Protein AF-A0A2K9LEG4-F1 (afdb_monomer)

pLDDT: mean 78.62, std 14.3, range [29.38, 94.88]

Nearest PDB structures (foldseek):
  8sji-assembly1_C  TM=4.349E-01  e=8.909E+00  synthetic construct
  4z36-assembly1_A  TM=3.556E-01  e=6.615E+00  Homo sapiens
  8vpb-assembly1_B  TM=3.995E-01  e=8.067E+00  Acetivibrio thermocellus ATCC 27405

Solvent-accessible surface area (backbone atoms only — not comparable to full-atom values): 28661 Å² total; per-residue (Å²): 133,85,86,66,74,42,78,49,84,78,94,70,84,45,52,76,45,97,54,73,63,54,72,46,68,47,62,52,56,82,36,26,41,31,43,33,49,68,42,98,88,50,76,62,47,40,39,48,65,94,47,73,59,54,49,58,51,50,50,51,52,48,35,58,51,63,65,54,62,27,32,27,42,80,43,77,32,84,79,19,38,32,39,42,36,39,32,74,43,98,86,67,32,26,40,39,36,47,34,34,35,46,70,79,60,94,54,94,82,58,64,76,51,30,40,27,30,61,45,44,58,44,60,50,29,33,54,52,15,51,41,51,39,56,42,69,68,35,68,63,45,61,67,78,41,48,42,66,75,53,67,62,91,46,68,82,51,70,41,56,47,46,40,68,43,46,86,64,54,62,38,94,63,57,66,43,54,52,52,17,51,51,24,43,50,48,26,56,57,42,52,87,79,81,73,95,68,59,58,88,80,29,48,30,60,42,50,24,54,54,37,52,33,40,37,52,16,38,52,24,30,43,50,18,41,50,44,74,36,96,59,84,52,84,72,73,60,51,55,59,55,36,49,53,55,28,55,52,26,71,72,50,61,69,80,64,56,71,69,55,46,53,50,51,52,52,54,46,55,55,47,50,50,52,35,52,50,49,38,48,54,49,48,64,69,45,59,81,72,44,98,76,50,69,71,42,19,32,23,37,76,85,54,53,33,18,16,32,66,46,72,58,90,55,42,32,29,31,37,32,65,86,74,48,70,45,72,45,42,69,60,39,24,80,82,40,70,52,51,66,46,65,22,60,71,49,45,83,87,53,81,88,76,49,51,76,38,49,47,43,28,51,54,40,57,75,66,50,73,18,98,80,49,42,50,30,90,51,75,20,48,57,54,72,71,88,66,96,64,81,52,48,36,80,66,33,55,42,74,34,51,57,56,42,56,33,35,79,73,75,56,45,78,43,53,50,50,99,87,66,49,75,36,81,76,26,52,48,56,23,31,53,29,28,76,74,71,56,27,44,56,62,94,84,64,74,61,51,96,84,42,93,52,59,46,69,56,64,67,30,70,70,52,44,48,46,36,52,52,42,51,52,45,46,56,53,34,72,76,61,75,46,93,91,64,68,74,72,42,49,65,64,55,49,52,51,52,57,57,70,71,46,74,79,71,84,76,80,92,129

Structure (mmCIF, N/CA/C/O backbone):
data_AF-A0A2K9LEG4-F1
#
_entry.id   AF-A0A2K9LEG4-F1
#
loop_
_atom_site.group_PDB
_atom_site.id
_atom_site.type_symbol
_atom_site.label_atom_id
_atom_site.label_alt_id
_atom_site.label_comp_id
_atom_site.label_asym_id
_atom_site.label_entity_id
_atom_site.label_seq_id
_atom_site.pdbx_PDB_ins_code
_atom_site.Cartn_x
_atom_site.Cartn_y
_atom_site.Cartn_z
_atom_site.occupancy
_atom_site.B_iso_or_equiv
_atom_site.auth_seq_id
_atom_site.auth_comp_id
_atom_site.auth_asym_id
_atom_site.auth_atom_id
_atom_site.pdbx_PDB_model_num
ATOM 1 N N . MET A 1 1 ? -5.187 12.508 23.037 1.00 34.97 1 MET A N 1
ATOM 2 C CA . MET A 1 1 ? -5.726 11.158 22.792 1.00 34.97 1 MET A CA 1
ATOM 3 C C . MET A 1 1 ? -4.597 10.312 22.232 1.00 34.97 1 MET A C 1
ATOM 5 O O . MET A 1 1 ? -3.934 10.767 21.304 1.00 34.97 1 MET A O 1
ATOM 9 N N . THR A 1 2 ? -4.323 9.163 22.846 1.00 38.47 2 THR A N 1
ATOM 10 C CA . THR A 1 2 ? -3.330 8.203 22.357 1.00 38.47 2 THR A CA 1
ATOM 11 C C . THR A 1 2 ? -3.979 7.421 21.228 1.00 38.47 2 THR A C 1
ATOM 13 O O . THR A 1 2 ? -4.930 6.679 21.446 1.00 38.47 2 THR A O 1
ATOM 16 N N . PHE A 1 3 ? -3.513 7.646 20.010 1.00 45.22 3 PHE A N 1
ATOM 17 C CA . PHE A 1 3 ? -3.864 6.830 18.861 1.00 45.22 3 PHE A CA 1
ATOM 18 C C . PHE A 1 3 ? -3.174 5.476 19.028 1.00 45.22 3 PHE A C 1
ATOM 20 O O . PHE A 1 3 ? -1.947 5.425 19.103 1.00 45.22 3 PHE A O 1
ATOM 27 N N . GLY A 1 4 ? -3.924 4.384 19.156 1.00 58.62 4 GLY A N 1
ATOM 28 C CA . GLY A 1 4 ? -3.290 3.083 19.333 1.00 58.62 4 GLY A CA 1
ATOM 29 C C . GLY A 1 4 ? -4.271 1.930 19.405 1.00 58.62 4 GLY A C 1
ATOM 30 O O . GLY A 1 4 ? -5.177 1.923 20.234 1.00 58.62 4 GLY A O 1
ATOM 31 N N . LEU A 1 5 ? -4.056 0.936 18.547 1.00 66.25 5 LEU A N 1
ATOM 32 C CA . LEU A 1 5 ? -4.610 -0.395 18.746 1.00 66.25 5 LEU A CA 1
ATOM 33 C C . LEU A 1 5 ? -3.832 -1.081 19.867 1.00 66.25 5 LEU A C 1
ATOM 35 O O . LEU A 1 5 ? -2.599 -1.031 19.894 1.00 66.25 5 LEU A O 1
ATOM 39 N N . CYS A 1 6 ? -4.539 -1.772 20.752 1.00 72.94 6 CYS A N 1
ATOM 40 C CA . CYS A 1 6 ? -3.919 -2.652 21.734 1.00 72.94 6 CYS A CA 1
ATOM 41 C C . CYS A 1 6 ? -3.960 -4.093 21.221 1.00 72.94 6 CYS A C 1
ATOM 43 O O . CYS A 1 6 ? -5.039 -4.641 20.998 1.00 72.94 6 CYS A O 1
ATOM 45 N N . PHE A 1 7 ? -2.793 -4.723 21.068 1.00 61.91 7 PHE A N 1
ATOM 46 C CA . PHE A 1 7 ? -2.675 -6.121 20.639 1.00 61.91 7 PHE A CA 1
ATOM 47 C C . PHE A 1 7 ? -2.672 -7.083 21.834 1.00 61.91 7 PHE A C 1
ATOM 49 O O . PHE A 1 7 ? -1.710 -7.812 22.070 1.00 61.91 7 PHE A O 1
ATOM 56 N N . ALA A 1 8 ? -3.733 -7.031 22.638 1.00 58.97 8 ALA A N 1
ATOM 57 C CA . ALA A 1 8 ? -3.899 -7.855 23.831 1.00 58.97 8 ALA A CA 1
ATOM 58 C C . ALA A 1 8 ? -5.369 -8.283 23.995 1.00 58.97 8 ALA A C 1
ATOM 60 O O . ALA A 1 8 ? -6.269 -7.523 23.618 1.00 58.97 8 ALA A O 1
ATOM 61 N N . PRO A 1 9 ? -5.633 -9.485 24.540 1.00 49.69 9 PRO A N 1
ATOM 62 C CA . PRO A 1 9 ? -6.990 -9.913 24.848 1.00 49.69 9 PRO A CA 1
ATOM 63 C C . PRO A 1 9 ? -7.556 -9.071 25.998 1.00 49.69 9 PRO A C 1
ATOM 65 O O . PRO A 1 9 ? -6.917 -8.913 27.036 1.00 49.69 9 PRO A O 1
ATOM 68 N N . SER A 1 10 ? -8.771 -8.554 25.818 1.00 56.91 10 SER A N 1
ATOM 69 C CA . SER A 1 10 ? -9.536 -7.902 26.884 1.00 56.91 10 SER A CA 1
ATOM 70 C C . SER A 1 10 ? -10.428 -8.938 27.575 1.00 56.91 10 SER A C 1
ATOM 72 O O . SER A 1 10 ? -11.138 -9.700 26.910 1.00 56.91 10 SER A O 1
ATOM 74 N N . ALA A 1 11 ? -10.373 -9.000 28.908 1.00 49.97 11 ALA A N 1
ATOM 75 C CA . ALA A 1 11 ? -11.218 -9.867 29.726 1.00 49.97 11 ALA A CA 1
ATOM 76 C C . ALA A 1 11 ? -12.528 -9.133 30.061 1.00 49.97 11 ALA A C 1
ATOM 78 O O . ALA A 1 11 ? -12.649 -8.491 31.102 1.00 49.97 11 ALA A O 1
ATOM 79 N N . THR A 1 12 ? -13.501 -9.164 29.148 1.00 57.25 12 THR A N 1
ATOM 80 C CA . THR A 1 12 ? -14.753 -8.398 29.292 1.00 57.25 12 THR A CA 1
ATOM 81 C C . THR A 1 12 ? -15.944 -9.296 29.604 1.00 57.25 12 THR A C 1
ATOM 83 O O . THR A 1 12 ? -16.214 -10.257 28.881 1.00 57.25 12 THR A O 1
ATOM 86 N N . ALA A 1 13 ? -16.689 -8.971 30.667 1.00 63.56 13 ALA A N 1
ATOM 87 C CA . ALA A 1 13 ? -18.003 -9.550 30.928 1.00 63.56 13 ALA A CA 1
ATOM 88 C C . ALA A 1 13 ? -18.975 -9.080 29.831 1.00 63.56 13 ALA A C 1
ATOM 90 O O . ALA A 1 13 ? -19.333 -7.907 29.767 1.00 63.56 13 ALA A O 1
ATOM 91 N N . ALA A 1 14 ? -19.348 -9.987 28.930 1.00 75.38 14 ALA A N 1
ATOM 92 C CA . ALA A 1 14 ? -20.227 -9.710 27.800 1.00 75.38 14 ALA A CA 1
ATOM 93 C C . ALA A 1 14 ? -21.212 -10.867 27.594 1.00 75.38 14 ALA A C 1
ATOM 95 O O . ALA A 1 14 ? -20.840 -12.044 27.685 1.00 75.38 14 ALA A O 1
ATOM 96 N N . VAL A 1 15 ? -22.466 -10.530 27.293 1.00 84.88 15 VAL A N 1
ATOM 97 C CA . VAL A 1 15 ? -23.511 -11.494 26.942 1.00 84.88 15 VAL A CA 1
ATOM 98 C C . VAL A 1 15 ? -23.112 -12.185 25.644 1.00 84.88 15 VAL A C 1
ATOM 100 O O . VAL A 1 15 ? -22.754 -11.539 24.660 1.00 84.88 15 VAL A O 1
ATOM 103 N N . THR A 1 16 ? -23.134 -13.516 25.653 1.00 87.44 16 THR A N 1
ATOM 104 C CA . THR A 1 16 ? -22.760 -14.315 24.481 1.00 87.44 16 THR A CA 1
ATOM 105 C C . THR A 1 16 ? -23.983 -14.514 23.606 1.00 87.44 16 THR A C 1
ATOM 107 O O . THR A 1 16 ? -24.971 -15.089 24.057 1.00 87.44 16 THR A O 1
ATOM 110 N N . LEU A 1 17 ? -23.915 -14.046 22.366 1.00 87.94 17 LEU A N 1
ATOM 111 C CA . LEU A 1 17 ? -24.965 -14.243 21.376 1.00 87.94 17 LEU A CA 1
ATOM 112 C C . LEU A 1 17 ? -24.744 -15.573 20.649 1.00 87.94 17 LEU A C 1
ATOM 114 O O . LEU A 1 17 ? -23.609 -15.945 20.350 1.00 87.94 17 LEU A O 1
ATOM 118 N N . SER A 1 18 ? -25.835 -16.277 20.350 1.00 86.19 18 SER A N 1
ATOM 119 C CA . SER A 1 18 ? -25.814 -17.540 19.598 1.00 86.19 18 SER A CA 1
ATOM 120 C C . SER A 1 18 ? -25.625 -17.349 18.091 1.00 86.19 18 SER A C 1
ATOM 122 O O . SER A 1 18 ? -25.286 -18.301 17.394 1.00 86.19 18 SER A O 1
ATOM 124 N N . SER A 1 19 ? -25.839 -16.134 17.585 1.00 86.31 19 SER A N 1
ATOM 125 C CA . SER A 1 19 ? -25.637 -15.763 16.186 1.00 86.31 19 SER A CA 1
ATOM 126 C C . SER A 1 19 ? -25.058 -14.351 16.077 1.00 86.31 19 SER A C 1
ATOM 128 O O . SER A 1 19 ? -25.278 -13.534 16.978 1.00 86.31 19 SER A O 1
ATOM 130 N N . PRO A 1 20 ? -24.371 -14.023 14.969 1.00 88.06 20 PRO A N 1
ATOM 131 C CA . PRO A 1 20 ? -23.911 -12.664 14.718 1.00 88.06 20 PRO A CA 1
ATOM 132 C C . PRO A 1 20 ? -25.081 -11.673 14.738 1.00 88.06 20 PRO A C 1
ATOM 134 O O . PRO A 1 20 ? -26.095 -11.922 14.076 1.00 88.06 20 PRO A O 1
ATOM 137 N N . PRO A 1 21 ? -24.985 -10.562 15.487 1.00 86.88 21 PRO A N 1
ATOM 138 C CA . PRO A 1 21 ? -26.031 -9.556 15.489 1.00 86.88 21 PRO A CA 1
ATOM 139 C C . PRO A 1 21 ? -26.010 -8.774 14.173 1.00 86.88 21 PRO A C 1
ATOM 141 O O . PRO A 1 21 ? -24.956 -8.557 13.572 1.00 86.88 21 PRO A O 1
ATOM 144 N N . ALA A 1 22 ? -27.174 -8.291 13.741 1.00 85.62 22 ALA A N 1
ATOM 145 C CA . ALA A 1 22 ? -27.228 -7.344 12.635 1.00 85.62 22 ALA A CA 1
ATOM 146 C C . ALA A 1 22 ? -26.573 -6.020 13.059 1.00 85.62 22 ALA A C 1
ATOM 148 O O . ALA A 1 22 ? -26.889 -5.484 14.122 1.00 85.62 22 ALA A O 1
ATOM 149 N N . VAL A 1 23 ? -25.666 -5.491 12.237 1.00 84.50 23 VAL A N 1
ATOM 150 C CA . VAL A 1 23 ? -25.082 -4.160 12.436 1.00 84.50 23 VAL A CA 1
ATOM 151 C C . VAL A 1 23 ? -25.773 -3.201 11.479 1.00 84.50 23 VAL A C 1
ATOM 153 O O . VAL A 1 23 ? -25.699 -3.361 10.260 1.00 84.50 23 VAL A O 1
ATOM 156 N N . HIS A 1 24 ? -26.449 -2.206 12.038 1.00 83.81 24 HIS A N 1
ATOM 157 C CA . HIS A 1 24 ? -27.126 -1.159 11.291 1.00 83.81 24 HIS A CA 1
ATOM 158 C C . HIS A 1 24 ? -26.480 0.182 11.614 1.00 83.81 24 HIS A C 1
ATOM 160 O O . HIS A 1 24 ? -26.390 0.577 12.773 1.00 83.81 24 HIS A O 1
ATOM 166 N N . LEU A 1 25 ? -26.048 0.892 10.579 1.00 84.56 25 LEU A N 1
ATOM 167 C CA . LEU A 1 25 ? -25.545 2.252 10.710 1.00 84.56 25 LEU A CA 1
ATOM 168 C C . LEU A 1 25 ? -26.667 3.210 10.312 1.00 84.56 25 LEU A C 1
ATOM 170 O O . LEU A 1 25 ? -27.208 3.108 9.210 1.00 84.56 25 LEU A O 1
ATOM 174 N N . ALA A 1 26 ? -27.037 4.104 11.223 1.00 75.12 26 ALA A N 1
ATOM 175 C CA . ALA A 1 26 ? -27.993 5.173 10.975 1.00 75.12 26 ALA A CA 1
ATOM 176 C C . ALA A 1 26 ? -27.294 6.526 11.091 1.00 75.12 26 ALA A C 1
ATOM 178 O O . ALA A 1 26 ? -26.519 6.765 12.018 1.00 75.12 26 ALA A O 1
ATOM 179 N N . GLY A 1 27 ? -27.583 7.412 10.141 1.00 68.75 27 GLY A N 1
ATOM 180 C CA . GLY A 1 27 ? -26.972 8.731 10.060 1.00 68.75 27 GLY A CA 1
ATOM 181 C C . GLY A 1 27 ? -26.349 9.041 8.690 1.00 68.75 27 GLY A C 1
ATOM 182 O O . GLY A 1 27 ? -26.505 8.248 7.756 1.00 68.75 27 GLY A O 1
ATOM 183 N N . PRO A 1 28 ? -25.671 10.200 8.582 1.00 59.81 28 PRO A N 1
ATOM 184 C CA . PRO A 1 28 ? -25.322 11.071 9.697 1.00 59.81 28 PRO A CA 1
ATOM 185 C C . PRO A 1 28 ? -26.434 12.057 10.059 1.00 59.81 28 PRO A C 1
ATOM 187 O O . PRO A 1 28 ? -26.989 12.743 9.207 1.00 59.81 28 PRO A O 1
ATOM 190 N N . ALA A 1 29 ? -26.736 12.152 11.352 1.00 60.19 29 ALA A N 1
ATOM 191 C CA . ALA A 1 29 ? -27.516 13.253 11.907 1.00 60.19 29 ALA A CA 1
ATOM 192 C C . ALA A 1 29 ? -26.531 14.228 12.562 1.00 60.19 29 ALA A C 1
ATOM 194 O O . ALA A 1 29 ? -25.756 13.814 13.422 1.00 60.19 29 ALA A O 1
ATOM 195 N N . THR A 1 30 ? -26.512 15.490 12.125 1.00 64.75 30 THR A N 1
ATOM 196 C CA . THR A 1 30 ? -25.745 16.600 12.735 1.00 64.75 30 THR A CA 1
ATOM 197 C C . THR A 1 30 ? -24.334 16.219 13.225 1.00 64.75 30 THR A C 1
ATOM 199 O O . THR A 1 30 ? -24.009 16.426 14.387 1.00 64.75 30 THR A O 1
ATOM 202 N N . GLY A 1 31 ? -23.484 15.628 12.377 1.00 64.31 31 GLY A N 1
ATOM 203 C CA . GLY A 1 31 ? -22.103 15.312 12.791 1.00 64.31 31 GLY A CA 1
ATOM 204 C C . GLY A 1 31 ? -21.927 14.001 13.574 1.00 64.31 31 GLY A C 1
ATOM 205 O O . GLY A 1 31 ? -20.877 13.780 14.166 1.00 64.31 31 GLY A O 1
ATOM 206 N N . SER A 1 32 ? -22.924 13.110 13.592 1.00 71.06 32 SER A N 1
ATOM 207 C CA . SER A 1 32 ? -22.854 11.834 14.321 1.00 71.06 32 SER A CA 1
ATOM 208 C C . SER A 1 32 ? -23.244 10.629 13.467 1.00 71.06 32 SER A C 1
ATOM 210 O O . SER A 1 32 ? -24.049 10.756 12.545 1.00 71.06 32 SER A O 1
ATOM 212 N N . ILE A 1 33 ? -22.690 9.457 13.784 1.00 76.44 33 ILE A N 1
ATOM 213 C CA . ILE A 1 33 ? -23.072 8.158 13.211 1.00 76.44 33 ILE A CA 1
ATOM 214 C C . ILE A 1 33 ? -23.525 7.253 14.355 1.00 76.44 33 ILE A C 1
ATOM 216 O O . ILE A 1 33 ? -22.765 6.994 15.289 1.00 76.44 33 ILE A O 1
ATOM 220 N N . ALA A 1 34 ? -24.754 6.748 14.276 1.00 82.00 34 ALA A N 1
ATOM 221 C CA . ALA A 1 34 ? -25.279 5.780 15.226 1.00 82.00 34 ALA A CA 1
ATOM 222 C C . ALA A 1 34 ? -25.029 4.356 14.714 1.00 82.00 34 ALA A C 1
ATOM 224 O O . ALA A 1 34 ? -25.603 3.926 13.713 1.00 82.00 34 ALA A O 1
ATOM 225 N N . MET A 1 35 ? -24.190 3.607 15.423 1.00 83.88 35 MET A N 1
ATOM 226 C CA . MET A 1 35 ? -23.999 2.176 15.233 1.00 83.88 35 MET A CA 1
ATOM 227 C C . MET A 1 35 ? -24.971 1.411 16.133 1.00 83.88 35 MET A C 1
ATOM 229 O O . MET A 1 35 ? -24.778 1.290 17.343 1.00 83.88 35 MET A O 1
ATOM 233 N N . MET A 1 36 ? -26.032 0.886 15.530 1.00 82.94 36 MET A N 1
ATOM 234 C CA . MET A 1 36 ? -27.018 0.036 16.185 1.00 82.94 36 MET A CA 1
ATOM 235 C C . MET A 1 36 ? -26.621 -1.423 15.995 1.00 82.94 36 MET A C 1
ATOM 237 O O . MET A 1 36 ? -26.448 -1.891 14.868 1.00 82.94 36 MET A O 1
ATOM 241 N N . ILE A 1 37 ? -26.501 -2.154 17.097 1.00 78.62 37 ILE A N 1
ATOM 242 C CA . ILE A 1 37 ? -26.285 -3.597 17.067 1.00 78.62 37 ILE A CA 1
ATOM 243 C C . ILE A 1 37 ? -27.613 -4.242 17.443 1.00 78.62 37 ILE A C 1
ATOM 245 O O . ILE A 1 37 ? -28.193 -3.858 18.450 1.00 78.62 37 ILE A O 1
ATOM 249 N N . GLY A 1 38 ? -28.122 -5.152 16.606 1.00 69.31 38 GLY A N 1
ATOM 250 C CA . GLY A 1 38 ? -29.462 -5.746 16.674 1.00 69.31 38 GLY A CA 1
ATOM 251 C C . GLY A 1 38 ? -29.702 -6.607 17.916 1.00 69.31 38 GLY A C 1
ATOM 252 O O . GLY A 1 38 ? -29.852 -7.822 17.814 1.00 69.31 38 GLY A O 1
ATOM 253 N N . GLN A 1 39 ? -29.709 -5.968 19.080 1.00 72.75 39 GLN A N 1
ATOM 254 C CA . GLN A 1 39 ? -29.959 -6.496 20.411 1.00 72.75 39 GLN A CA 1
ATOM 255 C C . GLN A 1 39 ? -30.764 -5.427 21.165 1.00 72.75 39 GLN A C 1
ATOM 257 O O . GLN A 1 39 ? -30.220 -4.357 21.428 1.00 72.75 39 GLN A O 1
ATOM 262 N N . PRO A 1 40 ? -32.045 -5.673 21.499 1.00 61.16 40 PRO A N 1
ATOM 263 C CA . PRO A 1 40 ? -32.927 -4.657 22.085 1.00 61.16 40 PRO A CA 1
ATOM 264 C C . PRO A 1 40 ? -32.390 -4.018 23.373 1.00 61.16 40 PRO A C 1
ATOM 266 O O . PRO A 1 40 ? -32.698 -2.869 23.667 1.00 61.16 40 PRO A O 1
ATOM 269 N N . GLU A 1 41 ? -31.587 -4.764 24.132 1.00 68.44 41 GLU A N 1
ATOM 270 C CA . GLU A 1 41 ? -30.998 -4.324 25.401 1.00 68.44 41 GLU A CA 1
ATOM 271 C C . GLU A 1 41 ? -29.648 -3.605 25.230 1.00 68.44 41 GLU A C 1
ATOM 273 O O . GLU A 1 41 ? -29.139 -3.021 26.186 1.00 68.44 41 GLU A O 1
ATOM 278 N N . PHE A 1 42 ? -29.066 -3.623 24.023 1.00 73.62 42 PHE A N 1
ATOM 279 C CA . PHE A 1 42 ? -27.820 -2.929 23.713 1.00 73.62 42 PHE A CA 1
ATOM 280 C C . PHE A 1 42 ? -28.127 -1.591 23.038 1.00 73.62 42 PHE A C 1
ATOM 282 O O . PHE A 1 42 ? -28.525 -1.535 21.873 1.00 73.62 42 PHE A O 1
ATOM 289 N N . ALA A 1 43 ? -27.949 -0.498 23.779 1.00 73.81 43 ALA A N 1
ATOM 290 C CA . ALA A 1 43 ? -28.227 0.837 23.266 1.00 73.81 43 ALA A CA 1
ATOM 291 C C . ALA A 1 43 ? -27.332 1.184 22.051 1.00 73.81 43 ALA A C 1
ATOM 293 O O . ALA A 1 43 ? -26.172 0.755 21.994 1.00 73.81 43 ALA A O 1
ATOM 294 N N . PRO A 1 44 ? -27.824 1.989 21.086 1.00 78.88 44 PRO A N 1
ATOM 295 C CA . PRO A 1 44 ? -27.025 2.445 19.950 1.00 78.88 44 PRO A CA 1
ATOM 296 C C . PRO A 1 44 ? -25.727 3.122 20.397 1.00 78.88 44 PRO A C 1
ATOM 298 O O . PRO A 1 44 ? -25.725 3.927 21.326 1.00 78.88 44 PRO A O 1
ATOM 301 N N . VAL A 1 45 ? -24.613 2.809 19.739 1.00 77.19 45 VAL A N 1
ATOM 302 C CA . VAL A 1 45 ? -23.330 3.491 19.945 1.00 77.19 45 VAL A CA 1
ATOM 303 C C . VAL A 1 45 ? -23.293 4.722 19.050 1.00 77.19 45 VAL A C 1
ATOM 305 O O . VAL A 1 45 ? -23.231 4.590 17.831 1.00 77.19 45 VAL A O 1
ATOM 308 N N . VAL A 1 46 ? -23.332 5.913 19.645 1.00 77.94 46 VAL A N 1
ATOM 309 C CA . VAL A 1 46 ? -23.299 7.177 18.898 1.00 77.94 46 VAL A CA 1
ATOM 310 C C . VAL A 1 46 ? -21.875 7.724 18.856 1.00 77.94 46 VAL A C 1
ATOM 312 O O . VAL A 1 46 ? -21.320 8.134 19.876 1.00 77.94 46 VAL A O 1
ATOM 315 N N . LEU A 1 47 ? -21.290 7.713 17.661 1.00 74.56 47 LEU A N 1
ATOM 316 C CA . LEU A 1 47 ? -19.964 8.248 17.364 1.00 74.56 47 LEU A CA 1
ATOM 317 C C . LEU A 1 47 ? -20.120 9.712 16.917 1.00 74.56 47 LEU A C 1
ATOM 319 O O . LEU A 1 47 ? -20.775 9.958 15.904 1.00 74.56 47 LEU A O 1
ATOM 323 N N . ARG A 1 48 ? -19.557 10.675 17.661 1.00 66.44 48 ARG A N 1
ATOM 324 C CA . ARG A 1 48 ? -19.572 12.120 17.327 1.00 66.44 48 ARG A CA 1
ATOM 325 C C . ARG A 1 48 ? -18.306 12.575 16.598 1.00 66.44 48 ARG A C 1
ATOM 327 O O . ARG A 1 48 ? -17.259 11.960 16.763 1.00 66.44 48 ARG A O 1
ATOM 334 N N . ASP A 1 49 ? -18.408 13.697 15.879 1.00 57.28 49 ASP A N 1
ATOM 335 C CA . ASP A 1 49 ? -17.310 14.370 15.158 1.00 57.28 49 ASP A CA 1
ATOM 336 C C . ASP A 1 49 ? -16.135 14.837 16.032 1.00 57.28 49 ASP A C 1
ATOM 338 O O . ASP A 1 49 ? -15.026 14.990 15.527 1.00 57.28 49 ASP A O 1
ATOM 342 N N . ALA A 1 50 ? -16.347 15.024 17.341 1.00 48.44 50 ALA A N 1
ATOM 343 C CA . ALA A 1 50 ? -15.365 15.644 18.230 1.00 48.44 50 ALA A CA 1
ATOM 344 C C . ALA A 1 50 ? -14.028 14.876 18.295 1.00 48.44 50 ALA A C 1
ATOM 346 O O . ALA A 1 50 ? -13.014 15.406 18.760 1.00 48.44 50 ALA A O 1
ATOM 347 N N . HIS A 1 51 ? -14.012 13.630 17.820 1.00 54.12 51 HIS A N 1
ATOM 348 C CA . HIS A 1 51 ? -12.848 12.762 17.715 1.00 54.12 51 HIS A CA 1
ATOM 349 C C . HIS A 1 51 ? -12.920 12.024 16.386 1.00 54.12 51 HIS A C 1
ATOM 351 O O . HIS A 1 51 ? -13.975 11.476 16.129 1.00 54.12 51 HIS A O 1
ATOM 357 N N . ALA A 1 52 ? -11.838 11.959 15.596 1.00 57.88 52 ALA A N 1
ATOM 358 C CA . ALA A 1 52 ? -11.775 11.250 14.306 1.00 57.88 52 ALA A CA 1
ATOM 359 C C . ALA A 1 52 ? -12.130 9.751 14.463 1.00 57.88 52 ALA A C 1
ATOM 361 O O . ALA A 1 52 ? -11.240 8.927 14.717 1.00 57.88 52 ALA A O 1
ATOM 362 N N . PRO A 1 53 ? -13.417 9.357 14.387 1.00 65.31 53 PRO A N 1
ATOM 363 C CA . PRO A 1 53 ? -13.843 8.049 14.857 1.00 65.31 53 PRO A CA 1
ATOM 364 C C . PRO A 1 53 ? -13.629 7.009 13.758 1.00 65.31 53 PRO A C 1
ATOM 366 O O . PRO A 1 53 ? -13.358 5.842 14.048 1.00 65.31 53 PRO A O 1
ATOM 369 N N . LEU A 1 54 ? -13.694 7.437 12.492 1.00 77.19 54 LEU A N 1
ATOM 370 C CA . LEU A 1 54 ? -13.528 6.583 11.326 1.00 77.19 54 LEU A CA 1
ATOM 371 C C . LEU A 1 54 ? -12.067 6.193 11.155 1.00 77.19 54 LEU A C 1
ATOM 373 O O . LEU A 1 54 ? -11.805 5.057 10.783 1.00 77.19 54 LEU A O 1
ATOM 377 N N . ALA A 1 55 ? -11.122 7.063 11.509 1.00 76.62 55 ALA A N 1
ATOM 378 C CA . ALA A 1 55 ? -9.704 6.740 11.527 1.00 76.62 55 ALA A CA 1
ATOM 379 C C . ALA A 1 55 ? -9.381 5.529 12.411 1.00 76.62 55 ALA A C 1
ATOM 381 O O . ALA A 1 55 ? -8.830 4.537 11.930 1.00 76.62 55 ALA A O 1
ATOM 382 N N . GLY A 1 56 ? -9.756 5.582 13.692 1.00 80.12 56 GLY A N 1
ATOM 383 C CA . GLY A 1 56 ? -9.532 4.475 14.626 1.00 80.12 56 GLY A CA 1
ATOM 384 C C . GLY A 1 56 ? -10.252 3.199 14.185 1.00 80.12 56 GLY A C 1
ATOM 385 O O . GLY A 1 56 ? -9.654 2.121 14.155 1.00 80.12 56 GLY A O 1
ATOM 386 N N . LEU A 1 57 ? -11.519 3.331 13.781 1.00 84.75 57 LEU A N 1
ATOM 387 C CA . LEU A 1 57 ? -12.343 2.220 13.302 1.00 84.75 57 LEU A CA 1
ATOM 388 C C . LEU A 1 57 ? -11.777 1.551 12.053 1.00 84.75 57 LEU A C 1
ATOM 390 O O . LEU A 1 57 ? -11.744 0.322 11.974 1.00 84.75 57 LEU A O 1
ATOM 394 N N . TRP A 1 58 ? -11.329 2.341 11.083 1.00 83.94 58 TRP A N 1
ATOM 395 C CA . TRP A 1 58 ? -10.723 1.850 9.855 1.00 83.94 58 TRP A CA 1
ATOM 396 C C . TRP A 1 58 ? -9.457 1.058 10.154 1.00 83.94 58 TRP A C 1
ATOM 398 O O . TRP A 1 58 ? -9.301 -0.060 9.671 1.00 83.94 58 TRP A O 1
ATOM 408 N N . LEU A 1 59 ? -8.583 1.589 11.013 1.00 84.69 59 LEU A N 1
ATOM 409 C CA . LEU A 1 59 ? -7.343 0.918 11.402 1.00 84.69 59 LEU A CA 1
ATOM 410 C C . LEU A 1 59 ? -7.610 -0.399 12.112 1.00 84.69 59 LEU A C 1
ATOM 412 O O . LEU A 1 59 ? -6.987 -1.405 11.783 1.00 84.69 59 LEU A O 1
ATOM 416 N N . TRP A 1 60 ? -8.553 -0.414 13.051 1.00 88.69 60 TRP A N 1
ATOM 417 C CA . TRP A 1 60 ? -8.959 -1.646 13.718 1.00 88.69 60 TRP A CA 1
ATOM 418 C C . TRP A 1 60 ? -9.517 -2.659 12.715 1.00 88.69 60 TRP A C 1
ATOM 420 O O . TRP A 1 60 ? -9.105 -3.817 12.716 1.00 88.69 60 TRP A O 1
ATOM 430 N N . SER A 1 61 ? -10.367 -2.211 11.788 1.00 89.00 61 SER A N 1
ATOM 431 C CA . SER A 1 61 ? -10.935 -3.061 10.734 1.00 89.00 61 SER A CA 1
ATOM 432 C C . SER A 1 61 ? -9.844 -3.649 9.833 1.00 89.00 61 SER A C 1
ATOM 434 O O . SER A 1 61 ? -9.859 -4.843 9.536 1.00 89.00 61 SER A O 1
ATOM 436 N N . MET A 1 62 ? -8.854 -2.838 9.451 1.00 87.00 62 MET A N 1
ATOM 437 C CA . MET A 1 62 ? -7.698 -3.270 8.668 1.00 87.00 62 MET A CA 1
ATOM 438 C C . MET A 1 62 ? -6.798 -4.233 9.450 1.00 87.00 62 MET A C 1
ATOM 440 O O . MET A 1 62 ? -6.312 -5.201 8.872 1.00 87.00 62 MET A O 1
ATOM 444 N N . ALA A 1 63 ? -6.600 -4.027 10.754 1.00 89.69 63 ALA A N 1
ATOM 445 C CA . ALA A 1 63 ? -5.832 -4.940 11.601 1.00 89.69 63 ALA A CA 1
ATOM 446 C C . ALA A 1 63 ? -6.513 -6.313 11.719 1.00 89.69 63 ALA A C 1
ATOM 448 O O . ALA A 1 63 ? -5.842 -7.341 11.604 1.00 89.69 63 ALA A O 1
ATOM 449 N N . VAL A 1 64 ? -7.846 -6.339 11.855 1.00 89.69 64 VAL A N 1
ATOM 450 C CA . VAL A 1 64 ? -8.635 -7.578 11.780 1.00 89.69 64 VAL A CA 1
ATOM 451 C C . VAL A 1 64 ? -8.489 -8.220 10.402 1.00 89.69 64 VAL A C 1
ATOM 453 O O . VAL A 1 64 ? -8.206 -9.413 10.317 1.00 89.69 64 VAL A O 1
ATOM 456 N N . ALA A 1 65 ? -8.607 -7.443 9.321 1.00 86.81 65 ALA A N 1
ATOM 457 C CA . ALA A 1 65 ? -8.414 -7.940 7.959 1.00 86.81 65 ALA A CA 1
ATOM 458 C C . ALA A 1 65 ? -7.029 -8.560 7.754 1.00 86.81 65 ALA A C 1
ATOM 460 O O . ALA A 1 65 ? -6.915 -9.586 7.081 1.00 86.81 65 ALA A O 1
ATOM 461 N N . TRP A 1 66 ? -6.001 -7.978 8.373 1.00 85.06 66 TRP A N 1
ATOM 462 C CA . TRP A 1 66 ? -4.604 -8.399 8.287 1.00 85.06 66 TRP A CA 1
ATOM 463 C C . TRP A 1 66 ? -4.226 -9.546 9.221 1.00 85.06 66 TRP A C 1
ATOM 465 O O . TRP A 1 66 ? -3.082 -9.997 9.182 1.00 85.06 66 TRP A O 1
ATOM 475 N N . ASP A 1 67 ? -5.189 -10.066 9.983 1.00 86.31 67 ASP A N 1
ATOM 476 C CA . ASP A 1 67 ? -4.985 -11.140 10.954 1.00 86.31 67 ASP A CA 1
ATOM 477 C C . ASP A 1 67 ? -4.008 -10.774 12.081 1.00 86.31 67 ASP A C 1
ATOM 479 O O . ASP A 1 67 ? -3.220 -11.594 12.559 1.00 86.31 67 ASP A O 1
ATOM 483 N N . LEU A 1 68 ? -4.035 -9.511 12.507 1.00 89.62 68 LEU A N 1
ATOM 484 C CA . LEU A 1 68 ? -3.233 -9.008 13.621 1.00 89.62 68 LEU A CA 1
ATOM 485 C C . LEU A 1 68 ? -4.009 -9.161 14.930 1.00 89.62 68 LEU A C 1
ATOM 487 O O . LEU A 1 68 ? -4.286 -8.186 15.619 1.00 89.62 68 LEU A O 1
ATOM 491 N N . LEU A 1 69 ? -4.427 -10.390 15.229 1.00 88.94 69 LEU A N 1
ATOM 492 C CA . LEU A 1 69 ? -5.275 -10.710 16.375 1.00 88.94 69 LEU A CA 1
ATOM 493 C C . LEU A 1 69 ? -4.437 -11.226 17.566 1.00 88.94 69 LEU A C 1
ATOM 495 O O . LEU A 1 69 ? -3.444 -11.924 17.344 1.00 88.94 69 LEU A O 1
ATOM 499 N N . PRO A 1 70 ? -4.841 -10.963 18.826 1.00 90.25 70 PRO A N 1
ATOM 500 C CA . PRO A 1 70 ? -5.995 -10.160 19.238 1.00 90.25 70 PRO A CA 1
ATOM 501 C C . PRO A 1 70 ? -5.762 -8.660 19.026 1.00 90.25 70 PRO A C 1
ATOM 503 O O . PRO A 1 70 ? -4.632 -8.192 19.124 1.00 90.25 70 PRO A O 1
ATOM 506 N N . VAL A 1 71 ? -6.835 -7.907 18.774 1.00 90.19 71 VAL A N 1
ATOM 507 C CA . VAL A 1 71 ? -6.777 -6.450 18.589 1.00 90.19 71 VAL A CA 1
ATOM 508 C C . VAL A 1 71 ? -7.967 -5.755 19.234 1.00 90.19 71 VAL A C 1
ATOM 510 O O . VAL A 1 71 ? -9.113 -6.176 19.070 1.00 90.19 71 VAL A O 1
ATOM 513 N N . THR A 1 72 ? -7.686 -4.663 19.938 1.00 89.00 72 THR A N 1
ATOM 514 C CA . THR A 1 72 ? -8.673 -3.857 20.657 1.00 89.00 72 THR A CA 1
ATOM 515 C C . THR A 1 72 ? -8.547 -2.385 20.273 1.00 89.00 72 THR A C 1
ATOM 517 O O . THR A 1 72 ? -7.441 -1.864 20.124 1.00 89.00 72 THR A O 1
ATOM 520 N N . LEU A 1 73 ? -9.691 -1.723 20.124 1.00 87.12 73 LEU A N 1
ATOM 521 C CA . LEU A 1 73 ? -9.842 -0.292 19.904 1.00 87.12 73 LEU A CA 1
ATOM 522 C C . LEU A 1 73 ? -10.797 0.272 20.956 1.00 87.12 73 LEU A C 1
ATOM 524 O O . LEU A 1 73 ? -11.888 -0.260 21.154 1.00 87.12 73 LEU A O 1
ATOM 528 N N . ARG A 1 74 ? -10.409 1.382 21.583 1.00 84.00 74 ARG A N 1
ATOM 529 C CA . ARG A 1 74 ? -11.288 2.183 22.435 1.00 84.00 74 ARG A CA 1
ATOM 530 C C . ARG A 1 74 ? -11.733 3.423 21.669 1.00 84.00 74 ARG A C 1
ATOM 532 O O . ARG A 1 74 ? -10.902 4.170 21.160 1.00 84.00 74 ARG A O 1
ATOM 539 N N . LEU A 1 75 ? -13.039 3.619 21.594 1.00 78.81 75 LEU A N 1
ATOM 540 C CA . LEU A 1 75 ? -13.698 4.770 20.997 1.00 78.81 75 LEU A CA 1
ATOM 541 C C . LEU A 1 75 ? -14.352 5.593 22.095 1.00 78.81 75 LEU A C 1
ATOM 543 O O . LEU A 1 75 ? -14.961 5.042 23.008 1.00 78.81 75 LEU A O 1
ATOM 547 N N . GLU A 1 76 ? -14.277 6.908 21.979 1.00 75.75 76 GLU A N 1
ATOM 548 C CA . GLU A 1 76 ? -15.090 7.801 22.798 1.00 75.75 76 GLU A CA 1
ATOM 549 C C . GLU A 1 76 ? -16.459 7.975 22.117 1.00 75.75 76 GLU A C 1
ATOM 551 O O . GLU A 1 76 ? -16.528 8.299 20.930 1.00 75.75 76 GLU A O 1
ATOM 556 N N . ALA A 1 77 ? -17.546 7.723 22.848 1.00 73.81 77 ALA A N 1
ATOM 557 C CA . ALA A 1 77 ? -18.926 7.860 22.371 1.00 73.81 77 ALA A CA 1
ATOM 558 C C . ALA A 1 77 ? -19.757 8.697 23.361 1.00 73.81 77 ALA A C 1
ATOM 560 O O . ALA A 1 77 ? -19.374 8.847 24.521 1.00 73.81 77 ALA A O 1
ATOM 561 N N . GLU A 1 78 ? -20.899 9.243 22.918 1.00 72.00 78 GLU A N 1
ATOM 562 C CA . GLU A 1 78 ? -21.706 10.194 23.719 1.00 72.00 78 GLU A CA 1
ATOM 563 C C . GLU A 1 78 ? -22.082 9.674 25.115 1.00 72.00 78 GLU A C 1
ATOM 565 O O . GLU A 1 78 ? -22.114 10.432 26.083 1.00 72.00 78 GLU A O 1
ATOM 570 N N . GLU A 1 79 ? -22.359 8.375 25.219 1.00 71.19 79 GLU A N 1
ATOM 571 C CA . GLU A 1 79 ? -22.860 7.728 26.437 1.00 71.19 79 GLU A CA 1
ATOM 572 C C . GLU A 1 79 ? -21.755 7.008 27.232 1.00 71.19 79 GLU A C 1
ATOM 574 O O . GLU A 1 79 ? -22.040 6.288 28.191 1.00 71.19 79 GLU A O 1
ATOM 579 N N . GLY A 1 80 ? -20.490 7.206 26.849 1.00 73.88 80 GLY A N 1
ATOM 580 C CA . GLY A 1 80 ? -19.315 6.604 27.476 1.00 73.88 80 GLY A CA 1
ATOM 581 C C . GLY A 1 80 ? -18.407 5.876 26.481 1.00 73.88 80 GLY A C 1
ATOM 582 O O . GLY A 1 80 ? -18.777 5.676 25.323 1.00 73.88 80 GLY A O 1
ATOM 583 N N . PRO A 1 81 ? -17.205 5.468 26.915 1.00 78.25 81 PRO A N 1
ATOM 584 C CA . PRO A 1 81 ? -16.241 4.808 26.048 1.00 78.25 81 PRO A CA 1
ATOM 585 C C . PRO A 1 81 ? -16.763 3.447 25.577 1.00 78.25 81 PRO A C 1
ATOM 587 O O . PRO A 1 81 ? -17.341 2.677 26.350 1.00 78.25 81 PRO A O 1
ATOM 590 N N . VAL A 1 82 ? -16.522 3.134 24.309 1.00 81.62 82 VAL A N 1
ATOM 591 C CA . VAL A 1 82 ? -16.846 1.851 23.688 1.00 81.62 82 VAL A CA 1
ATOM 592 C C . VAL A 1 82 ? -15.562 1.128 23.330 1.00 81.62 82 VAL A C 1
ATOM 594 O O . VAL A 1 82 ? -14.683 1.667 22.669 1.00 81.62 82 VAL A O 1
ATOM 597 N N . GLU A 1 83 ? -15.465 -0.118 23.758 1.00 86.00 83 GLU A N 1
ATOM 598 C CA . GLU A 1 83 ? -14.384 -1.023 23.424 1.00 86.00 83 GLU A CA 1
ATOM 599 C C . GLU A 1 83 ? -14.853 -1.987 22.333 1.00 86.00 83 GLU A C 1
ATOM 601 O O . GLU A 1 83 ? -15.851 -2.695 22.486 1.00 86.00 83 GLU A O 1
ATOM 606 N N . LEU A 1 84 ? -14.112 -2.013 21.232 1.00 88.38 84 LEU A N 1
ATOM 607 C CA . LEU A 1 84 ? -14.234 -2.989 20.161 1.00 88.38 84 LEU A CA 1
ATOM 608 C C . LEU A 1 84 ? -13.028 -3.913 20.239 1.00 88.38 84 LEU A C 1
ATOM 610 O O . LEU A 1 84 ? -11.895 -3.445 20.149 1.00 88.38 84 LEU A O 1
ATOM 614 N N . SER A 1 85 ? -13.242 -5.218 20.378 1.00 90.25 85 SER A N 1
ATOM 615 C CA . SER A 1 85 ? -12.146 -6.183 20.304 1.00 90.25 85 SER A CA 1
ATOM 616 C C . SER A 1 85 ? -12.467 -7.359 19.396 1.00 90.25 85 SER A C 1
ATOM 618 O O . SER A 1 85 ? -13.619 -7.764 19.242 1.00 90.25 85 SER A O 1
ATOM 620 N N . ALA A 1 86 ? -11.421 -7.893 18.776 1.00 92.38 86 ALA A N 1
ATOM 621 C CA . ALA A 1 86 ? -11.457 -9.119 18.001 1.00 92.38 86 ALA A CA 1
ATOM 622 C C . ALA A 1 86 ? -10.345 -10.041 18.500 1.00 92.38 86 ALA A C 1
ATOM 624 O O . ALA A 1 86 ? -9.187 -9.632 18.616 1.00 92.38 86 ALA A O 1
ATOM 625 N N . GLN A 1 87 ? -10.696 -11.286 18.805 1.00 92.19 87 GLN A N 1
ATOM 626 C CA . GLN A 1 87 ? -9.772 -12.291 19.327 1.00 92.19 87 GLN A CA 1
ATOM 627 C C . GLN A 1 87 ? -9.832 -13.546 18.454 1.00 92.19 87 GLN A C 1
ATOM 629 O O . GLN A 1 87 ? -10.925 -13.932 18.034 1.00 92.19 87 GLN A O 1
ATOM 634 N N . PRO A 1 88 ? -8.694 -14.205 18.178 1.00 90.69 88 PRO A N 1
ATOM 635 C CA . PRO A 1 88 ? -8.711 -15.449 17.422 1.00 90.69 88 PRO A CA 1
ATOM 636 C C . PRO A 1 88 ? -9.297 -16.572 18.293 1.00 90.69 88 PRO A C 1
ATOM 638 O O . PRO A 1 88 ? -9.129 -16.568 19.515 1.00 90.69 88 PRO A O 1
ATOM 641 N N . GLN A 1 89 ? -9.999 -17.526 17.686 1.00 90.00 89 GLN A N 1
ATOM 642 C CA . GLN A 1 89 ? -10.468 -18.758 18.330 1.00 90.00 89 GLN A CA 1
ATOM 643 C C . GLN A 1 89 ? -9.794 -19.983 17.694 1.00 90.00 89 GLN A C 1
ATOM 645 O O . GLN A 1 89 ? -9.247 -19.911 16.593 1.00 90.00 89 GLN A O 1
ATOM 650 N N . ALA A 1 90 ? -9.793 -21.114 18.406 1.00 80.94 90 ALA A N 1
ATOM 651 C CA . ALA A 1 90 ? -9.056 -22.319 18.006 1.00 80.94 90 ALA A CA 1
ATOM 652 C C . ALA A 1 90 ? -9.600 -23.002 16.734 1.00 80.94 90 ALA A C 1
ATOM 654 O O . ALA A 1 90 ? -8.885 -23.755 16.083 1.00 80.94 90 ALA A O 1
ATOM 655 N N . ASP A 1 91 ? -10.852 -22.737 16.379 1.00 82.88 91 ASP A N 1
ATOM 656 C CA . ASP A 1 91 ? -11.582 -23.287 15.233 1.00 82.88 91 ASP A CA 1
ATOM 657 C C . ASP A 1 91 ? -11.512 -22.391 13.979 1.00 82.88 91 ASP A C 1
ATOM 659 O O . ASP A 1 91 ? -12.261 -22.586 13.022 1.00 82.88 91 ASP A O 1
ATOM 663 N N . GLY A 1 92 ? -10.629 -21.386 13.980 1.00 78.88 92 GLY A N 1
ATOM 664 C CA . GLY A 1 92 ? -10.503 -20.416 12.889 1.00 78.88 92 GLY A CA 1
ATOM 665 C C . GLY A 1 92 ? -11.597 -19.341 12.879 1.00 78.88 92 GLY A C 1
ATOM 666 O O . GLY A 1 92 ? -11.616 -18.496 11.980 1.00 78.88 92 GLY A O 1
ATOM 667 N N . GLN A 1 93 ? -12.495 -19.336 13.869 1.00 90.31 93 GLN A N 1
ATOM 668 C CA . GLN A 1 93 ? -13.425 -18.233 14.093 1.00 90.31 93 GLN A CA 1
ATOM 669 C C . GLN A 1 93 ? -12.706 -17.051 14.752 1.00 90.31 93 GLN A C 1
ATOM 671 O O . GLN A 1 93 ? -11.611 -17.168 15.313 1.00 90.31 93 GLN A O 1
ATOM 676 N N . ILE A 1 94 ? -13.362 -15.896 14.725 1.00 92.00 94 ILE A N 1
ATOM 677 C CA . ILE A 1 94 ? -13.012 -14.766 15.576 1.00 92.00 94 ILE A CA 1
ATOM 678 C C . ILE A 1 94 ? -14.124 -14.537 16.594 1.00 92.00 94 ILE A C 1
ATOM 680 O O . ILE A 1 94 ? -15.310 -14.603 16.272 1.00 92.00 94 ILE A O 1
ATOM 684 N N . LEU A 1 95 ? -13.732 -14.253 17.831 1.00 92.44 95 LEU A N 1
ATOM 685 C CA . LEU A 1 95 ? -14.619 -13.728 18.855 1.00 92.44 95 LEU A CA 1
ATOM 686 C C . LEU A 1 95 ? -14.601 -12.205 18.741 1.00 92.44 95 LEU A C 1
ATOM 688 O O . LEU A 1 95 ? -13.568 -11.582 18.990 1.00 92.44 95 LEU A O 1
ATOM 692 N N . VAL A 1 96 ? -15.734 -11.618 18.369 1.00 92.19 96 VAL A N 1
ATOM 693 C CA . VAL A 1 96 ? -15.912 -10.165 18.348 1.00 92.19 96 VAL A CA 1
ATOM 694 C C . VAL A 1 96 ? -16.625 -9.751 19.626 1.00 92.19 96 VAL A C 1
ATOM 696 O O . VAL A 1 96 ? -17.619 -10.368 20.012 1.00 92.19 96 VAL A O 1
ATOM 699 N N . VAL A 1 97 ? -16.112 -8.716 20.284 1.00 89.44 97 VAL A N 1
ATOM 700 C CA . VAL A 1 97 ? -16.694 -8.137 21.496 1.00 89.44 97 VAL A CA 1
ATOM 701 C C . VAL A 1 97 ? -16.929 -6.655 21.265 1.00 89.44 97 VAL A C 1
ATOM 703 O O . VAL A 1 97 ? -16.027 -5.937 20.830 1.00 89.44 97 VAL A O 1
ATOM 706 N N . VAL A 1 98 ? -18.128 -6.202 21.612 1.00 87.75 98 VAL A N 1
ATOM 707 C CA . VAL A 1 98 ? -18.455 -4.783 21.737 1.00 87.75 98 VAL A CA 1
ATOM 708 C C . VAL A 1 98 ? -18.896 -4.546 23.170 1.00 87.75 98 VAL A C 1
ATOM 710 O O . VAL A 1 98 ? -19.875 -5.138 23.626 1.00 87.75 98 VAL A O 1
ATOM 713 N N . ALA A 1 99 ? -18.168 -3.702 23.890 1.00 84.31 99 ALA A N 1
ATOM 714 C CA . ALA A 1 99 ? -18.445 -3.384 25.283 1.00 84.31 99 ALA A CA 1
ATOM 715 C C . ALA A 1 99 ? -18.510 -1.875 25.496 1.00 84.31 99 ALA A C 1
ATOM 717 O O . ALA A 1 99 ? -17.814 -1.115 24.832 1.00 84.31 99 ALA A O 1
ATOM 718 N N . ARG A 1 100 ? -19.343 -1.437 26.435 1.00 78.94 100 ARG A N 1
ATOM 719 C CA . ARG A 1 100 ? -19.492 -0.037 26.822 1.00 78.94 100 ARG A CA 1
ATOM 720 C C . ARG A 1 100 ? -19.107 0.145 28.287 1.00 78.94 100 ARG A C 1
ATOM 722 O O . ARG A 1 100 ? -19.625 -0.549 29.168 1.00 78.94 100 ARG A O 1
ATOM 729 N N . GLY A 1 101 ? -18.204 1.085 28.540 1.00 70.38 101 GLY A N 1
ATOM 730 C CA . GLY A 1 101 ? -17.816 1.518 29.880 1.00 70.38 101 GLY A CA 1
ATOM 731 C C . GLY A 1 101 ? -18.722 2.624 30.423 1.00 70.38 101 GLY A C 1
ATOM 732 O O . GLY A 1 101 ? -19.443 3.281 29.673 1.00 70.38 101 GLY A O 1
ATOM 733 N N . HIS A 1 102 ? -18.682 2.855 31.736 1.00 62.16 102 HIS A N 1
ATOM 734 C CA . HIS A 1 102 ? -19.358 4.004 32.339 1.00 62.16 102 HIS A CA 1
ATOM 735 C C . HIS A 1 102 ? -18.739 5.330 31.868 1.00 62.16 102 HIS A C 1
ATOM 737 O O . HIS A 1 102 ? -17.522 5.498 31.888 1.00 62.16 102 HIS A O 1
ATOM 743 N N . ALA A 1 103 ? -19.580 6.328 31.573 1.00 54.09 103 ALA A N 1
ATOM 744 C CA . ALA A 1 103 ? -19.174 7.676 31.149 1.00 54.09 103 ALA A CA 1
ATOM 745 C C . ALA A 1 103 ? -18.294 8.466 32.154 1.00 54.09 103 ALA A C 1
ATOM 747 O O . ALA A 1 103 ? -17.878 9.581 31.852 1.00 54.09 103 ALA A O 1
ATOM 748 N N . LYS A 1 104 ? -18.034 7.937 33.362 1.00 50.19 104 LYS A N 1
ATOM 749 C CA . LYS A 1 104 ? -17.299 8.617 34.451 1.00 50.19 104 LYS A CA 1
ATOM 750 C C . LYS A 1 104 ? -16.254 7.757 35.178 1.00 50.19 104 LYS A C 1
ATOM 752 O O . LYS A 1 104 ? -15.676 8.233 36.153 1.00 50.19 104 LYS A O 1
ATOM 757 N N . ALA A 1 105 ? -16.013 6.513 34.764 1.00 47.84 105 ALA A N 1
ATOM 758 C CA . ALA A 1 105 ? -15.053 5.658 35.463 1.00 47.84 105 ALA A CA 1
ATOM 759 C C . ALA A 1 105 ? -13.614 5.986 35.026 1.00 47.84 105 ALA A C 1
ATOM 761 O O . ALA A 1 105 ? -13.291 5.955 33.841 1.00 47.84 105 ALA A O 1
ATOM 762 N N . ALA A 1 106 ? -12.749 6.296 35.996 1.00 43.44 106 ALA A N 1
ATOM 763 C CA . ALA A 1 106 ? -11.320 6.540 35.779 1.00 43.44 106 ALA A CA 1
ATOM 764 C C . ALA A 1 106 ? -10.514 5.244 35.533 1.00 43.44 106 ALA A C 1
ATOM 766 O O . ALA A 1 106 ? -9.335 5.317 35.193 1.00 43.44 106 ALA A O 1
ATOM 767 N N . CYS A 1 107 ? -11.145 4.076 35.701 1.00 41.25 107 CYS A N 1
ATOM 768 C CA . CYS A 1 107 ? -10.523 2.754 35.660 1.00 41.25 107 CYS A CA 1
ATOM 769 C C . CYS A 1 107 ? -11.403 1.761 34.875 1.00 41.25 107 CYS A C 1
ATOM 771 O O . CYS A 1 107 ? -12.627 1.888 34.871 1.00 41.25 107 CYS A O 1
ATOM 773 N N . ASP A 1 108 ? -10.777 0.756 34.256 1.00 45.00 108 ASP A N 1
ATOM 774 C CA . ASP A 1 108 ? -11.380 -0.225 33.331 1.00 45.00 108 ASP A CA 1
ATOM 775 C C . ASP A 1 108 ? -12.410 -1.201 33.946 1.00 45.00 108 ASP A C 1
ATOM 777 O O . ASP A 1 108 ? -12.988 -2.013 33.218 1.00 45.00 108 ASP A O 1
ATOM 781 N N . GLU A 1 109 ? -12.662 -1.143 35.257 1.00 43.75 109 GLU A N 1
ATOM 782 C CA . GLU A 1 109 ? -13.380 -2.204 35.983 1.00 43.75 109 GLU A CA 1
ATOM 783 C C . GLU A 1 109 ? -14.903 -2.011 36.106 1.00 43.75 109 GLU A C 1
ATOM 785 O O . GLU A 1 109 ? -15.609 -2.990 36.336 1.00 43.75 109 GLU A O 1
ATOM 790 N N . ASP A 1 110 ? -15.448 -0.823 35.825 1.00 46.78 110 ASP A N 1
ATOM 791 C CA . ASP A 1 110 ? -16.899 -0.580 35.899 1.00 46.78 110 ASP A CA 1
ATOM 792 C C . ASP A 1 110 ? -17.525 -0.520 34.490 1.00 46.78 110 ASP A C 1
ATOM 794 O O . ASP A 1 110 ? -17.759 0.543 33.898 1.00 46.78 110 ASP A O 1
ATOM 798 N N . ARG A 1 111 ? -17.759 -1.706 33.913 1.00 56.81 111 ARG A N 1
ATOM 799 C CA . ARG A 1 111 ? -18.341 -1.913 32.572 1.00 56.81 111 ARG A CA 1
ATOM 800 C C . ARG A 1 111 ? -19.854 -2.162 32.668 1.00 56.81 111 ARG A C 1
ATOM 802 O O . ARG A 1 111 ? -20.294 -2.965 33.483 1.00 56.81 111 ARG A O 1
ATOM 809 N N . VAL A 1 112 ? -20.647 -1.488 31.826 1.00 60.41 112 VAL A N 1
ATOM 810 C CA . VAL A 1 112 ? -22.122 -1.398 31.968 1.00 60.41 112 VAL A CA 1
ATOM 811 C C . VAL A 1 112 ? -22.851 -2.448 31.138 1.00 60.41 112 VAL A C 1
ATOM 813 O O . VAL A 1 112 ? -23.821 -3.046 31.593 1.00 60.41 112 VAL A O 1
ATOM 816 N N . GLN A 1 113 ? -22.404 -2.649 29.898 1.00 75.75 113 GLN A N 1
ATOM 817 C CA . GLN A 1 113 ? -23.047 -3.519 28.914 1.00 75.75 113 GLN A CA 1
ATOM 818 C C . GLN A 1 113 ? -21.992 -4.060 27.954 1.00 75.75 113 GLN A C 1
ATOM 820 O O . GLN A 1 113 ? -21.089 -3.336 27.536 1.00 75.75 113 GLN A O 1
ATOM 825 N N . GLY A 1 114 ? -22.118 -5.320 27.559 1.00 81.31 114 GLY A N 1
ATOM 826 C CA . GLY A 1 114 ? -21.239 -5.912 26.564 1.00 81.31 114 GLY A CA 1
ATOM 827 C C . GLY A 1 114 ? -21.910 -7.076 25.870 1.00 81.31 114 GLY A C 1
ATOM 828 O O . GLY A 1 114 ? -22.628 -7.851 26.500 1.00 81.31 114 GLY A O 1
ATOM 829 N N . ILE A 1 115 ? -21.652 -7.204 24.578 1.00 86.88 115 ILE A N 1
ATOM 830 C CA . ILE A 1 115 ? -22.082 -8.334 23.763 1.00 86.88 115 ILE A CA 1
ATOM 831 C C . ILE A 1 115 ? -20.874 -8.941 23.070 1.00 86.88 115 ILE A C 1
ATOM 833 O O . ILE A 1 115 ? -19.924 -8.246 22.702 1.00 86.88 115 ILE A O 1
ATOM 837 N N . ARG A 1 116 ? -20.911 -10.256 22.896 1.00 90.81 116 ARG A N 1
ATOM 838 C CA . ARG A 1 116 ? -19.891 -10.989 22.159 1.00 90.81 116 ARG A CA 1
ATOM 839 C C . ARG A 1 116 ? -20.511 -12.087 21.321 1.00 90.81 116 ARG A C 1
ATOM 841 O O . ARG A 1 116 ? -21.496 -12.699 21.728 1.00 90.81 116 ARG A O 1
ATOM 848 N N . TRP A 1 117 ? -19.920 -12.354 20.170 1.00 92.19 117 TRP A N 1
ATOM 849 C CA . TRP A 1 117 ? -20.357 -13.419 19.275 1.00 92.19 117 TRP A CA 1
ATOM 850 C C . TRP A 1 117 ? -19.166 -13.986 18.512 1.00 92.19 117 TRP A C 1
ATOM 852 O O . TRP A 1 117 ? -18.125 -13.338 18.383 1.00 92.19 117 TRP A O 1
ATOM 862 N N . GLN A 1 118 ? -19.327 -15.208 18.016 1.00 93.06 118 GLN A N 1
ATOM 863 C CA . GLN A 1 118 ? -18.345 -15.869 17.166 1.00 93.06 118 GLN A CA 1
ATOM 864 C C . GLN A 1 118 ? -18.845 -15.901 15.724 1.00 93.06 118 GLN A C 1
ATOM 866 O O . GLN A 1 118 ? -20.041 -16.063 15.479 1.00 93.06 118 GLN A O 1
ATOM 871 N N . GLN A 1 119 ? -17.929 -15.701 14.782 1.00 92.62 119 GLN A N 1
ATOM 872 C CA . GLN A 1 119 ? -18.156 -15.865 13.345 1.00 92.62 119 GLN A CA 1
ATOM 873 C C . GLN A 1 119 ? -16.824 -15.968 12.607 1.00 92.62 119 GLN A C 1
ATOM 875 O O . GLN A 1 119 ? -15.766 -15.662 13.170 1.00 92.62 119 GLN A O 1
ATOM 880 N N . THR A 1 120 ? -16.856 -16.345 11.328 1.00 90.56 120 THR A N 1
ATOM 881 C CA . THR A 1 120 ? -15.630 -16.362 10.533 1.00 90.56 120 THR A CA 1
ATOM 882 C C . THR A 1 120 ? -15.136 -14.931 10.314 1.00 90.56 120 THR A C 1
ATOM 884 O O . THR A 1 120 ? -15.919 -13.991 10.131 1.00 90.56 120 THR A O 1
ATOM 887 N N . ARG A 1 121 ? -13.811 -14.753 10.267 1.00 89.00 121 ARG A N 1
ATOM 888 C CA . ARG A 1 121 ? -13.190 -13.459 9.933 1.00 89.00 121 ARG A CA 1
ATOM 889 C C . ARG A 1 121 ? -13.706 -12.910 8.598 1.00 89.00 121 ARG A C 1
ATOM 891 O O . ARG A 1 121 ? -13.933 -11.710 8.465 1.00 89.00 121 ARG A O 1
ATOM 898 N N . ALA A 1 122 ? -13.913 -13.793 7.622 1.00 86.00 122 ALA A N 1
ATOM 899 C CA . ALA A 1 122 ? -14.377 -13.431 6.290 1.00 86.00 122 ALA A CA 1
ATOM 900 C C . ALA A 1 122 ? -15.815 -12.915 6.266 1.00 86.00 122 ALA A C 1
ATOM 902 O O . ALA A 1 122 ? -16.090 -11.900 5.629 1.00 86.00 122 ALA A O 1
ATOM 903 N N . GLU A 1 123 ? -16.735 -13.594 6.948 1.00 88.50 123 GLU A N 1
ATOM 904 C CA . GLU A 1 123 ? -18.122 -13.134 7.056 1.00 88.50 123 GLU A CA 1
ATOM 905 C C . GLU A 1 123 ? -18.201 -11.819 7.819 1.00 88.50 123 GLU A C 1
ATOM 907 O O . GLU A 1 123 ? -18.886 -10.902 7.367 1.00 88.50 123 GLU A O 1
ATOM 912 N N . PHE A 1 124 ? -17.444 -11.688 8.917 1.00 90.62 124 PHE A N 1
ATOM 913 C CA . PHE A 1 124 ? -17.374 -10.438 9.665 1.00 90.62 124 PHE A CA 1
ATOM 914 C C . PHE A 1 124 ? -16.995 -9.264 8.766 1.00 90.62 124 PHE A C 1
ATOM 916 O O . PHE A 1 124 ? -17.738 -8.290 8.697 1.00 90.62 124 PHE A O 1
ATOM 923 N N . LEU A 1 125 ? -15.867 -9.362 8.057 1.00 89.31 125 LEU A N 1
ATOM 924 C CA . LEU A 1 125 ? -15.344 -8.264 7.244 1.00 89.31 125 LEU A CA 1
ATOM 925 C C . LEU A 1 125 ? -16.252 -7.929 6.058 1.00 89.31 125 LEU A C 1
ATOM 927 O O . LEU A 1 125 ? -16.399 -6.754 5.730 1.00 89.31 125 LEU A O 1
ATOM 931 N N . ARG A 1 126 ? -16.917 -8.926 5.456 1.00 86.81 126 ARG A N 1
ATOM 932 C CA . ARG A 1 126 ? -17.925 -8.697 4.407 1.00 86.81 126 ARG A CA 1
ATOM 933 C C . ARG A 1 126 ? -19.132 -7.927 4.937 1.00 86.81 126 ARG A C 1
ATOM 935 O O . ARG A 1 126 ? -19.529 -6.929 4.336 1.00 86.81 126 ARG A O 1
ATOM 942 N N . HIS A 1 127 ? -19.704 -8.357 6.062 1.00 87.44 127 HIS A N 1
ATOM 943 C CA . HIS A 1 127 ? -20.849 -7.675 6.673 1.00 87.44 127 HIS A CA 1
ATOM 944 C C . HIS A 1 127 ? -20.474 -6.268 7.154 1.00 87.44 127 HIS A C 1
ATOM 946 O O . HIS A 1 127 ? -21.182 -5.304 6.865 1.00 87.44 127 HIS A O 1
ATOM 952 N N . TRP A 1 128 ? -19.335 -6.151 7.835 1.00 89.62 128 TRP A N 1
ATOM 953 C CA . TRP A 1 128 ? -18.818 -4.906 8.388 1.00 89.62 128 TRP A CA 1
ATOM 954 C C . TRP A 1 128 ? -18.471 -3.890 7.296 1.00 89.62 128 TRP A C 1
ATOM 956 O O . TRP A 1 128 ? -18.982 -2.771 7.316 1.00 89.62 128 TRP A O 1
ATOM 966 N N . GLY A 1 129 ? -17.678 -4.294 6.298 1.00 87.94 129 GLY A N 1
ATOM 967 C CA . GLY A 1 129 ? -17.329 -3.457 5.151 1.00 87.94 129 GLY A CA 1
ATOM 968 C C . GLY A 1 129 ? -18.569 -3.006 4.381 1.00 87.94 129 GLY A C 1
ATOM 969 O O . GLY A 1 129 ? -18.732 -1.815 4.132 1.00 87.94 129 GLY A O 1
ATOM 970 N N . SER A 1 130 ? -19.513 -3.917 4.101 1.00 86.62 130 SER A N 1
ATOM 971 C CA . SER A 1 130 ? -20.760 -3.555 3.415 1.00 86.62 130 SER A CA 1
ATOM 972 C C . SER A 1 130 ? -21.600 -2.538 4.191 1.00 86.62 130 SER A C 1
ATOM 974 O O . SER A 1 130 ? -22.224 -1.688 3.552 1.00 86.62 130 SER A O 1
ATOM 976 N N . ALA A 1 131 ? -21.661 -2.628 5.523 1.00 87.06 131 ALA A N 1
ATOM 977 C CA . ALA A 1 131 ? -22.417 -1.682 6.341 1.00 87.06 131 ALA A CA 1
ATOM 978 C C . ALA A 1 131 ? -21.829 -0.268 6.224 1.00 87.06 131 ALA A C 1
ATOM 980 O O . ALA A 1 131 ? -22.561 0.678 5.925 1.00 87.06 131 ALA A O 1
ATOM 981 N N . TRP A 1 132 ? -20.507 -0.142 6.371 1.00 86.56 132 TRP A N 1
ATOM 982 C CA . TRP A 1 132 ? -19.800 1.133 6.252 1.00 86.56 132 TRP A CA 1
ATOM 983 C C . TRP A 1 132 ? -19.860 1.712 4.840 1.00 86.56 132 TRP A C 1
ATOM 985 O O . TRP A 1 132 ? -20.229 2.872 4.688 1.00 86.56 132 TRP A O 1
ATOM 995 N N . THR A 1 133 ? -19.613 0.911 3.799 1.00 84.19 133 THR A N 1
ATOM 996 C CA . THR A 1 133 ? -19.721 1.373 2.405 1.00 84.19 133 THR A CA 1
ATOM 997 C C . THR A 1 133 ? -21.105 1.940 2.102 1.00 84.19 133 THR A C 1
ATOM 999 O O . THR A 1 133 ? -21.208 3.016 1.523 1.00 84.19 133 THR A O 1
ATOM 1002 N N . LYS A 1 134 ? -22.182 1.259 2.520 1.00 84.75 134 LYS A N 1
ATOM 1003 C CA . LYS A 1 134 ? -23.556 1.744 2.303 1.00 84.75 134 LYS A CA 1
ATOM 1004 C C . LYS A 1 134 ? -23.848 3.030 3.076 1.00 84.75 134 LYS A C 1
ATOM 1006 O O . LYS A 1 134 ? -24.523 3.905 2.546 1.00 84.75 134 LYS A O 1
ATOM 1011 N N . CYS A 1 135 ? -23.361 3.136 4.313 1.00 82.81 135 CYS A N 1
ATOM 1012 C CA . CYS A 1 135 ? -23.553 4.321 5.146 1.00 82.81 135 CYS A CA 1
ATOM 1013 C C . CYS A 1 135 ? -22.839 5.547 4.563 1.00 82.81 135 CYS A C 1
ATOM 1015 O O . CYS A 1 135 ? -23.452 6.603 4.438 1.00 82.81 135 CYS A O 1
ATOM 1017 N N . LEU A 1 136 ? -21.578 5.389 4.155 1.00 78.94 136 LEU A N 1
ATOM 1018 C CA . LEU A 1 136 ? -20.746 6.480 3.641 1.00 78.94 136 LEU A CA 1
ATOM 1019 C C . LEU A 1 136 ? -21.107 6.887 2.205 1.00 78.94 136 LEU A C 1
ATOM 1021 O O . LEU A 1 136 ? -20.932 8.042 1.843 1.00 78.94 136 LEU A O 1
ATOM 1025 N N . ALA A 1 137 ? -21.652 5.971 1.398 1.00 77.31 137 ALA A N 1
ATOM 1026 C CA . ALA A 1 137 ? -22.153 6.283 0.057 1.00 77.31 137 ALA A CA 1
ATOM 1027 C C . ALA A 1 137 ? -23.515 7.004 0.059 1.00 77.31 137 ALA A C 1
ATOM 1029 O O . ALA A 1 137 ? -24.007 7.386 -1.002 1.00 77.31 137 ALA A O 1
ATOM 1030 N N . ASN A 1 138 ? -24.164 7.157 1.219 1.00 75.75 138 ASN A N 1
ATOM 1031 C CA . ASN A 1 138 ? -25.452 7.833 1.312 1.00 75.75 138 ASN A CA 1
ATOM 1032 C C . ASN A 1 138 ? -25.278 9.335 1.010 1.00 75.75 138 ASN A C 1
ATOM 1034 O O . ASN A 1 138 ? -24.560 10.002 1.748 1.00 75.75 138 ASN A O 1
ATOM 1038 N N . PRO A 1 139 ? -25.972 9.916 0.013 1.00 68.81 139 PRO A N 1
ATOM 1039 C CA . PRO A 1 139 ? -25.878 11.348 -0.288 1.00 68.81 139 PRO A CA 1
ATOM 1040 C C . PRO A 1 139 ? -26.256 12.256 0.890 1.00 68.81 139 PRO A C 1
ATOM 1042 O O . PRO A 1 139 ? -25.761 13.374 0.994 1.00 68.81 139 PRO A O 1
ATOM 1045 N N . ALA A 1 140 ? -27.097 11.770 1.813 1.00 66.25 140 ALA A N 1
ATOM 1046 C CA . ALA A 1 140 ? -27.418 12.475 3.053 1.00 66.25 140 ALA A CA 1
ATOM 1047 C C . ALA A 1 140 ? -26.198 12.658 3.973 1.00 66.25 140 ALA A C 1
ATOM 1049 O O . ALA A 1 140 ? -26.249 13.491 4.876 1.00 66.25 140 ALA A O 1
ATOM 1050 N N . PHE A 1 141 ? -25.108 11.917 3.733 1.00 65.94 141 PHE A N 1
ATOM 1051 C CA . PHE A 1 141 ? -23.854 12.068 4.457 1.00 65.94 141 PHE A CA 1
ATOM 1052 C C . PHE A 1 141 ? -23.251 13.463 4.297 1.00 65.94 141 PHE A C 1
ATOM 1054 O O . PHE A 1 141 ? -22.802 14.063 5.274 1.00 65.94 141 PHE A O 1
ATOM 1061 N N . ASP A 1 142 ? -23.366 14.009 3.087 1.00 56.94 142 ASP A N 1
ATOM 1062 C CA . ASP A 1 142 ? -22.805 15.302 2.704 1.00 56.94 142 ASP A CA 1
ATOM 1063 C C . ASP A 1 142 ? -23.851 16.432 2.674 1.00 56.94 142 ASP A C 1
ATOM 1065 O O . ASP A 1 142 ? -23.502 17.605 2.547 1.00 56.94 142 ASP A O 1
ATOM 1069 N N . ALA A 1 143 ? -25.143 16.112 2.801 1.00 50.50 143 ALA A N 1
ATOM 1070 C CA . ALA A 1 143 ? -26.223 17.014 2.396 1.00 50.50 143 ALA A CA 1
ATOM 1071 C C . ALA A 1 143 ? -26.618 18.127 3.390 1.00 50.50 143 ALA A C 1
ATOM 1073 O O . ALA A 1 143 ? -27.474 18.938 3.039 1.00 50.50 143 ALA A O 1
ATOM 1074 N N . GLY A 1 144 ? -26.063 18.226 4.608 1.00 49.78 144 GLY A N 1
ATOM 1075 C CA . GLY A 1 144 ? -26.534 19.305 5.497 1.00 49.78 144 GLY A CA 1
ATOM 1076 C C . GLY A 1 144 ? -25.999 19.421 6.922 1.00 49.78 144 GLY A C 1
ATOM 1077 O O . GLY A 1 144 ? -26.753 19.857 7.788 1.00 49.78 144 GLY A O 1
ATOM 1078 N N . GLY A 1 145 ? -24.745 19.059 7.213 1.00 59.25 145 GLY A N 1
ATOM 1079 C CA . GLY A 1 145 ? -24.235 19.138 8.591 1.00 59.25 145 GLY A CA 1
ATOM 1080 C C . GLY A 1 145 ? -22.735 19.397 8.743 1.00 59.25 145 GLY A C 1
ATOM 1081 O O . GLY A 1 145 ? -22.052 19.768 7.792 1.00 59.25 145 GLY A O 1
ATOM 1082 N N . HIS A 1 146 ? -22.238 19.158 9.965 1.00 55.88 146 HIS A N 1
ATOM 1083 C CA . HIS A 1 146 ? -20.837 19.317 10.373 1.00 55.88 146 HIS A CA 1
ATOM 1084 C C . HIS A 1 146 ? -19.841 18.570 9.476 1.00 55.88 146 HIS A C 1
ATOM 1086 O O . HIS A 1 146 ? -18.797 19.130 9.206 1.00 55.88 146 HIS A O 1
ATOM 1092 N N . TRP A 1 147 ? -20.153 17.395 8.916 1.00 56.53 147 TRP A N 1
ATOM 1093 C CA . TRP A 1 147 ? -19.212 16.643 8.059 1.00 56.53 147 TRP A CA 1
ATOM 1094 C C . TRP A 1 147 ? -18.917 17.303 6.702 1.00 56.53 147 TRP A C 1
ATOM 1096 O O . TRP A 1 147 ? -17.819 17.161 6.167 1.00 56.53 147 TRP A O 1
ATOM 1106 N N . ALA A 1 148 ? -19.851 18.098 6.171 1.00 56.94 148 ALA A N 1
ATOM 1107 C CA . ALA A 1 148 ? -19.575 18.968 5.026 1.00 56.94 148 ALA A CA 1
ATOM 1108 C C . ALA A 1 148 ? -18.647 20.140 5.417 1.00 56.94 148 ALA A C 1
ATOM 1110 O O . ALA A 1 148 ? -17.951 20.703 4.567 1.00 56.94 148 ALA A O 1
ATOM 1111 N N . ILE A 1 149 ? -18.602 20.488 6.712 1.00 54.81 149 ILE A N 1
ATOM 1112 C CA . ILE A 1 149 ? -17.828 21.584 7.326 1.00 54.81 149 ILE A CA 1
ATOM 1113 C C . ILE A 1 149 ? -16.558 21.090 8.064 1.00 54.81 149 ILE A C 1
ATOM 1115 O O . ILE A 1 149 ? -15.664 21.884 8.314 1.00 54.81 149 ILE A O 1
ATOM 1119 N N . ASP A 1 150 ? -16.383 19.788 8.285 1.00 56.09 150 ASP A N 1
ATOM 1120 C CA . ASP A 1 150 ? -15.168 19.149 8.800 1.00 56.09 150 ASP A CA 1
ATOM 1121 C C . ASP A 1 150 ? -15.133 17.680 8.322 1.00 56.09 150 ASP A C 1
ATOM 1123 O O . ASP A 1 150 ? -15.805 16.827 8.905 1.00 56.09 150 ASP A O 1
ATOM 1127 N N . PRO A 1 151 ? -14.473 17.361 7.189 1.00 58.28 151 PRO A N 1
ATOM 1128 C CA . PRO A 1 151 ? -14.565 16.039 6.594 1.00 58.28 151 PRO A CA 1
ATOM 1129 C C . PRO A 1 151 ? -13.581 15.100 7.294 1.00 58.28 151 PRO A C 1
ATOM 1131 O O . PRO A 1 151 ? -12.377 15.364 7.328 1.00 58.28 151 PRO A O 1
ATOM 1134 N N . GLU A 1 152 ? -14.074 13.968 7.795 1.00 63.56 152 GLU A N 1
ATOM 1135 C CA . GLU A 1 152 ? -13.218 12.954 8.410 1.00 63.56 152 GLU A CA 1
ATOM 1136 C C . GLU A 1 152 ? -12.177 12.449 7.390 1.00 63.56 152 GLU A C 1
ATOM 1138 O O . GLU A 1 152 ? -12.561 12.004 6.301 1.00 63.56 152 GLU A O 1
ATOM 1143 N N . PRO A 1 153 ? -10.868 12.492 7.698 1.00 60.44 153 PRO A N 1
ATOM 1144 C CA . PRO A 1 153 ? -9.833 12.179 6.715 1.00 60.44 153 PRO A CA 1
ATOM 1145 C C . PRO A 1 153 ? -9.861 10.756 6.126 1.00 60.44 153 PRO A C 1
ATOM 1147 O O . PRO A 1 153 ? -9.283 10.505 5.070 1.00 60.44 153 PRO A O 1
ATOM 1150 N N . VAL A 1 154 ? -10.513 9.824 6.812 1.00 67.94 154 VAL A N 1
ATOM 1151 C CA . VAL A 1 154 ? -10.616 8.388 6.528 1.00 67.94 154 VAL A CA 1
ATOM 1152 C C . VAL A 1 154 ? -12.010 8.019 5.989 1.00 67.94 154 VAL A C 1
ATOM 1154 O O . VAL A 1 154 ? -12.252 6.867 5.623 1.00 67.94 154 VAL A O 1
ATOM 1157 N N . ARG A 1 155 ? -12.913 9.001 5.827 1.00 67.19 155 ARG A N 1
ATOM 1158 C CA . ARG A 1 155 ? -14.214 8.829 5.153 1.00 67.19 155 ARG A CA 1
ATOM 1159 C C . ARG A 1 155 ? -14.065 8.205 3.764 1.00 67.19 155 ARG A C 1
ATOM 1161 O O . ARG A 1 155 ? -14.782 7.268 3.433 1.00 67.19 155 ARG A O 1
ATOM 1168 N N . ASP A 1 156 ? -13.115 8.703 2.975 1.00 64.25 156 ASP A N 1
ATOM 1169 C CA . ASP A 1 156 ? -12.939 8.312 1.570 1.00 64.25 156 ASP A CA 1
ATOM 1170 C C . ASP A 1 156 ? -12.079 7.046 1.394 1.00 64.25 156 ASP A C 1
ATOM 1172 O O . ASP A 1 156 ? -11.703 6.692 0.274 1.00 64.25 156 ASP A O 1
ATOM 1176 N N . MET A 1 157 ? -11.711 6.363 2.486 1.00 72.19 157 MET A N 1
ATOM 1177 C CA . MET A 1 157 ? -11.011 5.086 2.363 1.00 72.19 157 MET A CA 1
ATOM 1178 C C . MET A 1 157 ? -11.938 4.029 1.751 1.00 72.19 157 MET A C 1
ATOM 1180 O O . MET A 1 157 ? -13.151 4.066 1.956 1.00 72.19 157 MET A O 1
ATOM 1184 N N . PRO A 1 158 ? -11.403 3.074 0.975 1.00 70.12 158 PRO A N 1
ATOM 1185 C CA . PRO A 1 158 ? -12.226 2.132 0.230 1.00 70.12 158 PRO A CA 1
ATOM 1186 C C . PRO A 1 158 ? -12.780 1.039 1.158 1.00 70.12 158 PRO A C 1
ATOM 1188 O O . PRO A 1 158 ? -12.319 -0.094 1.140 1.00 70.12 158 PRO A O 1
ATOM 1191 N N . TRP A 1 159 ? -13.805 1.344 1.962 1.00 76.62 159 TRP A N 1
ATOM 1192 C CA . TRP A 1 159 ? -14.380 0.408 2.943 1.00 76.62 159 TRP A CA 1
ATOM 1193 C C . TRP A 1 159 ? -14.849 -0.928 2.358 1.00 76.62 159 TRP A C 1
ATOM 1195 O O . TRP A 1 159 ? -14.859 -1.948 3.050 1.00 76.62 159 TRP A O 1
ATOM 1205 N N . VAL A 1 160 ? -15.171 -0.930 1.064 1.00 71.12 160 VAL A N 1
ATOM 1206 C CA . VAL A 1 160 ? -15.558 -2.122 0.307 1.00 71.12 160 VAL A CA 1
ATOM 1207 C C . VAL A 1 160 ? -14.439 -3.167 0.253 1.00 71.12 160 VAL A C 1
ATOM 1209 O O . VAL A 1 160 ? -14.721 -4.362 0.341 1.00 71.12 160 VAL A O 1
ATOM 1212 N N . THR A 1 161 ? -13.170 -2.743 0.226 1.00 68.44 161 THR A N 1
ATOM 1213 C CA . THR A 1 161 ? -12.027 -3.657 0.084 1.00 68.44 161 THR A CA 1
ATOM 1214 C C . THR A 1 161 ? -11.823 -4.522 1.328 1.00 68.44 161 THR A C 1
ATOM 1216 O O . THR A 1 161 ? -11.201 -5.581 1.241 1.00 68.44 161 THR A O 1
ATOM 1219 N N . LEU A 1 162 ? -12.392 -4.150 2.488 1.00 74.62 162 LEU A N 1
ATOM 1220 C CA . LEU A 1 162 ? -12.373 -4.995 3.690 1.00 74.62 162 LEU A CA 1
ATOM 1221 C C . LEU A 1 162 ? -13.005 -6.367 3.420 1.00 74.62 162 LEU A C 1
ATOM 1223 O O . LEU A 1 162 ? -12.476 -7.387 3.864 1.00 74.62 162 LEU A O 1
ATOM 1227 N N . GLY A 1 163 ? -14.111 -6.393 2.668 1.00 63.88 163 GLY A N 1
ATOM 1228 C CA . GLY A 1 163 ? -14.836 -7.616 2.319 1.00 63.88 163 GLY A CA 1
ATOM 1229 C C . GLY A 1 163 ? -14.133 -8.483 1.270 1.00 63.88 163 GLY A C 1
ATOM 1230 O O . GLY A 1 163 ? -14.420 -9.675 1.193 1.00 63.88 163 GLY A O 1
ATOM 1231 N N . GLU A 1 164 ? -13.201 -7.905 0.511 1.00 64.12 164 GLU A N 1
ATOM 1232 C CA . GLU A 1 164 ? -12.431 -8.556 -0.564 1.00 64.12 164 GLU A CA 1
ATOM 1233 C C . GLU A 1 164 ? -11.100 -9.150 -0.059 1.00 64.12 164 GLU A C 1
ATOM 1235 O O . GLU A 1 164 ? -10.503 -10.013 -0.693 1.00 64.12 164 GLU A O 1
ATOM 1240 N N . THR A 1 165 ? -10.653 -8.738 1.132 1.00 62.56 165 THR A N 1
ATOM 1241 C CA . THR A 1 165 ? -9.356 -9.101 1.735 1.00 62.56 165 THR A CA 1
ATOM 1242 C C . THR A 1 165 ? -9.282 -10.422 2.555 1.00 62.56 165 THR A C 1
ATOM 1244 O O . THR A 1 165 ? -8.166 -10.844 2.887 1.00 62.56 165 THR A O 1
ATOM 1247 N N . PRO A 1 166 ? -10.369 -11.112 2.969 1.00 56.75 166 PRO A N 1
ATOM 1248 C CA . PRO A 1 166 ? -10.286 -12.031 4.109 1.00 56.75 166 PRO A CA 1
ATOM 1249 C C . PRO A 1 166 ? -9.632 -13.400 3.861 1.00 56.75 166 PRO A C 1
ATOM 1251 O O . PRO A 1 166 ? -9.337 -14.088 4.841 1.00 56.75 166 PRO A O 1
ATOM 1254 N N . GLU A 1 167 ? -9.378 -13.799 2.616 1.00 65.50 167 GLU A N 1
ATOM 1255 C CA . GLU A 1 167 ? -8.891 -15.150 2.265 1.00 65.50 167 GLU A CA 1
ATOM 1256 C C . GLU A 1 167 ? -7.364 -15.318 2.347 1.00 65.50 167 GLU A C 1
ATOM 1258 O O . GLU A 1 167 ? -6.814 -16.360 1.994 1.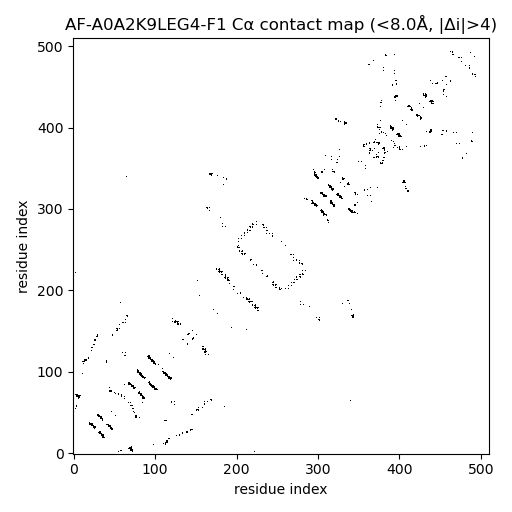00 65.50 167 GLU A O 1
ATOM 1263 N N . LEU A 1 168 ? -6.646 -14.286 2.793 1.00 77.31 168 LEU A N 1
ATOM 1264 C CA . LEU A 1 168 ? -5.189 -14.306 2.840 1.00 77.31 168 LEU A CA 1
ATOM 1265 C C . LEU A 1 168 ? -4.687 -14.810 4.197 1.00 77.31 168 LEU A C 1
ATOM 1267 O O . LEU A 1 168 ? -4.954 -14.214 5.246 1.00 77.31 168 LEU A O 1
ATOM 1271 N N . GLU A 1 169 ? -3.937 -15.907 4.166 1.00 83.19 169 GLU A N 1
ATOM 1272 C CA . GLU A 1 169 ? -3.245 -16.444 5.336 1.00 83.19 169 GLU A CA 1
ATOM 1273 C C . GLU A 1 169 ? -2.055 -15.563 5.730 1.00 83.19 169 GLU A C 1
ATOM 1275 O O . GLU A 1 169 ? -1.302 -15.078 4.877 1.00 83.19 169 GLU A O 1
ATOM 1280 N N . ALA A 1 170 ? -1.882 -15.357 7.036 1.00 84.62 170 ALA A N 1
ATOM 1281 C CA . ALA A 1 170 ? -0.792 -14.557 7.575 1.00 84.62 170 ALA A CA 1
ATOM 1282 C C . ALA A 1 170 ? 0.568 -15.253 7.379 1.00 84.62 170 ALA A C 1
ATOM 1284 O O . ALA A 1 170 ? 0.658 -16.473 7.492 1.00 84.62 170 ALA A O 1
ATOM 1285 N N . PRO A 1 171 ? 1.650 -14.497 7.135 1.00 90.44 171 PRO A N 1
ATOM 1286 C CA . PRO A 1 171 ? 2.978 -15.065 6.958 1.00 90.44 171 PRO A CA 1
ATOM 1287 C C . PRO A 1 171 ? 3.502 -15.626 8.287 1.00 90.44 171 PRO A C 1
ATOM 1289 O O . PRO A 1 171 ? 3.082 -15.202 9.366 1.00 90.44 171 PRO A O 1
ATOM 1292 N N . SER A 1 172 ? 4.531 -16.471 8.225 1.00 90.06 172 SER A N 1
ATOM 1293 C CA . SER A 1 172 ? 5.263 -16.983 9.399 1.00 90.06 172 SER A CA 1
ATOM 1294 C C . SER A 1 172 ? 6.092 -15.921 10.146 1.00 90.06 172 SER A C 1
ATOM 1296 O O . SER A 1 172 ? 6.919 -16.246 10.998 1.00 90.06 172 SER A O 1
ATOM 1298 N N . TRP A 1 173 ? 5.897 -14.639 9.837 1.00 92.62 173 TRP A N 1
ATOM 1299 C CA . TRP A 1 173 ? 6.608 -13.539 10.472 1.00 92.62 173 TRP A CA 1
ATOM 1300 C C . TRP A 1 173 ? 6.237 -13.427 11.958 1.00 92.62 173 TRP A C 1
ATOM 1302 O O . TRP A 1 173 ? 5.054 -13.556 12.312 1.00 92.62 173 TRP A O 1
ATOM 1312 N N . PRO A 1 174 ? 7.203 -13.087 12.833 1.00 93.44 174 PRO A N 1
ATOM 1313 C CA . PRO A 1 174 ? 6.907 -12.747 14.218 1.00 93.44 174 PRO A CA 1
ATOM 1314 C C . PRO A 1 174 ? 5.807 -11.686 14.295 1.00 93.44 174 PRO A C 1
ATOM 1316 O O . PRO A 1 174 ? 5.798 -10.734 13.512 1.00 93.44 174 PRO A O 1
ATOM 1319 N N . MET A 1 175 ? 4.880 -11.836 15.246 1.00 91.56 175 MET A N 1
ATOM 1320 C CA . MET A 1 175 ? 3.773 -10.885 15.421 1.00 91.56 175 MET A CA 1
ATOM 1321 C C . MET A 1 175 ? 4.251 -9.420 15.511 1.00 91.56 175 MET A C 1
ATOM 1323 O O . MET A 1 175 ? 3.691 -8.588 14.797 1.00 91.56 175 MET A O 1
ATOM 1327 N N . PRO A 1 176 ? 5.325 -9.086 16.259 1.00 94.19 176 PRO A N 1
ATOM 1328 C CA . PRO A 1 176 ? 5.823 -7.711 16.313 1.00 94.19 176 PRO A CA 1
ATOM 1329 C C . PRO A 1 176 ? 6.239 -7.150 14.944 1.00 94.19 176 PRO A C 1
ATOM 1331 O O . PRO A 1 176 ? 5.954 -5.998 14.631 1.00 94.19 176 PRO A O 1
ATOM 1334 N N . ALA A 1 177 ? 6.826 -7.985 14.078 1.00 94.88 177 ALA A N 1
ATOM 1335 C CA . ALA A 1 177 ? 7.188 -7.596 12.716 1.00 94.88 177 ALA A CA 1
ATOM 1336 C C . ALA A 1 177 ? 5.952 -7.366 11.832 1.00 94.88 177 ALA A C 1
ATOM 1338 O O . ALA A 1 177 ? 5.928 -6.432 11.036 1.00 94.88 177 ALA A O 1
ATOM 1339 N N . ARG A 1 178 ? 4.897 -8.176 11.989 1.00 92.25 178 ARG A N 1
ATOM 1340 C CA . ARG A 1 178 ? 3.627 -7.970 11.271 1.00 92.25 178 ARG A CA 1
ATOM 1341 C C . ARG A 1 178 ? 2.938 -6.672 11.695 1.00 92.25 178 ARG A C 1
ATOM 1343 O O . ARG A 1 178 ? 2.488 -5.921 10.833 1.00 92.25 178 ARG A O 1
ATOM 1350 N N . ILE A 1 179 ? 2.913 -6.384 12.997 1.00 93.00 179 ILE A N 1
ATOM 1351 C CA . ILE A 1 179 ? 2.370 -5.136 13.556 1.00 93.00 179 ILE A CA 1
ATOM 1352 C C . ILE A 1 179 ? 3.169 -3.924 13.063 1.00 93.00 179 ILE A C 1
ATOM 1354 O O . ILE A 1 179 ? 2.585 -2.943 12.605 1.00 93.00 179 ILE A O 1
ATOM 1358 N N . ALA A 1 180 ? 4.501 -3.992 13.109 1.00 94.19 180 ALA A N 1
ATOM 1359 C CA . ALA A 1 180 ? 5.346 -2.903 12.635 1.00 94.19 180 ALA A CA 1
ATOM 1360 C C . ALA A 1 180 ? 5.156 -2.629 11.139 1.00 94.19 180 ALA A C 1
ATOM 1362 O O . ALA A 1 180 ? 5.004 -1.478 10.733 1.00 94.19 180 ALA A O 1
ATOM 1363 N N . TRP A 1 181 ? 5.091 -3.681 10.320 1.00 93.19 181 TRP A N 1
ATOM 1364 C CA . TRP A 1 181 ? 4.837 -3.553 8.888 1.00 93.19 181 TRP A CA 1
ATOM 1365 C C . TRP A 1 181 ? 3.464 -2.935 8.597 1.00 93.19 181 TRP A C 1
ATOM 1367 O O . TRP A 1 181 ? 3.353 -2.022 7.780 1.00 93.19 181 TRP A O 1
ATOM 1377 N N . PHE A 1 182 ? 2.428 -3.386 9.308 1.00 91.19 182 PHE A N 1
ATOM 1378 C CA . PHE A 1 182 ? 1.085 -2.816 9.231 1.00 91.19 182 PHE A CA 1
ATOM 1379 C C . PHE A 1 182 ? 1.087 -1.314 9.486 1.00 91.19 182 PHE A C 1
ATOM 1381 O O . PHE A 1 182 ? 0.602 -0.550 8.652 1.00 91.19 182 PHE A O 1
ATOM 1388 N N . TYR A 1 183 ? 1.683 -0.874 10.590 1.00 91.56 183 TYR A N 1
ATOM 1389 C CA . TYR A 1 183 ? 1.719 0.543 10.915 1.00 91.56 183 TYR A CA 1
ATOM 1390 C C . TYR A 1 183 ? 2.581 1.361 9.944 1.00 91.56 183 TYR A C 1
ATOM 1392 O O . TYR A 1 183 ? 2.196 2.477 9.609 1.00 91.56 183 TYR A O 1
ATOM 1400 N N . LEU A 1 184 ? 3.693 0.829 9.423 1.00 90.25 184 LEU A N 1
ATOM 1401 C CA . LEU A 1 184 ? 4.457 1.517 8.373 1.00 90.25 184 LEU A CA 1
ATOM 1402 C C . LEU A 1 184 ? 3.638 1.711 7.096 1.00 90.25 184 LEU A C 1
ATOM 1404 O O . LEU A 1 184 ? 3.658 2.795 6.511 1.00 90.25 184 LEU A O 1
ATOM 1408 N N . GLN A 1 185 ? 2.889 0.687 6.685 1.00 86.81 185 GLN A N 1
ATOM 1409 C CA . GLN A 1 185 ? 1.975 0.800 5.555 1.00 86.81 185 GLN A CA 1
ATOM 1410 C C . GLN A 1 185 ? 0.906 1.861 5.847 1.00 86.81 185 GLN A C 1
ATOM 1412 O O . GLN A 1 185 ? 0.721 2.760 5.032 1.00 86.81 185 GLN A O 1
ATOM 1417 N N . MET A 1 186 ? 0.273 1.850 7.028 1.00 84.44 186 MET A N 1
ATOM 1418 C CA . MET A 1 186 ? -0.690 2.893 7.423 1.00 84.44 186 MET A CA 1
ATOM 1419 C C 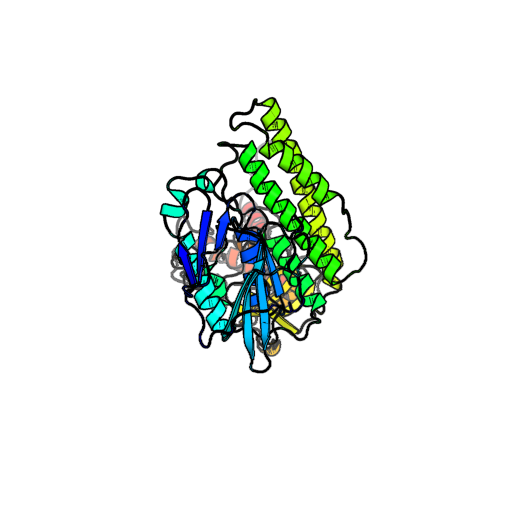. MET A 1 186 ? -0.079 4.298 7.367 1.00 84.44 186 MET A C 1
ATOM 1421 O O . MET A 1 186 ? -0.662 5.189 6.753 1.00 84.44 186 MET A O 1
ATOM 1425 N N . ALA A 1 187 ? 1.120 4.487 7.926 1.00 86.06 187 ALA A N 1
ATOM 1426 C CA . ALA A 1 187 ? 1.838 5.760 7.889 1.00 86.06 187 ALA A CA 1
ATOM 1427 C C . ALA A 1 187 ? 2.061 6.259 6.455 1.00 86.06 187 ALA A C 1
ATOM 1429 O O . ALA A 1 187 ? 2.010 7.459 6.184 1.00 86.06 187 ALA A O 1
ATOM 1430 N N . HIS A 1 188 ? 2.293 5.332 5.525 1.00 79.38 188 HIS A N 1
ATOM 1431 C CA . HIS A 1 188 ? 2.441 5.648 4.116 1.00 79.38 188 HIS A CA 1
ATOM 1432 C C . HIS A 1 188 ? 1.105 5.944 3.421 1.00 79.38 188 HIS A C 1
ATOM 1434 O O . HIS A 1 188 ? 1.035 6.860 2.606 1.00 79.38 188 HIS A O 1
ATOM 1440 N N . HIS A 1 189 ? 0.041 5.206 3.738 1.00 76.44 189 HIS A N 1
ATOM 1441 C CA . HIS A 1 189 ? -1.275 5.363 3.113 1.00 76.44 189 HIS A CA 1
ATOM 1442 C C . HIS A 1 189 ? -2.043 6.600 3.578 1.00 76.44 189 HIS A C 1
ATOM 1444 O O . HIS A 1 189 ? -2.855 7.112 2.811 1.00 76.44 189 HIS A O 1
ATOM 1450 N N . LEU A 1 190 ? -1.759 7.097 4.784 1.00 75.44 190 LEU A N 1
ATOM 1451 C CA . LEU A 1 190 ? -2.343 8.320 5.348 1.00 75.44 190 LEU A CA 1
ATOM 1452 C C . LEU A 1 190 ? -1.746 9.614 4.764 1.00 75.44 190 LEU A C 1
ATOM 1454 O O . LEU A 1 190 ? -2.043 10.706 5.239 1.00 75.44 190 LEU A O 1
ATOM 1458 N N . ARG A 1 191 ? -0.912 9.516 3.721 1.00 68.19 191 ARG A N 1
ATOM 1459 C CA . ARG A 1 191 ? -0.473 10.674 2.935 1.00 68.19 191 ARG A CA 1
ATOM 1460 C C . ARG A 1 191 ? -1.665 11.254 2.174 1.00 68.19 191 ARG A C 1
ATOM 1462 O O . ARG A 1 191 ? -2.464 10.504 1.619 1.00 68.19 191 ARG A O 1
ATOM 1469 N N . SER A 1 192 ? -1.755 12.580 2.144 1.00 56.62 192 SER A N 1
ATOM 1470 C CA . SER A 1 192 ? -2.825 13.313 1.467 1.00 56.62 192 SER A CA 1
ATOM 1471 C C . SER A 1 192 ? -3.072 12.829 0.043 1.00 56.62 192 SER A C 1
ATOM 1473 O O . SER A 1 192 ? -2.140 12.775 -0.762 1.00 56.62 192 SER A O 1
ATOM 1475 N N . LYS A 1 193 ? -4.327 12.491 -0.276 1.00 53.69 193 LYS A N 1
ATOM 1476 C CA . LYS A 1 193 ? -4.761 12.130 -1.634 1.00 53.69 193 LYS A CA 1
ATOM 1477 C C . LYS A 1 193 ? -5.574 13.232 -2.325 1.00 53.69 193 LYS A C 1
ATOM 1479 O O . LYS A 1 193 ? -6.425 12.903 -3.141 1.00 53.69 193 LYS A O 1
ATOM 1484 N N . ASN A 1 194 ? -5.338 14.517 -2.028 1.00 46.88 194 ASN A N 1
ATOM 1485 C CA . ASN A 1 194 ? -6.129 15.631 -2.585 1.00 46.88 194 ASN A CA 1
ATOM 1486 C C . ASN A 1 194 ? -7.643 15.412 -2.398 1.00 46.88 194 ASN A C 1
ATOM 1488 O O . ASN A 1 194 ? -8.412 15.339 -3.354 1.00 46.88 194 ASN A O 1
ATOM 1492 N N . HIS A 1 195 ? -8.083 15.254 -1.152 1.00 49.50 195 HIS A N 1
ATOM 1493 C CA . HIS A 1 195 ? -9.496 15.019 -0.876 1.00 49.50 195 HIS A CA 1
ATOM 1494 C C . HIS A 1 195 ? -10.251 16.349 -0.847 1.00 49.50 195 HIS A C 1
ATOM 1496 O O . HIS A 1 195 ? -10.031 17.121 0.080 1.00 49.50 195 HIS A O 1
ATOM 1502 N N . GLY A 1 196 ? -11.123 16.582 -1.834 1.00 46.34 196 GLY A N 1
ATOM 1503 C CA . GLY A 1 196 ? -12.347 17.414 -1.838 1.00 46.34 196 GLY A CA 1
ATOM 1504 C C . GLY A 1 196 ? -12.338 18.879 -1.357 1.00 46.34 196 GLY A C 1
ATOM 1505 O O . GLY A 1 196 ? -13.244 19.623 -1.717 1.00 46.34 196 GLY A O 1
ATOM 1506 N N . CYS A 1 197 ? -11.373 19.316 -0.553 1.00 54.50 197 CYS A N 1
ATOM 1507 C CA . CYS A 1 197 ? -11.222 20.671 -0.049 1.00 54.50 197 CYS A CA 1
ATOM 1508 C C . CYS A 1 197 ? -10.086 21.330 -0.827 1.00 54.50 197 CYS A C 1
ATOM 1510 O O . CYS A 1 197 ? -8.927 20.923 -0.727 1.00 54.50 197 CYS A O 1
ATOM 1512 N N . GLU A 1 198 ? -10.426 22.331 -1.631 1.00 61.69 198 GLU A N 1
ATOM 1513 C CA . GLU A 1 198 ? -9.434 23.162 -2.299 1.00 61.69 198 GLU A CA 1
ATOM 1514 C C . GLU A 1 198 ? -8.860 24.157 -1.287 1.00 61.69 198 GLU A C 1
ATOM 1516 O O . GLU A 1 198 ? -9.609 24.837 -0.581 1.00 61.69 198 GLU A O 1
ATOM 1521 N N . TYR A 1 199 ? -7.528 24.254 -1.230 1.00 68.38 199 TYR A N 1
ATOM 1522 C CA . TYR A 1 199 ? -6.792 25.155 -0.333 1.00 68.38 199 TYR A CA 1
ATOM 1523 C C . TYR A 1 199 ? -7.332 26.599 -0.351 1.00 68.38 199 TYR A C 1
ATOM 1525 O O . TYR A 1 199 ? -7.327 27.286 0.664 1.00 68.38 199 TYR A O 1
ATOM 1533 N N . THR A 1 200 ? -7.843 27.041 -1.500 1.00 66.50 200 THR A N 1
ATOM 1534 C CA . THR A 1 200 ? -8.317 28.402 -1.779 1.00 66.50 200 THR A CA 1
ATOM 1535 C C . THR A 1 200 ? -9.658 28.764 -1.132 1.00 66.50 200 THR A C 1
ATOM 1537 O O . THR A 1 200 ? -9.964 29.949 -1.027 1.00 66.50 200 THR A O 1
ATOM 1540 N N . ALA A 1 201 ? -10.474 27.792 -0.709 1.00 73.69 201 ALA A N 1
ATOM 1541 C CA . ALA A 1 201 ? -11.820 28.054 -0.181 1.00 73.69 201 ALA A CA 1
ATOM 1542 C C . ALA A 1 201 ? -11.866 28.230 1.350 1.00 73.69 201 ALA A C 1
ATOM 1544 O O . ALA A 1 201 ? -12.740 28.934 1.866 1.00 73.69 201 ALA A O 1
ATOM 1545 N N . ASP A 1 202 ? -10.965 27.555 2.068 1.00 81.25 202 ASP A N 1
ATOM 1546 C CA . ASP A 1 202 ? -10.820 27.601 3.530 1.00 81.25 202 ASP A CA 1
ATOM 1547 C C . ASP A 1 202 ? -9.410 27.107 3.927 1.00 81.25 202 ASP A C 1
ATOM 1549 O O . ASP A 1 202 ? -9.222 25.922 4.235 1.00 81.25 202 ASP A O 1
ATOM 1553 N N . PRO A 1 203 ? -8.390 27.988 3.883 1.00 82.25 203 PRO A N 1
ATOM 1554 C CA . PRO A 1 203 ? -7.001 27.588 4.106 1.00 82.25 203 PRO A CA 1
ATOM 1555 C C . PRO A 1 203 ? -6.759 27.028 5.514 1.00 82.25 203 PRO A C 1
ATOM 1557 O O . PRO A 1 203 ? -5.998 26.075 5.681 1.00 82.25 203 PRO A O 1
ATOM 1560 N N . ALA A 1 204 ? -7.424 27.591 6.530 1.00 83.81 204 ALA A N 1
ATOM 1561 C CA . ALA A 1 204 ? -7.296 27.162 7.921 1.00 83.81 204 ALA A CA 1
ATOM 1562 C C . ALA A 1 204 ? -7.759 25.717 8.109 1.00 83.81 204 ALA A C 1
ATOM 1564 O O . ALA A 1 204 ? -7.023 24.874 8.634 1.00 83.81 204 ALA A O 1
ATOM 1565 N N . ARG A 1 205 ? -8.959 25.411 7.615 1.00 79.00 205 ARG A N 1
ATOM 1566 C CA . ARG A 1 205 ? -9.525 24.068 7.683 1.00 79.00 205 ARG A CA 1
ATOM 1567 C C . ARG A 1 205 ? -8.738 23.068 6.849 1.00 79.00 205 ARG A C 1
ATOM 1569 O O . ARG A 1 205 ? -8.503 21.949 7.306 1.00 79.00 205 ARG A O 1
ATOM 1576 N N . TRP A 1 206 ? -8.314 23.460 5.648 1.00 81.56 206 TRP A N 1
ATOM 1577 C CA . TRP A 1 206 ? -7.486 22.607 4.804 1.00 81.56 206 TRP A CA 1
ATOM 1578 C C . TRP A 1 206 ? -6.191 22.216 5.526 1.00 81.56 206 TRP A C 1
ATOM 1580 O O . TRP A 1 206 ? -5.890 21.029 5.643 1.00 81.56 206 TRP A O 1
ATOM 1590 N N . VAL A 1 207 ? -5.480 23.188 6.111 1.00 84.12 207 VAL A N 1
ATOM 1591 C CA . VAL A 1 207 ? -4.242 22.932 6.865 1.00 84.12 207 VAL A CA 1
ATOM 1592 C C . VAL A 1 207 ? -4.506 22.044 8.079 1.00 84.12 207 VAL A C 1
ATOM 1594 O O . VAL A 1 207 ? -3.759 21.093 8.306 1.00 84.12 207 VAL A O 1
ATOM 1597 N N . ALA A 1 208 ? -5.574 22.299 8.840 1.00 82.62 208 ALA A N 1
ATOM 1598 C CA . ALA A 1 208 ? -5.927 21.467 9.989 1.00 82.62 208 ALA A CA 1
ATOM 1599 C C . ALA A 1 208 ? -6.152 19.999 9.583 1.00 82.62 208 ALA A C 1
ATOM 1601 O O . ALA A 1 208 ? -5.608 19.083 10.201 1.00 82.62 208 ALA A O 1
ATOM 1602 N N . ARG A 1 209 ? -6.895 19.765 8.500 1.00 79.12 209 ARG A N 1
ATOM 1603 C CA . ARG A 1 209 ? -7.157 18.422 7.972 1.00 79.12 209 ARG A CA 1
ATOM 1604 C C . ARG A 1 209 ? -5.872 17.714 7.531 1.00 79.12 209 ARG A C 1
ATOM 1606 O O . ARG A 1 209 ? -5.636 16.564 7.903 1.00 79.12 209 ARG A O 1
ATOM 1613 N N . GLU A 1 210 ? -5.032 18.395 6.760 1.00 81.62 210 GLU A N 1
ATOM 1614 C CA . GLU A 1 210 ? -3.781 17.833 6.243 1.00 81.62 210 GLU A CA 1
ATOM 1615 C C . GLU A 1 210 ? -2.780 17.517 7.364 1.00 81.62 210 GLU A C 1
ATOM 1617 O O . GLU A 1 210 ? -2.136 16.464 7.363 1.00 81.62 210 GLU A O 1
ATOM 1622 N N . LEU A 1 211 ? -2.692 18.385 8.375 1.00 85.75 211 LEU A N 1
ATOM 1623 C CA . LEU A 1 211 ? -1.843 18.158 9.541 1.00 85.75 211 LEU A CA 1
ATOM 1624 C C . LEU A 1 211 ? -2.393 17.074 10.473 1.00 85.75 211 LEU A C 1
ATOM 1626 O O . LEU A 1 211 ? -1.602 16.355 11.083 1.00 85.75 211 LEU A O 1
ATOM 1630 N N . ALA A 1 212 ? -3.713 16.888 10.560 1.00 81.81 212 ALA A N 1
ATOM 1631 C CA . ALA A 1 212 ? -4.296 15.758 11.282 1.00 81.81 212 ALA A CA 1
ATOM 1632 C C . ALA A 1 212 ? -3.875 14.414 10.656 1.00 81.81 212 ALA A C 1
ATOM 1634 O O . ALA A 1 212 ? -3.436 13.512 11.374 1.00 81.81 212 ALA A O 1
ATOM 1635 N N . LEU A 1 213 ? -3.910 14.307 9.322 1.00 80.56 213 LEU A N 1
ATOM 1636 C CA . LEU A 1 213 ? -3.406 13.142 8.584 1.00 80.56 213 LEU A CA 1
ATOM 1637 C C . LEU A 1 213 ? -1.904 12.929 8.787 1.00 80.56 213 LEU A C 1
ATOM 1639 O O . LEU A 1 213 ? -1.473 11.817 9.103 1.00 80.56 213 LEU A O 1
ATOM 1643 N N . ALA A 1 214 ? -1.107 13.994 8.659 1.00 84.88 214 ALA A N 1
ATOM 1644 C CA . ALA A 1 214 ? 0.336 13.932 8.880 1.00 84.88 214 ALA A CA 1
ATOM 1645 C C . ALA A 1 214 ? 0.662 13.450 10.302 1.00 84.88 214 ALA A C 1
ATOM 1647 O O . ALA A 1 214 ? 1.514 12.577 10.486 1.00 84.88 214 ALA A O 1
ATOM 1648 N N . ARG A 1 215 ? -0.070 13.949 11.305 1.00 87.25 215 ARG A N 1
ATOM 1649 C CA . ARG A 1 215 ? 0.066 13.518 12.697 1.00 87.25 215 ARG A CA 1
ATOM 1650 C C . ARG A 1 215 ? -0.241 12.034 12.866 1.00 87.25 215 ARG A C 1
ATOM 1652 O O . ARG A 1 215 ? 0.546 11.334 13.498 1.00 87.25 215 ARG A O 1
ATOM 1659 N N . MET A 1 216 ? -1.341 11.543 12.293 1.00 83.81 216 MET A N 1
ATOM 1660 C CA . MET A 1 216 ? -1.673 10.114 12.328 1.00 83.81 216 MET A CA 1
ATOM 1661 C C . MET A 1 216 ? -0.595 9.267 11.639 1.00 83.81 216 MET A C 1
ATOM 1663 O O . MET A 1 216 ? -0.254 8.188 12.123 1.00 83.81 216 MET A O 1
ATOM 1667 N N . GLY A 1 217 ? -0.013 9.764 10.544 1.00 86.62 217 GLY A N 1
ATOM 1668 C CA . GLY A 1 217 ? 1.117 9.124 9.873 1.00 86.62 217 GLY A CA 1
ATOM 1669 C C . GLY A 1 217 ? 2.350 9.004 10.775 1.00 86.62 217 GLY A C 1
ATOM 1670 O O . GLY A 1 217 ? 2.936 7.926 10.881 1.00 86.62 217 GLY A O 1
ATOM 1671 N N . VAL A 1 218 ? 2.700 10.077 11.493 1.00 90.38 218 VAL A N 1
ATOM 1672 C CA . VAL A 1 218 ? 3.785 10.078 12.492 1.00 90.38 218 VAL A CA 1
ATOM 1673 C C . VAL A 1 218 ? 3.488 9.117 13.645 1.00 90.38 218 VAL A C 1
ATOM 1675 O O . VAL A 1 218 ? 4.363 8.344 14.033 1.00 90.38 218 VAL A O 1
ATOM 1678 N N . GLN A 1 219 ? 2.255 9.099 14.156 1.00 89.19 219 GLN A N 1
ATOM 1679 C CA . GLN A 1 219 ? 1.831 8.167 15.206 1.00 89.19 219 GLN A CA 1
ATOM 1680 C C . GLN A 1 219 ? 1.944 6.708 14.749 1.00 89.19 219 GLN A C 1
ATOM 1682 O O . GLN A 1 219 ? 2.461 5.876 15.492 1.00 89.19 219 GLN A O 1
ATOM 1687 N N . CYS A 1 220 ? 1.541 6.401 13.513 1.00 89.69 220 CYS A N 1
ATOM 1688 C CA . CYS A 1 220 ? 1.729 5.080 12.921 1.00 89.69 220 CYS A CA 1
ATOM 1689 C C . CYS A 1 220 ? 3.219 4.718 12.820 1.00 89.69 220 CYS A C 1
ATOM 1691 O O . CYS A 1 220 ? 3.615 3.642 13.253 1.00 89.69 220 CYS A O 1
ATOM 1693 N N . ALA A 1 221 ? 4.076 5.613 12.322 1.00 91.94 221 ALA A N 1
ATOM 1694 C CA . ALA A 1 221 ? 5.516 5.351 12.260 1.00 91.94 221 ALA A CA 1
ATOM 1695 C C . ALA A 1 221 ? 6.116 5.089 13.656 1.00 91.94 221 ALA A C 1
ATOM 1697 O O . ALA A 1 221 ? 6.872 4.136 13.844 1.00 91.94 221 ALA A O 1
ATOM 1698 N N . ASN A 1 222 ? 5.714 5.868 14.662 1.00 92.00 222 ASN A N 1
ATOM 1699 C CA . ASN A 1 222 ? 6.140 5.669 16.048 1.00 92.00 222 ASN A CA 1
ATOM 1700 C C . ASN A 1 222 ? 5.645 4.332 16.621 1.00 92.00 222 ASN A C 1
ATOM 1702 O O . ASN A 1 222 ? 6.406 3.637 17.293 1.00 92.00 222 ASN A O 1
ATOM 1706 N N . ALA A 1 223 ? 4.404 3.937 16.324 1.00 91.56 223 ALA A N 1
ATOM 1707 C CA . ALA A 1 223 ? 3.854 2.643 16.724 1.00 91.56 223 ALA A CA 1
ATOM 1708 C C . ALA A 1 223 ? 4.578 1.474 16.038 1.00 91.56 223 ALA A C 1
ATOM 1710 O O . ALA A 1 223 ? 4.842 0.453 16.673 1.00 91.56 223 ALA A O 1
ATOM 1711 N N . ALA A 1 224 ? 4.965 1.633 14.768 1.00 93.44 224 ALA A N 1
ATOM 1712 C CA . ALA A 1 224 ? 5.775 0.645 14.068 1.00 93.44 224 ALA A CA 1
ATOM 1713 C C . ALA A 1 224 ? 7.151 0.466 14.712 1.00 93.44 224 ALA A C 1
ATOM 1715 O O . ALA A 1 224 ? 7.611 -0.660 14.900 1.00 93.44 224 ALA A O 1
ATOM 1716 N N . TRP A 1 225 ? 7.792 1.575 15.083 1.00 94.31 225 TRP A N 1
ATOM 1717 C CA . TRP A 1 225 ? 9.063 1.551 15.796 1.00 94.31 225 TRP A CA 1
ATOM 1718 C C . TRP A 1 225 ? 8.938 0.839 17.144 1.00 94.31 225 TRP A C 1
ATOM 1720 O O . TRP A 1 225 ? 9.696 -0.094 17.411 1.00 94.31 225 TRP A O 1
ATOM 1730 N N . ALA A 1 226 ? 7.947 1.230 17.950 1.00 93.06 226 ALA A N 1
ATOM 1731 C CA . ALA A 1 226 ? 7.694 0.676 19.280 1.00 93.06 226 ALA A CA 1
ATOM 1732 C C . ALA A 1 226 ? 7.344 -0.821 19.261 1.00 93.06 226 ALA A C 1
ATOM 1734 O O . ALA A 1 226 ? 7.600 -1.530 20.231 1.00 93.06 226 ALA A O 1
ATOM 1735 N N . ALA A 1 227 ? 6.784 -1.327 18.159 1.00 92.44 227 ALA A N 1
ATOM 1736 C CA . ALA A 1 227 ? 6.531 -2.754 18.006 1.00 92.44 227 ALA A CA 1
ATOM 1737 C C . ALA A 1 227 ? 7.831 -3.576 17.909 1.00 92.44 227 ALA A C 1
ATOM 1739 O O . ALA A 1 227 ? 7.835 -4.736 18.304 1.00 92.44 227 ALA A O 1
ATOM 1740 N N . LEU A 1 228 ? 8.935 -3.002 17.421 1.00 93.06 228 LEU A N 1
ATOM 1741 C CA . LEU A 1 228 ? 10.220 -3.704 17.273 1.00 93.06 228 LEU A CA 1
ATOM 1742 C C . LEU A 1 228 ? 11.287 -3.264 18.283 1.00 93.06 228 LEU A C 1
ATOM 1744 O O . LEU A 1 228 ? 12.235 -4.007 18.526 1.00 93.06 228 LEU A O 1
ATOM 1748 N N . HIS A 1 229 ? 11.135 -2.086 18.886 1.00 91.56 229 HIS A N 1
ATOM 1749 C CA . HIS A 1 229 ? 12.137 -1.477 19.753 1.00 91.56 229 HIS A CA 1
ATOM 1750 C C . HIS A 1 229 ? 11.517 -0.989 21.057 1.00 91.56 229 HIS A C 1
ATOM 1752 O O . HIS A 1 229 ? 10.416 -0.448 21.082 1.00 91.56 229 HIS A O 1
ATOM 1758 N N . SER A 1 230 ? 12.283 -1.089 22.142 1.00 86.38 230 SER A N 1
ATOM 1759 C CA . SER A 1 230 ? 11.936 -0.479 23.429 1.00 86.38 230 SER A CA 1
ATOM 1760 C C . SER A 1 230 ? 12.394 0.979 23.549 1.00 86.38 230 SER A C 1
ATOM 1762 O O . SER A 1 230 ? 12.099 1.636 24.545 1.00 86.38 230 SER A O 1
ATOM 1764 N N . THR A 1 231 ? 13.171 1.477 22.585 1.00 87.31 231 THR A N 1
ATOM 1765 C CA . THR A 1 231 ? 13.691 2.846 22.583 1.00 87.31 231 THR A CA 1
ATOM 1766 C C . THR A 1 231 ? 12.737 3.810 21.881 1.00 87.31 231 THR A C 1
ATOM 1768 O O . THR A 1 231 ? 11.972 3.402 21.007 1.00 87.31 231 THR A O 1
ATOM 1771 N N . PRO A 1 232 ? 12.813 5.110 22.207 1.00 84.06 232 PRO A N 1
ATOM 1772 C CA . PRO A 1 232 ? 12.243 6.179 21.398 1.00 84.06 232 PRO A CA 1
ATOM 1773 C C . PRO A 1 232 ? 12.533 6.049 19.899 1.00 84.06 232 PRO A C 1
ATOM 1775 O O . PRO A 1 232 ? 13.669 5.771 19.512 1.00 84.06 232 PRO A O 1
ATOM 1778 N N . ALA A 1 233 ? 11.523 6.314 19.065 1.00 83.06 233 ALA A N 1
ATOM 1779 C CA . ALA A 1 233 ? 11.721 6.544 17.636 1.00 83.06 233 ALA A CA 1
ATOM 1780 C C . ALA A 1 233 ? 12.647 7.761 17.414 1.00 83.06 233 ALA A C 1
ATOM 1782 O O . ALA A 1 233 ? 12.687 8.656 18.267 1.00 83.06 233 ALA A O 1
ATOM 1783 N N . PRO A 1 234 ? 13.383 7.839 16.290 1.00 80.44 234 PRO A N 1
ATOM 1784 C CA . PRO A 1 234 ? 14.110 9.060 15.935 1.00 80.44 234 PRO A CA 1
ATOM 1785 C C . PRO A 1 234 ? 13.152 10.265 15.924 1.00 80.44 234 PRO A C 1
ATOM 1787 O O . PRO A 1 234 ? 11.988 10.105 15.600 1.00 80.44 234 PRO A O 1
ATOM 1790 N N . ASN A 1 235 ? 13.616 11.465 16.283 1.00 77.19 235 ASN A N 1
ATOM 1791 C CA . ASN A 1 235 ? 12.840 12.712 16.169 1.00 77.19 235 ASN A CA 1
ATOM 1792 C C . ASN A 1 235 ? 11.441 12.713 16.848 1.00 77.19 235 ASN A C 1
ATOM 1794 O O . ASN A 1 235 ? 10.471 13.210 16.283 1.00 77.19 235 ASN A O 1
ATOM 1798 N N . GLN A 1 236 ? 11.316 12.236 18.097 1.00 72.50 236 GLN A N 1
ATOM 1799 C CA . GLN A 1 236 ? 10.029 12.205 18.833 1.00 72.50 236 GLN A CA 1
ATOM 1800 C C . GLN A 1 236 ? 9.281 13.552 18.956 1.00 72.50 236 GLN A C 1
ATOM 1802 O O . GLN A 1 236 ? 8.100 13.562 19.300 1.00 72.50 236 GLN A O 1
ATOM 1807 N N . GLY A 1 237 ? 9.938 14.685 18.689 1.00 82.94 237 GLY A N 1
ATOM 1808 C CA . GLY A 1 237 ? 9.327 16.014 18.751 1.00 82.94 237 GLY A CA 1
ATOM 1809 C C . GLY A 1 237 ? 8.332 16.321 17.626 1.00 82.94 237 GLY A C 1
ATOM 1810 O O . GLY A 1 237 ? 7.531 17.242 17.784 1.00 82.94 237 GLY A O 1
ATOM 1811 N N . GLU A 1 238 ? 8.336 15.563 16.524 1.00 86.50 238 GLU A N 1
ATOM 1812 C CA . GLU A 1 238 ? 7.523 15.909 15.348 1.00 86.50 238 GLU A CA 1
ATOM 1813 C C . GLU A 1 238 ? 6.019 15.829 15.616 1.00 86.50 238 GLU A C 1
ATOM 1815 O O . GLU A 1 238 ? 5.272 16.703 15.183 1.00 86.50 238 GLU A O 1
ATOM 1820 N N . GLU A 1 239 ? 5.549 14.856 16.407 1.00 86.06 239 GLU A N 1
ATOM 1821 C CA . GLU A 1 239 ? 4.123 14.790 16.754 1.00 86.06 239 GLU A CA 1
ATOM 1822 C C . GLU A 1 239 ? 3.670 16.045 17.519 1.00 86.06 239 GLU A C 1
ATOM 1824 O O . GLU A 1 239 ? 2.610 16.608 17.232 1.00 86.06 239 GLU A O 1
ATOM 1829 N N . ALA A 1 240 ? 4.481 16.506 18.477 1.00 86.94 240 ALA A N 1
ATOM 1830 C CA . ALA A 1 240 ? 4.187 17.701 19.259 1.00 86.94 240 ALA A CA 1
ATOM 1831 C C . ALA A 1 240 ? 4.219 18.964 18.386 1.00 86.94 240 ALA A C 1
ATOM 1833 O O . ALA A 1 240 ? 3.351 19.825 18.522 1.00 86.94 240 ALA A O 1
ATOM 1834 N N . ARG A 1 241 ? 5.175 19.051 17.454 1.00 87.94 241 ARG A N 1
ATOM 1835 C CA . ARG A 1 241 ? 5.291 20.165 16.506 1.00 87.94 241 ARG A CA 1
ATOM 1836 C C . ARG A 1 241 ? 4.064 20.259 15.597 1.00 87.94 241 ARG A C 1
ATOM 1838 O O . ARG A 1 241 ? 3.484 21.336 15.476 1.00 87.94 241 ARG A O 1
ATOM 1845 N N . ILE A 1 242 ? 3.603 19.125 15.059 1.00 88.31 242 ILE A N 1
ATOM 1846 C CA . ILE A 1 242 ? 2.364 19.058 14.271 1.00 88.31 242 ILE A CA 1
ATOM 1847 C C . ILE A 1 242 ? 1.158 19.490 15.110 1.00 88.31 242 ILE A C 1
ATOM 1849 O O . ILE A 1 242 ? 0.325 20.259 14.637 1.00 88.31 242 ILE A O 1
ATOM 1853 N N . ALA A 1 243 ? 1.067 19.037 16.366 1.00 87.50 243 ALA A N 1
ATOM 1854 C CA . ALA A 1 243 ? -0.047 19.377 17.249 1.00 87.50 243 ALA A CA 1
ATOM 1855 C C . ALA A 1 243 ? -0.165 20.889 17.516 1.00 87.50 243 ALA A C 1
ATOM 1857 O O . ALA A 1 243 ? -1.281 21.395 17.610 1.00 87.50 243 ALA A O 1
ATOM 1858 N N . VAL A 1 244 ? 0.956 21.615 17.598 1.00 91.44 244 VAL A N 1
ATOM 1859 C CA . VAL A 1 244 ? 0.963 23.078 17.775 1.00 91.44 244 VAL A CA 1
ATOM 1860 C C . VAL A 1 244 ? 0.367 23.788 16.558 1.00 91.44 244 VAL A C 1
ATOM 1862 O O . VAL A 1 244 ? -0.526 24.621 16.715 1.00 91.44 244 VAL A O 1
ATOM 1865 N N . VAL A 1 245 ? 0.818 23.447 15.347 1.00 90.12 245 VAL A N 1
ATOM 1866 C CA . VAL A 1 245 ? 0.326 24.090 14.114 1.00 90.12 245 VAL A CA 1
ATOM 1867 C C . VAL A 1 245 ? -1.124 23.697 13.830 1.00 90.12 245 VAL A C 1
ATOM 1869 O O . VAL A 1 245 ? -1.931 24.546 13.459 1.00 90.12 245 VAL A O 1
ATOM 1872 N N . LEU A 1 246 ? -1.490 22.439 14.090 1.00 87.56 246 LEU A N 1
ATOM 1873 C CA . LEU A 1 246 ? -2.871 21.964 14.017 1.00 87.56 246 LEU A CA 1
ATOM 1874 C C . LEU A 1 246 ? -3.795 22.761 14.949 1.00 87.56 246 LEU A C 1
ATOM 1876 O O . LEU A 1 246 ? -4.829 23.256 14.508 1.00 87.56 246 LEU A O 1
ATOM 1880 N N . ALA A 1 247 ? -3.411 22.927 16.219 1.00 87.38 247 ALA A N 1
ATOM 1881 C CA . ALA A 1 247 ? -4.195 23.688 17.189 1.00 87.38 247 ALA A CA 1
ATOM 1882 C C . ALA A 1 247 ? -4.330 25.164 16.787 1.00 87.38 247 ALA A C 1
ATOM 1884 O O . ALA A 1 247 ? -5.403 25.743 16.950 1.00 87.38 247 ALA A O 1
ATOM 1885 N N . ARG A 1 248 ? -3.270 25.759 16.219 1.00 89.44 248 ARG A N 1
ATOM 1886 C CA . ARG A 1 248 ? -3.327 27.104 15.632 1.00 89.44 248 ARG A CA 1
ATOM 1887 C C . ARG A 1 248 ? -4.359 27.149 14.506 1.00 89.44 248 ARG A C 1
ATOM 1889 O O . ARG A 1 248 ? -5.255 27.980 14.567 1.00 89.44 248 ARG A O 1
ATOM 1896 N N . ALA A 1 249 ? -4.265 26.257 13.520 1.00 85.69 249 ALA A N 1
ATOM 1897 C CA . ALA A 1 249 ? -5.162 26.222 12.363 1.00 85.69 249 ALA A CA 1
ATOM 1898 C C . ALA A 1 249 ? -6.642 26.085 12.767 1.00 85.69 249 ALA A C 1
ATOM 1900 O O . ALA A 1 249 ? -7.486 26.806 12.247 1.00 85.69 249 ALA A O 1
ATOM 1901 N N . GLN A 1 250 ? -6.945 25.237 13.756 1.00 84.50 250 GLN A N 1
ATOM 1902 C CA . GLN A 1 250 ? -8.304 25.023 14.277 1.00 84.50 250 GLN A CA 1
ATOM 1903 C C . GLN A 1 250 ? -8.912 26.243 14.989 1.00 84.50 250 GLN A C 1
ATOM 1905 O O . GLN A 1 250 ? -10.126 26.306 15.164 1.00 84.50 250 GLN A O 1
ATOM 1910 N N . GLN A 1 251 ? -8.090 27.199 15.427 1.00 87.06 251 GLN A N 1
ATOM 1911 C CA . GLN A 1 251 ? -8.542 28.422 16.099 1.00 87.06 251 GLN A CA 1
ATOM 1912 C C . GLN A 1 251 ? -8.728 29.599 15.136 1.00 87.06 251 GLN A C 1
ATOM 1914 O O . GLN A 1 251 ? -9.237 30.646 15.542 1.00 87.06 251 GLN A O 1
ATOM 1919 N N . LEU A 1 252 ? -8.289 29.462 13.883 1.00 86.62 252 LEU A N 1
ATOM 1920 C CA . LEU A 1 252 ? -8.368 30.536 12.905 1.00 86.62 252 LEU A CA 1
ATOM 1921 C C . LEU A 1 252 ? -9.763 30.611 12.261 1.00 86.62 252 LEU A C 1
ATOM 1923 O O . LEU A 1 252 ? -10.413 29.584 12.065 1.00 86.62 252 LEU A O 1
ATOM 1927 N N . PRO A 1 253 ? -10.242 31.821 11.917 1.00 85.25 253 PRO A N 1
ATOM 1928 C CA . PRO A 1 253 ? -11.484 31.983 11.169 1.00 85.25 253 PRO A CA 1
ATOM 1929 C C . PRO A 1 253 ? -11.323 31.511 9.716 1.00 85.25 253 PRO A C 1
ATOM 1931 O O . PRO A 1 253 ? -10.213 31.424 9.199 1.00 85.25 253 PRO A O 1
ATOM 1934 N N . LYS A 1 254 ? -12.447 31.280 9.028 1.00 78.69 254 LYS A N 1
ATOM 1935 C CA . LYS A 1 254 ? -12.468 30.897 7.606 1.00 78.69 254 LYS A CA 1
ATOM 1936 C C . LYS A 1 254 ? -11.816 31.946 6.694 1.00 78.69 254 LYS A C 1
ATOM 1938 O O . LYS A 1 254 ? -11.100 31.607 5.758 1.00 78.69 254 LYS A O 1
ATOM 1943 N N . GLU A 1 255 ? -12.092 33.223 6.953 1.00 84.00 255 GLU A N 1
ATOM 1944 C CA . GLU A 1 255 ? -11.528 34.342 6.197 1.00 84.00 255 GLU A CA 1
ATOM 1945 C C . GLU A 1 255 ? -10.246 34.825 6.876 1.00 84.00 255 GLU A C 1
ATOM 1947 O O . GLU A 1 255 ? -10.276 35.388 7.973 1.00 84.00 255 GLU A O 1
ATOM 1952 N N . LEU A 1 256 ? -9.110 34.587 6.223 1.00 85.81 256 LEU A N 1
ATOM 1953 C CA . LEU A 1 256 ? -7.793 34.991 6.706 1.00 85.81 256 LEU A CA 1
ATOM 1954 C C . LEU A 1 256 ? -7.327 36.262 5.994 1.00 85.81 256 LEU A C 1
ATOM 1956 O O . LEU A 1 256 ? -7.609 36.479 4.816 1.00 85.81 256 LEU A O 1
ATOM 1960 N N . SER A 1 257 ? -6.549 37.092 6.692 1.00 89.69 257 SER A N 1
ATOM 1961 C CA . SER A 1 257 ? -5.739 38.095 6.002 1.00 89.69 257 SER A CA 1
ATOM 1962 C C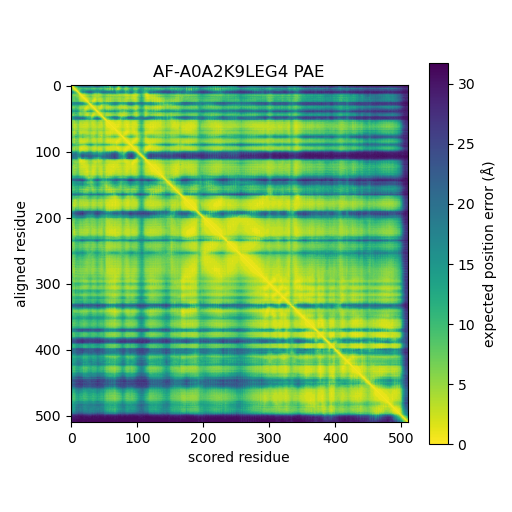 . SER A 1 257 ? -4.655 37.396 5.176 1.00 89.69 257 SER A C 1
ATOM 1964 O O . SER A 1 257 ? -4.164 36.331 5.553 1.00 89.69 257 SER A O 1
ATOM 1966 N N . ARG A 1 258 ? -4.219 38.023 4.077 1.00 88.19 258 ARG A N 1
ATOM 1967 C CA . ARG A 1 258 ? -3.165 37.468 3.211 1.00 88.19 258 ARG A CA 1
ATOM 1968 C C . ARG A 1 258 ? -1.872 37.148 3.972 1.00 88.19 258 ARG A C 1
ATOM 1970 O O . ARG A 1 258 ? -1.221 36.153 3.683 1.00 88.19 258 ARG A O 1
ATOM 1977 N N . GLU A 1 259 ? -1.501 37.975 4.947 1.00 90.38 259 GLU A N 1
ATOM 1978 C CA . GLU A 1 259 ? -0.318 37.746 5.790 1.00 90.38 259 GLU A CA 1
ATOM 1979 C C . GLU A 1 259 ? -0.457 36.476 6.640 1.00 90.38 259 GLU A C 1
ATOM 1981 O O . GLU A 1 259 ? 0.477 35.678 6.738 1.00 90.38 259 GLU A O 1
ATOM 1986 N N . LEU A 1 260 ? -1.638 36.267 7.226 1.00 89.25 260 LEU A N 1
ATOM 1987 C CA . LEU A 1 260 ? -1.920 35.111 8.065 1.00 89.25 260 LEU A CA 1
ATOM 1988 C C . LEU A 1 260 ? -2.022 33.824 7.241 1.00 89.25 260 LEU A C 1
ATOM 1990 O O . LEU A 1 260 ? -1.513 32.794 7.673 1.00 89.25 260 LEU A O 1
ATOM 1994 N N . GLU A 1 261 ? -2.620 33.898 6.053 1.00 87.44 261 GLU A N 1
ATOM 1995 C CA . GLU A 1 261 ? -2.678 32.790 5.098 1.00 87.44 261 GLU A CA 1
ATOM 1996 C C . GLU A 1 261 ? -1.273 32.354 4.659 1.00 87.44 261 GLU A C 1
ATOM 1998 O O . GLU A 1 261 ? -0.946 31.172 4.741 1.00 87.44 261 GLU A O 1
ATOM 2003 N N . VAL A 1 262 ? -0.407 33.299 4.269 1.00 88.88 262 VAL A N 1
ATOM 2004 C CA . VAL A 1 262 ? 0.985 33.004 3.881 1.00 88.88 262 VAL A CA 1
ATOM 2005 C C . VAL A 1 262 ? 1.767 32.391 5.044 1.00 88.88 262 VAL A C 1
ATOM 2007 O O . VAL A 1 262 ? 2.477 31.405 4.850 1.00 88.88 262 VAL A O 1
ATOM 2010 N N . SER A 1 263 ? 1.619 32.931 6.260 1.00 92.44 263 SER A N 1
ATOM 2011 C CA . SER A 1 263 ? 2.255 32.364 7.456 1.00 92.44 263 SER A CA 1
ATOM 2012 C C . SER A 1 263 ? 1.774 30.940 7.738 1.00 92.44 263 SER A C 1
ATOM 2014 O O . SER A 1 263 ? 2.594 30.070 8.018 1.00 92.44 263 SER A O 1
ATOM 2016 N N . LEU A 1 264 ? 0.466 30.690 7.654 1.00 89.94 264 LEU A N 1
ATOM 2017 C CA . LEU A 1 264 ? -0.100 29.367 7.897 1.00 89.94 264 LEU A CA 1
ATOM 2018 C C . LEU A 1 264 ? 0.354 28.356 6.836 1.00 89.94 264 LEU A C 1
ATOM 2020 O O . LEU A 1 264 ? 0.676 27.220 7.175 1.00 89.94 264 LEU A O 1
ATOM 2024 N N . HIS A 1 265 ? 0.417 28.774 5.569 1.00 88.12 265 HIS A N 1
ATOM 2025 C CA . HIS A 1 265 ? 0.925 27.941 4.484 1.00 88.12 265 HIS A CA 1
ATOM 2026 C C . HIS A 1 265 ? 2.378 27.528 4.717 1.00 88.12 265 HIS A C 1
ATOM 2028 O O . HIS A 1 265 ? 2.731 26.366 4.538 1.00 88.12 265 HIS A O 1
ATOM 2034 N N . HIS A 1 266 ? 3.218 28.474 5.139 1.00 90.25 266 HIS A N 1
ATOM 2035 C CA . HIS A 1 266 ? 4.623 28.215 5.423 1.00 90.25 266 HIS A CA 1
ATOM 2036 C C . HIS A 1 266 ? 4.788 27.207 6.568 1.00 90.25 266 HIS A C 1
ATOM 2038 O O . HIS A 1 266 ? 5.466 26.194 6.398 1.00 90.25 266 HIS A O 1
ATOM 2044 N N . ASP A 1 267 ? 4.094 27.427 7.691 1.00 91.44 267 ASP A N 1
ATOM 2045 C CA . ASP A 1 267 ? 4.087 26.494 8.824 1.00 91.44 267 ASP A CA 1
ATOM 2046 C C . ASP A 1 267 ? 3.615 25.098 8.404 1.00 91.44 267 ASP A C 1
ATOM 2048 O O . ASP A 1 267 ? 4.182 24.089 8.830 1.00 91.44 267 ASP A O 1
ATOM 2052 N N . TYR A 1 268 ? 2.582 25.032 7.560 1.00 89.25 268 TYR A N 1
ATOM 2053 C CA . TYR A 1 268 ? 2.082 23.787 6.994 1.00 89.25 268 TYR A CA 1
ATOM 2054 C C . TYR A 1 268 ? 3.157 23.062 6.174 1.00 89.25 268 TYR A C 1
ATOM 2056 O O . TYR A 1 268 ? 3.422 21.894 6.451 1.00 89.25 268 TYR A O 1
ATOM 2064 N N . ILE A 1 269 ? 3.797 23.734 5.209 1.00 87.81 269 ILE A N 1
ATOM 2065 C CA . ILE A 1 269 ? 4.811 23.123 4.336 1.00 87.81 269 ILE A CA 1
ATOM 2066 C C . ILE A 1 269 ? 5.993 22.599 5.155 1.00 87.81 269 ILE A C 1
ATOM 2068 O O . ILE A 1 269 ? 6.424 21.460 4.946 1.00 87.81 269 ILE A O 1
ATOM 2072 N N . GLU A 1 270 ? 6.496 23.384 6.112 1.00 90.56 270 GLU A N 1
ATOM 2073 C CA . GLU A 1 270 ? 7.594 22.960 6.986 1.00 90.56 270 GLU A CA 1
ATOM 2074 C C . GLU A 1 270 ? 7.209 21.740 7.829 1.00 90.56 270 GLU A C 1
ATOM 2076 O O . GLU A 1 270 ? 7.935 20.745 7.876 1.00 90.56 270 GLU A O 1
ATOM 2081 N N . THR A 1 271 ? 6.042 21.801 8.472 1.00 90.81 271 THR A N 1
ATOM 2082 C CA . THR A 1 271 ? 5.556 20.751 9.374 1.00 90.81 271 THR A CA 1
ATOM 2083 C C . THR A 1 271 ? 5.263 19.458 8.619 1.00 90.81 271 THR A C 1
ATOM 2085 O O . THR A 1 271 ? 5.621 18.370 9.070 1.00 90.81 271 THR A O 1
ATOM 2088 N N . GLN A 1 272 ? 4.641 19.559 7.447 1.00 86.94 272 GLN A N 1
ATOM 2089 C CA . GLN A 1 272 ? 4.343 18.411 6.605 1.00 86.94 272 GLN A CA 1
ATOM 2090 C C . GLN A 1 272 ? 5.629 17.765 6.066 1.00 86.94 272 GLN A C 1
ATOM 2092 O O . GLN A 1 272 ? 5.757 16.539 6.087 1.00 86.94 272 GLN A O 1
ATOM 2097 N N . SER A 1 273 ? 6.606 18.574 5.644 1.00 86.06 273 SER A N 1
ATOM 2098 C CA . SER A 1 273 ? 7.910 18.080 5.184 1.00 86.06 273 SER A CA 1
ATOM 2099 C C . SER A 1 273 ? 8.645 17.323 6.292 1.00 86.06 273 SER A C 1
ATOM 2101 O O . SER A 1 273 ? 9.117 16.208 6.060 1.00 86.06 273 SER A O 1
ATOM 2103 N N . ALA A 1 274 ? 8.663 17.870 7.512 1.00 88.56 274 ALA A N 1
ATOM 2104 C CA . ALA A 1 274 ? 9.273 17.220 8.671 1.00 88.56 274 ALA A CA 1
ATOM 2105 C C . ALA A 1 274 ? 8.563 15.904 9.045 1.00 88.56 274 ALA A C 1
ATOM 2107 O O . ALA A 1 274 ? 9.217 14.889 9.299 1.00 88.56 274 ALA A O 1
ATOM 2108 N N . ALA A 1 275 ? 7.226 15.874 8.987 1.00 88.56 275 ALA A N 1
ATOM 2109 C CA . ALA A 1 275 ? 6.443 14.657 9.191 1.00 88.56 275 ALA A CA 1
ATOM 2110 C C . ALA A 1 275 ? 6.794 13.566 8.162 1.00 88.56 275 ALA A C 1
ATOM 2112 O O . ALA A 1 275 ? 6.973 12.397 8.519 1.00 88.56 275 ALA A O 1
ATOM 2113 N N . PHE A 1 276 ? 6.928 13.928 6.881 1.00 85.12 276 PHE A N 1
ATOM 2114 C CA . PHE A 1 276 ? 7.313 12.981 5.834 1.00 85.12 276 PHE A CA 1
ATOM 2115 C C . PHE A 1 276 ? 8.735 12.461 5.998 1.00 85.12 276 PHE A C 1
ATOM 2117 O O . PHE A 1 276 ? 8.962 11.263 5.805 1.00 85.12 276 PHE A O 1
ATOM 2124 N N . GLU A 1 277 ? 9.672 13.333 6.360 1.00 87.38 277 GLU A N 1
ATOM 2125 C CA . GLU A 1 277 ? 11.053 12.951 6.628 1.00 87.38 277 GLU A CA 1
ATOM 2126 C C . GLU A 1 277 ? 11.138 11.984 7.814 1.00 87.38 277 GLU A C 1
ATOM 2128 O O . GLU A 1 277 ? 11.814 10.959 7.725 1.00 87.38 277 GLU A O 1
ATOM 2133 N N . HIS A 1 278 ? 10.388 12.242 8.889 1.00 90.38 278 HIS A N 1
ATOM 2134 C CA . HIS A 1 278 ? 10.287 11.332 10.031 1.00 90.38 278 HIS A CA 1
ATOM 2135 C C . HIS A 1 278 ? 9.800 9.939 9.618 1.00 90.38 278 HIS A C 1
ATOM 2137 O O . HIS A 1 278 ? 10.474 8.942 9.881 1.00 90.38 278 HIS A O 1
ATOM 2143 N N . VAL A 1 279 ? 8.670 9.859 8.905 1.00 89.06 279 VAL A N 1
ATOM 2144 C CA . VAL A 1 279 ? 8.124 8.579 8.418 1.00 89.06 279 VAL A CA 1
ATOM 2145 C C . VAL A 1 279 ? 9.128 7.860 7.510 1.00 89.06 279 VAL A C 1
ATOM 2147 O O . VAL A 1 279 ? 9.282 6.642 7.610 1.00 89.06 279 VAL A O 1
ATOM 2150 N N . ALA A 1 280 ? 9.828 8.590 6.635 1.00 86.62 280 ALA A N 1
ATOM 2151 C CA . ALA A 1 280 ? 10.842 8.019 5.751 1.00 86.62 280 ALA A CA 1
ATOM 2152 C C . ALA A 1 280 ? 12.030 7.437 6.531 1.00 86.62 280 ALA A C 1
ATOM 2154 O O . ALA A 1 280 ? 12.382 6.281 6.301 1.00 86.62 280 ALA A O 1
ATOM 2155 N N . ARG A 1 281 ? 12.580 8.182 7.498 1.00 88.62 281 ARG A N 1
ATOM 2156 C CA . ARG A 1 281 ? 13.693 7.730 8.348 1.00 88.62 281 ARG A CA 1
ATOM 2157 C C . ARG A 1 281 ? 13.325 6.493 9.165 1.00 88.62 281 ARG A C 1
ATOM 2159 O O . ARG A 1 281 ? 14.112 5.552 9.246 1.00 88.62 281 ARG A O 1
ATOM 2166 N N . VAL A 1 282 ? 12.122 6.465 9.744 1.00 91.81 282 VAL A N 1
ATOM 2167 C CA . VAL A 1 282 ? 11.626 5.282 10.464 1.00 91.81 282 VAL A CA 1
ATOM 2168 C C . VAL A 1 282 ? 11.514 4.088 9.512 1.00 91.81 282 VAL A C 1
ATOM 2170 O O . VAL A 1 282 ? 12.001 3.007 9.834 1.00 91.81 282 VAL A O 1
ATOM 2173 N N . ALA A 1 283 ? 10.932 4.267 8.323 1.00 89.44 283 ALA A N 1
ATOM 2174 C CA . ALA A 1 283 ? 10.821 3.190 7.341 1.00 89.44 283 ALA A CA 1
ATOM 2175 C C . ALA A 1 283 ? 12.199 2.658 6.906 1.00 89.44 283 ALA A C 1
ATOM 2177 O O . ALA A 1 283 ? 12.403 1.447 6.883 1.00 89.44 283 ALA A O 1
ATOM 2178 N N . GLU A 1 284 ? 13.157 3.537 6.610 1.00 88.75 284 GLU A N 1
ATOM 2179 C CA . GLU A 1 284 ? 14.527 3.165 6.230 1.00 88.75 284 GLU A CA 1
ATOM 2180 C C . GLU A 1 284 ? 15.252 2.385 7.328 1.00 88.75 284 GLU A C 1
ATOM 2182 O O . GLU A 1 284 ? 15.935 1.405 7.033 1.00 88.75 284 GLU A O 1
ATOM 2187 N N . ALA A 1 285 ? 15.059 2.764 8.592 1.00 90.81 285 ALA A N 1
ATOM 2188 C CA . ALA A 1 285 ? 15.659 2.075 9.728 1.00 90.81 285 ALA A CA 1
ATOM 2189 C C . ALA A 1 285 ? 15.017 0.704 10.018 1.00 90.81 285 ALA A C 1
ATOM 2191 O O . ALA A 1 285 ? 15.707 -0.220 10.455 1.00 90.81 285 ALA A O 1
ATOM 2192 N N . LEU A 1 286 ? 13.708 0.555 9.781 1.00 92.62 286 LEU A N 1
ATOM 2193 C CA . LEU A 1 286 ? 12.977 -0.690 10.046 1.00 92.62 286 LEU A CA 1
ATOM 2194 C C . LEU A 1 286 ? 13.050 -1.696 8.889 1.00 92.62 286 LEU A C 1
ATOM 2196 O O . LEU A 1 286 ? 13.060 -2.901 9.133 1.00 92.62 286 LEU A O 1
ATOM 2200 N N . LEU A 1 287 ? 13.134 -1.240 7.634 1.00 90.88 287 LEU A N 1
ATOM 2201 C CA . LEU A 1 287 ? 13.145 -2.098 6.440 1.00 90.88 287 LEU A CA 1
ATOM 2202 C C . LEU A 1 287 ? 14.140 -3.274 6.490 1.00 90.88 287 LEU A C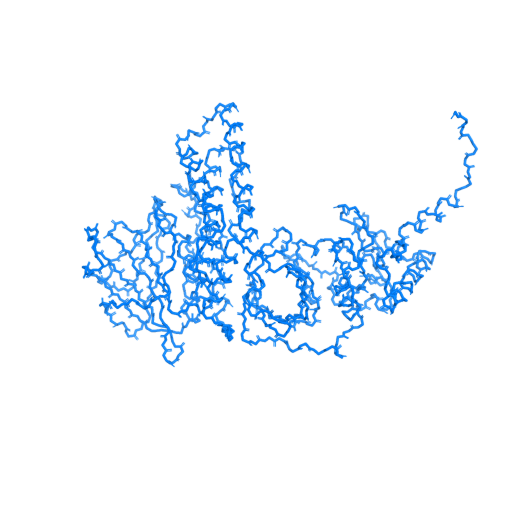 1
ATOM 2204 O O . LEU A 1 287 ? 13.745 -4.392 6.143 1.00 90.88 287 LEU A O 1
ATOM 2208 N N . PRO A 1 288 ? 15.406 -3.078 6.914 1.00 91.44 288 PRO A N 1
ATOM 2209 C CA . PRO A 1 288 ? 16.375 -4.166 7.010 1.00 91.44 288 PRO A CA 1
ATOM 2210 C C . PRO A 1 288 ? 16.043 -5.199 8.092 1.00 91.44 288 PRO A C 1
ATOM 2212 O O . PRO A 1 288 ? 16.559 -6.311 8.032 1.00 91.44 288 PRO A O 1
ATOM 2215 N N . GLN A 1 289 ? 15.207 -4.841 9.071 1.00 92.56 289 GLN A N 1
ATOM 2216 C CA . GLN A 1 289 ? 14.898 -5.671 10.238 1.00 92.56 289 GLN A CA 1
ATOM 2217 C C . GLN A 1 289 ? 13.737 -6.638 9.997 1.00 92.56 289 GLN A C 1
ATOM 2219 O O . GLN A 1 289 ? 13.599 -7.636 10.704 1.00 92.56 289 GLN A O 1
ATOM 2224 N N . PHE A 1 290 ? 12.888 -6.360 9.006 1.00 93.31 290 PHE A N 1
ATOM 2225 C CA . PHE A 1 290 ? 11.803 -7.269 8.665 1.00 93.31 290 PHE A CA 1
ATOM 2226 C C . PHE A 1 290 ? 12.342 -8.563 8.034 1.00 93.31 290 PHE A C 1
ATOM 2228 O O . PHE A 1 290 ? 13.311 -8.516 7.268 1.00 93.31 290 PHE A O 1
ATOM 2235 N N . PRO A 1 291 ? 11.680 -9.713 8.270 1.00 93.62 291 PRO A N 1
ATOM 2236 C CA . PRO A 1 291 ? 12.026 -11.006 7.673 1.00 93.62 291 PRO A CA 1
ATOM 2237 C C . PRO A 1 291 ? 11.594 -11.075 6.195 1.00 93.62 291 PRO A C 1
ATOM 2239 O O . PRO A 1 291 ? 10.808 -11.923 5.781 1.00 93.62 291 PRO A O 1
ATOM 2242 N N . ILE A 1 292 ? 12.101 -10.138 5.396 1.00 92.50 292 ILE A N 1
ATOM 2243 C CA . ILE A 1 292 ? 11.817 -9.977 3.973 1.00 92.50 292 ILE A CA 1
ATOM 2244 C C . ILE A 1 292 ? 13.022 -10.500 3.204 1.00 92.50 292 ILE A C 1
ATOM 2246 O O . ILE A 1 292 ? 14.103 -9.915 3.235 1.00 92.50 292 ILE A O 1
ATOM 2250 N N . THR A 1 293 ? 12.838 -11.599 2.490 1.00 92.31 293 THR A N 1
ATOM 2251 C CA . THR A 1 293 ? 13.875 -12.224 1.663 1.00 92.31 293 THR A CA 1
ATOM 2252 C C . THR A 1 293 ? 13.270 -12.669 0.333 1.00 92.31 293 THR A C 1
ATOM 2254 O O . THR A 1 293 ? 12.044 -12.796 0.245 1.00 92.31 293 THR A O 1
ATOM 2257 N N . PRO A 1 294 ? 14.077 -12.862 -0.727 1.00 93.75 294 PRO A N 1
ATOM 2258 C CA . PRO A 1 294 ? 13.589 -13.498 -1.944 1.00 93.75 294 PRO A CA 1
ATOM 2259 C C . PRO A 1 294 ? 12.832 -14.795 -1.624 1.00 93.75 294 PRO A C 1
ATOM 2261 O O . PRO A 1 294 ? 13.289 -15.597 -0.814 1.00 93.75 294 PRO A O 1
ATOM 2264 N N . GLY A 1 295 ? 11.660 -14.968 -2.228 1.00 93.06 295 GLY A N 1
ATOM 2265 C CA . GLY A 1 295 ? 10.709 -16.036 -1.923 1.00 93.06 295 GLY A CA 1
ATOM 2266 C C . GLY A 1 295 ? 9.571 -15.624 -0.985 1.00 93.06 295 GLY A C 1
ATOM 2267 O O . GLY A 1 295 ? 8.546 -16.295 -0.975 1.00 93.06 295 GLY A O 1
ATOM 2268 N N . CYS A 1 296 ? 9.682 -14.515 -0.243 1.00 94.69 296 CYS A N 1
ATOM 2269 C CA . CYS A 1 296 ? 8.557 -14.000 0.542 1.00 94.69 296 CYS A CA 1
ATOM 2270 C C . CYS A 1 296 ? 7.387 -13.579 -0.357 1.00 94.69 296 CYS A C 1
ATOM 2272 O O . CYS A 1 296 ? 7.590 -13.017 -1.437 1.00 94.69 296 CYS A O 1
ATOM 2274 N N . HIS A 1 297 ? 6.164 -13.799 0.126 1.00 94.12 297 HIS A N 1
ATOM 2275 C CA . HIS A 1 297 ? 4.942 -13.529 -0.620 1.00 94.12 297 HIS A CA 1
ATOM 2276 C C . HIS A 1 297 ? 4.203 -12.299 -0.094 1.00 94.12 297 HIS A C 1
ATOM 2278 O O . HIS A 1 297 ? 4.134 -12.059 1.114 1.00 94.12 297 HIS A O 1
ATOM 2284 N N . PHE A 1 298 ? 3.615 -11.544 -1.018 1.00 91.19 298 PHE A N 1
ATOM 2285 C CA . PHE A 1 298 ? 2.851 -10.335 -0.736 1.00 91.19 298 PHE A CA 1
ATOM 2286 C C . PHE A 1 298 ? 1.580 -10.299 -1.575 1.00 91.19 298 PHE A C 1
ATOM 2288 O O . PHE A 1 298 ? 1.598 -10.683 -2.743 1.00 91.19 298 PHE A O 1
ATOM 2295 N N . ALA A 1 299 ? 0.498 -9.796 -0.997 1.00 87.06 299 ALA A N 1
ATOM 2296 C CA . ALA A 1 299 ? -0.730 -9.475 -1.701 1.00 87.06 299 ALA A CA 1
ATOM 2297 C C . ALA A 1 299 ? -0.902 -7.959 -1.819 1.00 87.06 299 ALA A C 1
ATOM 2299 O O . ALA A 1 299 ? -0.554 -7.217 -0.891 1.00 87.06 299 ALA A O 1
ATOM 2300 N N . ASP A 1 300 ? -1.435 -7.519 -2.955 1.00 80.31 300 ASP A N 1
ATOM 2301 C CA . ASP A 1 300 ? -1.820 -6.127 -3.159 1.00 80.31 300 ASP A CA 1
ATOM 2302 C C . ASP A 1 300 ? -3.217 -5.797 -2.614 1.00 80.31 300 ASP A C 1
ATOM 2304 O O . ASP A 1 300 ? -3.907 -6.651 -2.055 1.00 80.31 300 ASP A O 1
ATOM 2308 N N . GLU A 1 301 ? -3.647 -4.544 -2.761 1.00 72.88 301 GLU A N 1
ATOM 2309 C CA . GLU A 1 301 ? -4.978 -4.085 -2.348 1.00 72.88 301 GLU A CA 1
ATOM 2310 C C . GLU A 1 301 ? -6.147 -4.779 -3.054 1.00 72.88 301 GLU A C 1
ATOM 2312 O O . GLU A 1 301 ? -7.263 -4.735 -2.545 1.00 72.88 301 GLU A O 1
ATOM 2317 N N . LYS A 1 302 ? -5.896 -5.431 -4.195 1.00 73.00 302 LYS A N 1
ATOM 2318 C CA . LYS A 1 302 ? -6.874 -6.235 -4.940 1.00 73.00 302 LYS A CA 1
ATOM 2319 C C . LYS A 1 302 ? -6.776 -7.723 -4.586 1.00 73.00 302 LYS A C 1
ATOM 2321 O O . LYS A 1 302 ? -7.405 -8.550 -5.237 1.00 73.00 302 LYS A O 1
ATOM 2326 N N . GLY A 1 303 ? -5.949 -8.080 -3.601 1.00 76.69 303 GLY A N 1
ATOM 2327 C CA . GLY A 1 303 ? -5.693 -9.458 -3.189 1.00 76.69 303 GLY A CA 1
ATOM 2328 C C . GLY A 1 303 ? -4.765 -10.241 -4.122 1.00 76.69 303 GLY A C 1
ATOM 2329 O O . GLY A 1 303 ? -4.500 -11.413 -3.845 1.00 76.69 303 GLY A O 1
ATOM 2330 N N . ARG A 1 304 ? -4.233 -9.619 -5.186 1.00 81.56 304 ARG A N 1
ATOM 2331 C CA . ARG A 1 304 ? -3.372 -10.305 -6.159 1.00 81.56 304 ARG A CA 1
ATOM 2332 C C . ARG A 1 304 ? -2.047 -10.647 -5.510 1.00 81.56 304 ARG A C 1
ATOM 2334 O O . ARG A 1 304 ? -1.386 -9.775 -4.936 1.00 81.56 304 ARG A O 1
ATOM 2341 N N . ARG A 1 305 ? -1.638 -11.909 -5.609 1.00 88.75 305 ARG A N 1
ATOM 2342 C CA . ARG A 1 305 ? -0.432 -12.404 -4.944 1.00 88.75 305 ARG A CA 1
ATOM 2343 C C . ARG A 1 305 ? 0.796 -12.203 -5.814 1.00 88.75 305 ARG A C 1
ATOM 2345 O O . ARG A 1 305 ? 0.769 -12.266 -7.044 1.00 88.75 305 ARG A O 1
ATOM 2352 N N . SER A 1 306 ? 1.912 -11.993 -5.141 1.00 91.31 306 SER A N 1
ATOM 2353 C CA . SER A 1 306 ? 3.219 -11.837 -5.749 1.00 91.31 306 SER A CA 1
ATOM 2354 C C . SER A 1 306 ? 4.306 -12.418 -4.861 1.00 91.31 306 SER A C 1
ATOM 2356 O O . SER A 1 306 ? 4.127 -12.571 -3.652 1.00 91.31 306 SER A O 1
ATOM 2358 N N . THR A 1 307 ? 5.436 -12.736 -5.474 1.00 94.38 307 THR A N 1
ATOM 2359 C CA . THR A 1 307 ? 6.613 -13.277 -4.803 1.00 94.38 307 THR A CA 1
ATOM 2360 C C . THR A 1 307 ? 7.782 -12.344 -5.019 1.00 94.38 307 THR A C 1
ATOM 2362 O O . THR A 1 307 ? 8.063 -11.938 -6.146 1.00 94.38 307 THR A O 1
ATOM 2365 N N . LEU A 1 308 ? 8.477 -12.001 -3.941 1.00 94.56 308 LEU A N 1
ATOM 2366 C CA . LEU A 1 308 ? 9.685 -11.199 -4.012 1.00 94.56 308 LEU A CA 1
ATOM 2367 C C . LEU A 1 308 ? 10.799 -11.998 -4.682 1.00 94.56 308 LEU A C 1
ATOM 2369 O O . LEU A 1 308 ? 11.223 -13.028 -4.172 1.00 94.56 308 LEU A O 1
ATOM 2373 N N . VAL A 1 309 ? 11.286 -11.505 -5.814 1.00 94.62 309 VAL A N 1
ATOM 2374 C CA . VAL A 1 309 ? 12.395 -12.107 -6.565 1.00 94.62 309 VAL A CA 1
ATOM 2375 C C . VAL A 1 309 ? 13.714 -11.457 -6.173 1.00 94.62 309 VAL A C 1
ATOM 2377 O O . VAL A 1 309 ? 14.719 -12.129 -5.960 1.00 94.62 309 VAL A O 1
ATOM 2380 N N . TYR A 1 310 ? 13.713 -10.132 -6.060 1.00 91.50 310 TYR A N 1
ATOM 2381 C CA . TYR A 1 310 ? 14.905 -9.351 -5.760 1.00 91.50 310 TYR A CA 1
ATOM 2382 C C . TYR A 1 310 ? 14.524 -8.082 -5.000 1.00 91.50 310 TYR A C 1
ATOM 2384 O O . TYR A 1 310 ? 13.450 -7.525 -5.216 1.00 91.50 310 TYR A O 1
ATOM 2392 N N . ARG A 1 311 ? 15.403 -7.603 -4.116 1.00 89.31 311 ARG A N 1
ATOM 2393 C CA . ARG A 1 311 ? 15.236 -6.310 -3.444 1.00 89.31 311 ARG A CA 1
ATOM 2394 C C . ARG A 1 311 ? 16.547 -5.543 -3.402 1.00 89.31 311 ARG A C 1
ATOM 2396 O O . ARG A 1 311 ? 17.598 -6.122 -3.140 1.00 89.31 311 ARG A O 1
ATOM 2403 N N . HIS A 1 312 ? 16.445 -4.233 -3.558 1.00 85.19 312 HIS A N 1
ATOM 2404 C CA . HIS A 1 312 ? 17.509 -3.285 -3.287 1.00 85.19 312 HIS A CA 1
ATOM 2405 C C . HIS A 1 312 ? 16.948 -2.138 -2.445 1.00 85.19 312 HIS A C 1
ATOM 2407 O O . HIS A 1 312 ? 16.266 -1.245 -2.953 1.00 85.19 312 HIS A O 1
ATOM 2413 N N . GLY A 1 313 ? 17.180 -2.201 -1.132 1.00 83.44 313 GLY A N 1
ATOM 2414 C CA . GLY A 1 313 ? 16.548 -1.298 -0.172 1.00 83.44 313 GLY A CA 1
ATOM 2415 C C . GLY A 1 313 ? 15.023 -1.330 -0.309 1.00 83.44 313 GLY A C 1
ATOM 2416 O O . GLY A 1 313 ? 14.384 -2.364 -0.094 1.00 83.44 313 GLY A O 1
ATOM 2417 N N . ARG A 1 314 ? 14.450 -0.193 -0.707 1.00 81.12 314 ARG A N 1
ATOM 2418 C CA . ARG A 1 314 ? 13.012 -0.021 -0.942 1.00 81.12 314 ARG A CA 1
ATOM 2419 C C . ARG A 1 314 ? 12.536 -0.525 -2.300 1.00 81.12 314 ARG A C 1
ATOM 2421 O O . ARG A 1 314 ? 11.345 -0.735 -2.460 1.00 81.12 314 ARG A O 1
ATOM 2428 N N . ARG A 1 315 ? 13.423 -0.706 -3.281 1.00 82.31 315 ARG A N 1
ATOM 2429 C CA . ARG A 1 315 ? 13.054 -1.123 -4.641 1.00 82.31 315 ARG A CA 1
ATOM 2430 C C . ARG A 1 315 ? 12.945 -2.637 -4.698 1.00 82.31 315 ARG A C 1
ATOM 2432 O O . ARG A 1 315 ? 13.929 -3.346 -4.491 1.00 82.31 315 ARG A O 1
ATOM 2439 N N . TRP A 1 316 ? 11.743 -3.135 -4.928 1.00 87.12 316 TRP A N 1
ATOM 2440 C CA . TRP A 1 316 ? 11.403 -4.549 -4.915 1.00 87.12 316 TRP A CA 1
ATOM 2441 C C . TRP A 1 316 ? 11.049 -5.007 -6.314 1.00 87.12 316 TRP A C 1
ATOM 2443 O O . TRP A 1 316 ? 10.348 -4.324 -7.047 1.00 87.12 316 TRP A O 1
ATOM 2453 N N . THR A 1 317 ? 11.543 -6.179 -6.679 1.00 89.81 317 THR A N 1
ATOM 2454 C CA . THR A 1 317 ? 11.191 -6.875 -7.909 1.00 89.81 317 THR A CA 1
ATOM 2455 C C . THR A 1 317 ? 10.274 -8.028 -7.542 1.00 89.81 317 THR A C 1
ATOM 2457 O O . THR A 1 317 ? 10.688 -8.941 -6.824 1.00 89.81 317 THR A O 1
ATOM 2460 N N . LEU A 1 318 ? 9.032 -7.969 -8.004 1.00 90.12 318 LEU A N 1
ATOM 2461 C CA . LEU A 1 318 ? 7.964 -8.896 -7.658 1.00 90.12 318 LEU A CA 1
ATOM 2462 C C . LEU A 1 318 ? 7.556 -9.707 -8.890 1.00 90.12 318 LEU A C 1
ATOM 2464 O O . LEU A 1 318 ? 7.385 -9.160 -9.978 1.00 90.12 318 LEU A O 1
ATOM 2468 N N . TRP A 1 319 ? 7.371 -11.010 -8.707 1.00 92.25 319 TRP A N 1
ATOM 2469 C CA . TRP A 1 319 ? 6.736 -11.900 -9.672 1.00 92.25 319 TRP A CA 1
ATOM 2470 C C . TRP A 1 319 ? 5.270 -12.074 -9.306 1.00 92.25 319 TRP A C 1
ATOM 2472 O O . TRP A 1 319 ? 4.962 -12.603 -8.238 1.00 92.25 319 TRP A O 1
ATOM 2482 N N . ARG A 1 320 ? 4.367 -11.601 -10.159 1.00 87.62 320 ARG A N 1
ATOM 2483 C CA . ARG A 1 320 ? 2.927 -11.607 -9.898 1.00 87.62 320 ARG A CA 1
ATOM 2484 C C . ARG A 1 320 ? 2.279 -12.902 -10.379 1.00 87.62 320 ARG A C 1
ATOM 2486 O O . ARG A 1 320 ? 2.796 -13.593 -11.251 1.00 87.62 320 ARG A O 1
ATOM 2493 N N . GLU A 1 321 ? 1.127 -13.231 -9.805 1.00 87.38 321 GLU A N 1
ATOM 2494 C CA . GLU A 1 321 ? 0.356 -14.433 -10.155 1.00 87.38 321 GLU A CA 1
ATOM 2495 C C . GLU A 1 321 ? -0.103 -14.480 -11.622 1.00 87.38 321 GLU A C 1
ATOM 2497 O O . GLU A 1 321 ? -0.298 -15.564 -12.162 1.00 87.38 321 GLU A O 1
ATOM 2502 N N . ASP A 1 322 ? -0.209 -13.325 -12.285 1.00 82.00 322 ASP A N 1
ATOM 2503 C CA . ASP A 1 322 ? -0.503 -13.212 -13.720 1.00 82.00 322 ASP A CA 1
ATOM 2504 C C . ASP A 1 322 ? 0.711 -13.511 -14.621 1.00 82.00 322 ASP A C 1
ATOM 2506 O O . ASP A 1 322 ? 0.593 -13.489 -15.848 1.00 82.00 322 ASP A O 1
ATOM 2510 N N . GLY A 1 323 ? 1.865 -13.828 -14.025 1.00 83.06 323 GLY A N 1
ATOM 2511 C CA . GL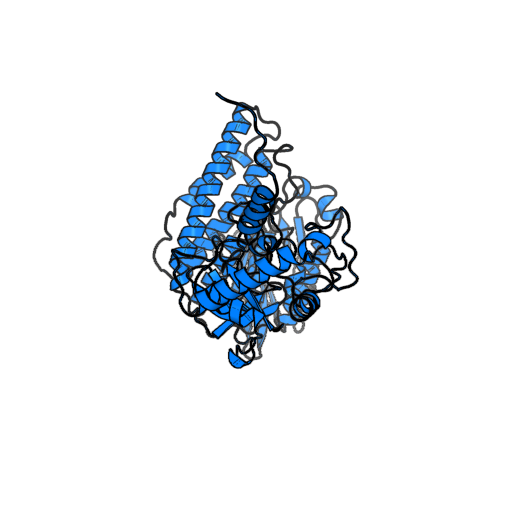Y A 1 323 ? 3.096 -14.186 -14.722 1.00 83.06 323 GLY A CA 1
ATOM 2512 C C . GLY A 1 323 ? 3.929 -12.990 -15.172 1.00 83.06 323 GLY A C 1
ATOM 2513 O O . GLY A 1 323 ? 4.808 -13.159 -16.009 1.00 83.06 323 GLY A O 1
ATOM 2514 N N . MET A 1 324 ? 3.654 -11.788 -14.656 1.00 85.44 324 MET A N 1
ATOM 2515 C CA . MET A 1 324 ? 4.434 -10.594 -14.965 1.00 85.44 324 MET A CA 1
ATOM 2516 C C . MET A 1 324 ? 5.441 -10.269 -13.861 1.00 85.44 324 MET A C 1
ATOM 2518 O O . MET A 1 324 ? 5.122 -10.249 -12.668 1.00 85.44 324 MET A O 1
ATOM 2522 N N . LEU A 1 325 ? 6.652 -9.904 -14.278 1.00 87.94 325 LEU A N 1
ATOM 2523 C CA . LEU A 1 325 ? 7.657 -9.319 -13.397 1.00 87.94 325 LEU A CA 1
ATOM 2524 C C . LEU A 1 325 ? 7.462 -7.795 -13.294 1.00 87.94 325 LEU A C 1
ATOM 2526 O O . LEU A 1 325 ? 7.293 -7.113 -14.304 1.00 87.94 325 LEU A O 1
ATOM 2530 N N . VAL A 1 326 ? 7.473 -7.229 -12.092 1.00 84.00 326 VAL A N 1
ATOM 2531 C CA . VAL A 1 326 ? 7.336 -5.778 -11.868 1.00 84.00 326 VAL A CA 1
ATOM 2532 C C . VAL A 1 326 ? 8.399 -5.284 -10.902 1.00 84.00 326 VAL A C 1
ATOM 2534 O O . VAL A 1 326 ? 8.827 -6.033 -10.027 1.00 84.00 326 VAL A O 1
ATOM 2537 N N . GLN A 1 327 ? 8.829 -4.032 -11.058 1.00 82.38 327 GLN A N 1
ATOM 2538 C CA . GLN A 1 327 ? 9.669 -3.360 -10.073 1.00 82.38 327 GLN A CA 1
ATOM 2539 C C . GLN A 1 327 ? 8.890 -2.203 -9.453 1.00 82.38 327 GLN A C 1
ATOM 2541 O O . GLN A 1 327 ? 8.381 -1.345 -10.166 1.00 82.38 327 GLN A O 1
ATOM 2546 N N . GLU A 1 328 ? 8.808 -2.185 -8.131 1.00 79.38 328 GLU A N 1
ATOM 2547 C CA . GLU A 1 328 ? 7.981 -1.257 -7.360 1.00 79.38 328 GLU A CA 1
ATOM 2548 C C . GLU A 1 328 ? 8.739 -0.807 -6.102 1.00 79.38 328 GLU A C 1
ATOM 2550 O O . GLU A 1 328 ? 9.729 -1.433 -5.720 1.00 79.38 328 GLU A O 1
ATOM 2555 N N . ASP A 1 329 ? 8.329 0.286 -5.452 1.00 78.94 329 ASP A N 1
ATOM 2556 C CA . ASP A 1 329 ? 8.829 0.607 -4.109 1.00 78.94 329 ASP A CA 1
ATOM 2557 C C . ASP A 1 329 ? 7.965 -0.099 -3.051 1.00 78.94 329 ASP A C 1
ATOM 2559 O O . ASP A 1 329 ? 6.754 -0.236 -3.205 1.00 78.94 329 ASP A O 1
ATOM 2563 N N . ALA A 1 330 ? 8.611 -0.572 -1.984 1.00 78.12 330 ALA A N 1
ATOM 2564 C CA . ALA A 1 330 ? 8.017 -1.336 -0.888 1.00 78.12 330 ALA A CA 1
ATOM 2565 C C . ALA A 1 330 ? 6.759 -0.681 -0.304 1.00 78.12 330 ALA A C 1
ATOM 2567 O O . ALA A 1 330 ? 5.858 -1.381 0.152 1.00 78.12 330 ALA A O 1
ATOM 2568 N N . PHE A 1 331 ? 6.718 0.653 -0.334 1.00 74.62 331 PHE A N 1
ATOM 2569 C CA . PHE A 1 331 ? 5.612 1.457 0.161 1.00 74.62 331 PHE A CA 1
ATOM 2570 C C . PHE A 1 331 ? 4.907 2.246 -0.960 1.00 74.62 331 PHE A C 1
ATOM 2572 O O . PHE A 1 331 ? 3.732 2.578 -0.815 1.00 74.62 331 PHE A O 1
ATOM 2579 N N . ARG A 1 332 ? 5.593 2.564 -2.072 1.00 64.88 332 ARG A N 1
ATOM 2580 C CA . ARG A 1 332 ? 5.157 3.580 -3.051 1.00 64.88 332 ARG A CA 1
ATOM 2581 C C . ARG A 1 332 ? 5.146 3.073 -4.509 1.00 64.88 332 ARG A C 1
ATOM 2583 O O . ARG A 1 332 ? 6.103 2.484 -4.988 1.00 64.88 332 ARG A O 1
ATOM 2590 N N . ALA A 1 333 ? 4.127 3.434 -5.280 1.00 51.38 333 ALA A N 1
ATOM 2591 C CA . ALA A 1 333 ? 4.313 3.847 -6.677 1.00 51.38 333 ALA A CA 1
ATOM 2592 C C . ALA A 1 333 ? 4.184 5.381 -6.667 1.00 51.38 333 ALA A C 1
ATOM 2594 O O . ALA A 1 333 ? 3.374 5.885 -5.897 1.00 51.38 333 ALA A O 1
ATOM 2595 N N . ARG A 1 334 ? 5.034 6.166 -7.348 1.00 49.34 334 ARG A N 1
ATOM 2596 C CA . ARG A 1 334 ? 5.287 7.602 -7.023 1.00 49.34 334 ARG A CA 1
ATOM 2597 C C . ARG A 1 334 ? 4.029 8.421 -6.656 1.00 49.34 334 ARG A C 1
ATOM 2599 O O . ARG A 1 334 ? 4.089 9.180 -5.690 1.00 49.34 334 ARG A O 1
ATOM 2606 N N . PHE A 1 335 ? 2.891 8.241 -7.325 1.00 45.22 335 PHE A N 1
ATOM 2607 C CA . PHE A 1 335 ? 1.653 8.980 -7.026 1.00 45.22 335 PHE A CA 1
ATOM 2608 C C . PHE A 1 335 ? 0.552 8.159 -6.332 1.00 45.22 335 PHE A C 1
ATOM 2610 O O . PHE A 1 335 ? -0.429 8.741 -5.874 1.00 45.22 335 PHE A O 1
ATOM 2617 N N . HIS A 1 336 ? 0.716 6.841 -6.177 1.00 53.19 336 HIS A N 1
ATOM 2618 C CA . HIS A 1 336 ? -0.280 5.967 -5.557 1.00 53.19 336 HIS A CA 1
ATOM 2619 C C . HIS A 1 336 ? 0.330 5.053 -4.491 1.00 53.19 336 HIS A C 1
ATOM 2621 O O . HIS A 1 336 ? 1.317 4.346 -4.698 1.00 53.19 336 HIS A O 1
ATOM 2627 N N . THR A 1 337 ? -0.289 5.061 -3.317 1.00 60.59 337 THR A N 1
ATOM 2628 C CA . THR A 1 337 ? 0.089 4.188 -2.211 1.00 60.59 337 THR A CA 1
ATOM 2629 C C . THR A 1 337 ? -0.479 2.793 -2.471 1.00 60.59 337 THR A C 1
ATOM 2631 O O . THR A 1 337 ? -1.692 2.648 -2.621 1.00 60.59 337 THR A O 1
ATOM 2634 N N . LEU A 1 338 ? 0.386 1.776 -2.549 1.00 66.56 338 LEU A N 1
ATOM 2635 C CA . LEU A 1 338 ? -0.014 0.383 -2.775 1.00 66.56 338 LEU A CA 1
ATOM 2636 C C . LEU A 1 338 ? 0.050 -0.391 -1.463 1.00 66.56 338 LEU A C 1
ATOM 2638 O O . LEU A 1 338 ? 1.036 -0.311 -0.723 1.00 66.56 338 LEU A O 1
ATOM 2642 N N . TRP A 1 339 ? -0.997 -1.166 -1.183 1.00 76.31 339 TRP A N 1
ATOM 2643 C CA . TRP A 1 339 ? -0.962 -2.049 -0.026 1.00 76.31 339 TRP A CA 1
ATOM 2644 C C . TRP A 1 339 ? -0.073 -3.237 -0.374 1.00 76.31 339 TRP A C 1
ATOM 2646 O O . TRP A 1 339 ? -0.219 -3.847 -1.427 1.00 76.31 339 TRP A O 1
ATOM 2656 N N . ARG A 1 340 ? 0.883 -3.575 0.486 1.00 82.38 340 ARG A N 1
ATOM 2657 C CA . ARG A 1 340 ? 1.711 -4.774 0.336 1.00 82.38 340 ARG A CA 1
ATOM 2658 C C . ARG A 1 340 ? 1.557 -5.583 1.604 1.00 82.38 340 ARG A C 1
ATOM 2660 O O . ARG A 1 340 ? 2.306 -5.421 2.559 1.00 82.38 340 ARG A O 1
ATOM 2667 N N . ARG A 1 341 ? 0.522 -6.414 1.654 1.00 86.69 341 ARG A N 1
ATOM 2668 C CA . ARG A 1 341 ? 0.265 -7.275 2.807 1.00 86.69 341 ARG A CA 1
ATOM 2669 C C . ARG A 1 341 ? 1.147 -8.517 2.687 1.00 86.69 341 ARG A C 1
ATOM 2671 O O . ARG A 1 341 ? 1.012 -9.223 1.692 1.00 86.69 341 ARG A O 1
ATOM 2678 N N . PRO A 1 342 ? 2.023 -8.830 3.653 1.00 90.81 342 PRO A N 1
ATOM 2679 C CA . PRO A 1 342 ? 2.757 -10.085 3.615 1.00 90.81 342 PRO A CA 1
ATOM 2680 C C . PRO A 1 342 ? 1.771 -11.241 3.834 1.00 90.81 342 PRO A C 1
ATOM 2682 O O . PRO A 1 342 ? 0.832 -11.115 4.624 1.00 90.81 342 PRO A O 1
ATOM 2685 N N . VAL A 1 343 ? 1.957 -12.347 3.115 1.00 91.50 343 VAL A N 1
ATOM 2686 C CA . VAL A 1 343 ? 1.059 -13.516 3.136 1.00 91.50 343 VAL A CA 1
ATOM 2687 C C . VAL A 1 343 ? 1.856 -14.818 3.193 1.00 91.50 343 VAL A C 1
ATOM 2689 O O . VAL A 1 343 ? 3.032 -14.845 2.837 1.00 91.50 343 VAL A O 1
ATOM 2692 N N . ALA A 1 344 ? 1.229 -15.900 3.658 1.00 91.12 344 ALA A N 1
ATOM 2693 C CA . ALA A 1 344 ? 1.885 -17.205 3.787 1.00 91.12 344 ALA A CA 1
ATOM 2694 C C . ALA A 1 344 ? 2.309 -17.806 2.440 1.00 91.12 344 ALA A C 1
ATOM 2696 O O . ALA A 1 344 ? 3.375 -18.410 2.349 1.00 91.12 344 ALA A O 1
ATOM 2697 N N . TYR A 1 345 ? 1.486 -17.624 1.402 1.00 90.81 345 TYR A N 1
ATOM 2698 C CA . TYR A 1 345 ? 1.645 -18.286 0.108 1.00 90.81 345 TYR A CA 1
ATOM 2699 C C . TYR A 1 345 ? 1.399 -17.331 -1.059 1.00 90.81 345 TYR A C 1
ATOM 2701 O O . TYR A 1 345 ? 0.572 -16.421 -0.983 1.00 90.81 345 TYR A O 1
ATOM 2709 N N . GLY A 1 346 ? 2.083 -17.588 -2.169 1.00 91.12 346 GLY A N 1
ATOM 2710 C CA . GLY A 1 346 ? 1.978 -16.836 -3.413 1.00 91.12 346 GLY A CA 1
ATOM 2711 C C . GLY A 1 346 ? 2.462 -17.660 -4.608 1.00 91.12 346 GLY A C 1
ATOM 2712 O O . GLY A 1 346 ? 2.700 -18.863 -4.471 1.00 91.12 346 GLY A O 1
ATOM 2713 N N . PRO A 1 347 ? 2.593 -17.046 -5.794 1.00 91.88 347 PRO A N 1
ATOM 2714 C CA . PRO A 1 347 ? 3.052 -17.754 -6.984 1.00 91.88 347 PRO A CA 1
ATOM 2715 C C . PRO A 1 347 ? 4.484 -18.276 -6.803 1.00 91.88 347 PRO A C 1
ATOM 2717 O O . PRO A 1 347 ? 5.355 -17.576 -6.289 1.00 91.88 347 PRO A O 1
ATOM 2720 N N . HIS A 1 348 ? 4.771 -19.494 -7.256 1.00 90.25 348 HIS A N 1
ATOM 2721 C CA . HIS A 1 348 ? 6.148 -19.985 -7.280 1.00 90.25 348 HIS A CA 1
ATOM 2722 C C . HIS A 1 348 ? 6.922 -19.301 -8.415 1.00 90.25 348 HIS A C 1
ATOM 2724 O O . HIS A 1 348 ? 6.514 -19.376 -9.575 1.00 90.25 348 HIS A O 1
ATOM 2730 N N . PHE A 1 349 ? 8.022 -18.623 -8.080 1.00 92.25 349 PHE A N 1
ATOM 2731 C CA . PHE A 1 349 ? 8.908 -18.028 -9.075 1.00 92.25 349 PHE A CA 1
ATOM 2732 C C . PHE A 1 349 ? 9.893 -19.080 -9.589 1.00 92.25 349 PHE A C 1
ATOM 2734 O O . PHE A 1 349 ? 10.777 -19.513 -8.853 1.00 92.25 349 PHE A O 1
ATOM 2741 N N . ASP A 1 350 ? 9.733 -19.462 -10.855 1.00 89.19 350 ASP A N 1
ATOM 2742 C CA . ASP A 1 350 ? 10.623 -20.375 -11.572 1.00 89.19 350 ASP A CA 1
ATOM 2743 C C . ASP A 1 350 ? 11.349 -19.592 -12.683 1.00 89.19 350 ASP A C 1
ATOM 2745 O O . ASP A 1 350 ? 10.717 -19.271 -13.696 1.00 89.19 350 ASP A O 1
ATOM 2749 N N . PRO A 1 351 ? 12.650 -19.266 -12.517 1.00 86.12 351 PRO A N 1
ATOM 2750 C CA . PRO A 1 351 ? 13.432 -18.513 -13.500 1.00 86.12 351 PRO A CA 1
ATOM 2751 C C . PRO A 1 351 ? 13.413 -19.118 -14.909 1.00 86.12 351 PRO A C 1
ATOM 2753 O O . PRO A 1 351 ? 13.472 -18.379 -15.894 1.00 86.12 351 PRO A O 1
ATOM 2756 N N . GLU A 1 352 ? 13.295 -20.444 -15.020 1.00 86.94 352 GLU A N 1
ATOM 2757 C CA . GLU A 1 352 ? 13.310 -21.149 -16.306 1.00 86.94 352 GLU A CA 1
ATOM 2758 C C . GLU A 1 352 ? 12.011 -20.946 -17.094 1.00 86.94 352 GLU A C 1
ATOM 2760 O O . GLU A 1 352 ? 12.007 -21.008 -18.324 1.00 86.94 352 GLU A O 1
ATOM 2765 N N . ARG A 1 353 ? 10.908 -20.639 -16.399 1.00 84.25 353 ARG A N 1
ATOM 2766 C CA . ARG A 1 353 ? 9.589 -20.370 -16.998 1.00 84.25 353 ARG A CA 1
ATOM 2767 C C . ARG A 1 353 ? 9.359 -18.902 -17.340 1.00 84.25 353 ARG A C 1
ATOM 2769 O O . ARG A 1 353 ? 8.322 -18.574 -17.914 1.00 84.25 353 ARG A O 1
ATOM 2776 N N . VAL A 1 354 ? 10.293 -18.021 -16.987 1.00 86.06 354 VAL A N 1
ATOM 2777 C CA . VAL A 1 354 ? 10.197 -16.591 -17.294 1.00 86.06 354 VAL A CA 1
ATOM 2778 C C . VAL A 1 354 ? 10.429 -16.377 -18.789 1.00 86.06 354 VAL A C 1
ATOM 2780 O O . VAL A 1 354 ? 11.432 -16.848 -19.339 1.00 86.06 354 VAL A O 1
ATOM 2783 N N . ASP A 1 355 ? 9.509 -15.651 -19.435 1.00 88.00 355 ASP A N 1
ATOM 2784 C CA . ASP A 1 355 ? 9.617 -15.303 -20.852 1.00 88.00 355 ASP A CA 1
ATOM 2785 C C . ASP A 1 355 ? 10.867 -14.443 -21.141 1.00 88.00 355 ASP A C 1
ATOM 2787 O O . ASP A 1 355 ? 11.498 -13.885 -20.239 1.00 88.00 355 ASP A O 1
ATOM 2791 N N . GLY A 1 356 ? 11.267 -14.348 -22.412 1.00 89.12 356 GLY A N 1
ATOM 2792 C CA . GLY A 1 356 ? 12.480 -13.615 -22.791 1.00 89.12 356 GLY A CA 1
ATOM 2793 C C . GLY A 1 356 ? 12.449 -12.127 -22.411 1.00 89.12 356 GLY A C 1
ATOM 2794 O O . GLY A 1 356 ? 13.489 -11.566 -22.062 1.00 89.12 356 GLY A O 1
ATOM 2795 N N . ILE A 1 357 ? 11.266 -11.503 -22.420 1.00 91.62 357 ILE A N 1
ATOM 2796 C CA . ILE A 1 357 ? 11.075 -10.097 -22.048 1.00 91.62 357 ILE A CA 1
ATOM 2797 C C . ILE A 1 357 ? 11.313 -9.933 -20.547 1.00 91.62 357 ILE A C 1
ATOM 2799 O O . ILE A 1 357 ? 12.146 -9.126 -20.143 1.00 91.62 357 ILE A O 1
ATOM 2803 N N . ASP A 1 358 ? 10.644 -10.714 -19.706 1.00 90.75 358 ASP A N 1
ATOM 2804 C CA . ASP A 1 358 ? 10.758 -10.622 -18.253 1.00 90.75 358 ASP A CA 1
ATOM 2805 C C . ASP A 1 358 ? 12.115 -11.126 -17.741 1.00 90.75 358 ASP A C 1
ATOM 2807 O O . ASP A 1 358 ? 12.627 -10.599 -16.750 1.00 90.75 358 ASP A O 1
ATOM 2811 N N . ARG A 1 359 ? 12.769 -12.052 -18.454 1.00 91.50 359 ARG A N 1
ATOM 2812 C CA . ARG A 1 359 ? 14.154 -12.463 -18.179 1.00 91.50 359 ARG A CA 1
ATOM 2813 C C . ARG A 1 359 ? 15.119 -11.300 -18.387 1.00 91.50 359 ARG A C 1
ATOM 2815 O O . ARG A 1 359 ? 15.966 -11.044 -17.529 1.00 91.50 359 ARG A O 1
ATOM 2822 N N . ARG A 1 360 ? 14.960 -10.561 -19.490 1.00 91.44 360 ARG A N 1
ATOM 2823 C CA . ARG A 1 360 ? 15.721 -9.336 -19.763 1.00 91.44 360 ARG A CA 1
ATOM 2824 C C . ARG A 1 360 ?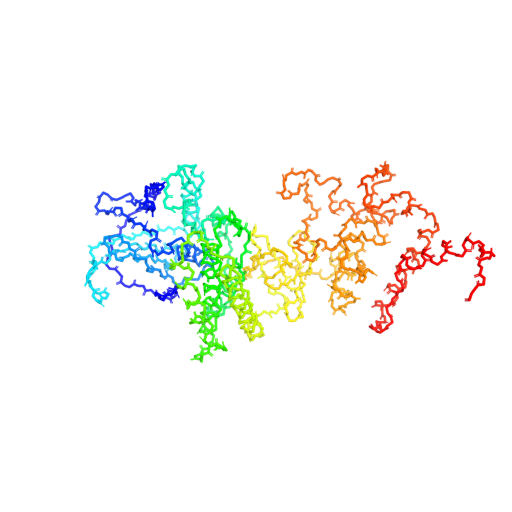 15.439 -8.270 -18.702 1.00 91.44 360 ARG A C 1
ATOM 2826 O O . ARG A 1 360 ? 16.371 -7.717 -18.118 1.00 91.44 360 ARG A O 1
ATOM 2833 N N . ARG A 1 361 ? 14.160 -8.049 -18.375 1.00 90.25 361 ARG A N 1
ATOM 2834 C CA . ARG A 1 361 ? 13.738 -7.084 -17.345 1.00 90.25 361 ARG A CA 1
ATOM 2835 C C . ARG A 1 361 ? 14.350 -7.383 -15.990 1.00 90.25 361 ARG A C 1
ATOM 2837 O O . ARG A 1 361 ? 14.896 -6.478 -15.370 1.00 90.25 361 ARG A O 1
ATOM 2844 N N . LEU A 1 362 ? 14.326 -8.642 -15.555 1.00 90.75 362 LEU A N 1
ATOM 2845 C CA . LEU A 1 362 ? 14.947 -9.056 -14.301 1.00 90.75 362 LEU A CA 1
ATOM 2846 C C . LEU A 1 362 ? 16.435 -8.695 -14.262 1.00 90.75 362 LEU A C 1
ATOM 2848 O O . LEU A 1 362 ? 16.896 -8.134 -13.269 1.00 90.75 362 LEU A O 1
ATOM 2852 N N . ARG A 1 363 ? 17.182 -8.959 -15.342 1.00 91.31 363 ARG A N 1
ATOM 2853 C CA . ARG A 1 363 ? 18.612 -8.613 -15.416 1.00 91.31 363 ARG A CA 1
ATOM 2854 C C . ARG A 1 363 ? 18.823 -7.104 -15.285 1.00 91.31 363 ARG A C 1
ATOM 2856 O O . ARG A 1 363 ? 19.650 -6.685 -14.480 1.00 91.31 363 ARG A O 1
ATOM 2863 N N . PHE A 1 364 ? 18.032 -6.289 -15.980 1.00 89.50 364 PHE A N 1
ATOM 2864 C CA . PHE A 1 364 ? 18.115 -4.831 -15.859 1.00 89.50 364 PHE A CA 1
ATOM 2865 C C . PHE A 1 364 ? 17.718 -4.298 -14.480 1.00 89.50 364 PHE A C 1
ATOM 2867 O O . PHE A 1 364 ? 18.374 -3.386 -13.978 1.00 89.50 364 PHE A O 1
ATOM 2874 N N . PHE A 1 365 ? 16.690 -4.865 -13.846 1.00 87.44 365 PHE A N 1
ATOM 2875 C CA . PHE A 1 365 ? 16.283 -4.476 -12.495 1.00 87.44 365 PHE A CA 1
ATOM 2876 C C . PHE A 1 365 ? 17.352 -4.800 -11.452 1.00 87.44 365 PHE A C 1
ATOM 2878 O O . PHE A 1 365 ? 17.589 -3.985 -10.562 1.00 87.44 365 PHE A O 1
ATOM 2885 N N . VAL A 1 366 ? 18.017 -5.953 -11.576 1.00 88.06 366 VAL A N 1
ATOM 2886 C CA . VAL A 1 366 ? 19.136 -6.340 -10.704 1.00 88.06 366 VAL A CA 1
ATOM 2887 C C . VAL A 1 366 ? 20.338 -5.412 -10.902 1.00 88.06 366 VAL A C 1
ATOM 2889 O O . VAL A 1 366 ? 20.977 -5.032 -9.927 1.00 88.06 366 VAL A O 1
ATOM 2892 N N . LEU A 1 367 ? 20.628 -5.022 -12.147 1.00 87.75 367 LEU A N 1
ATOM 2893 C CA . LEU A 1 367 ? 21.752 -4.143 -12.488 1.00 87.75 367 LEU A CA 1
ATOM 2894 C C . LEU A 1 367 ? 21.476 -2.649 -12.259 1.00 87.75 367 LEU A C 1
ATOM 2896 O O . LEU A 1 367 ? 22.410 -1.857 -12.339 1.00 87.75 367 LEU A O 1
ATOM 2900 N N . GLN A 1 368 ? 20.221 -2.252 -12.016 1.00 82.31 368 GLN A N 1
ATOM 2901 C CA . GLN A 1 368 ? 19.799 -0.843 -11.941 1.00 82.31 368 GLN A CA 1
ATOM 2902 C C . GLN A 1 368 ? 20.225 -0.030 -13.179 1.00 82.31 368 GLN A C 1
ATOM 2904 O O . GLN A 1 368 ? 20.718 1.095 -13.092 1.00 82.31 368 GLN A O 1
ATOM 2909 N N . ALA A 1 369 ? 20.057 -0.624 -14.362 1.00 77.94 369 ALA A N 1
ATOM 2910 C CA . ALA A 1 369 ? 20.654 -0.121 -15.601 1.00 77.94 369 ALA A CA 1
ATOM 2911 C C . ALA A 1 369 ? 20.004 1.153 -16.181 1.00 77.94 369 ALA A C 1
ATOM 2913 O O . ALA A 1 369 ? 20.559 1.738 -17.105 1.00 77.94 369 ALA A O 1
ATOM 2914 N N . GLY A 1 370 ? 18.849 1.589 -15.669 1.00 68.12 370 GLY A N 1
ATOM 2915 C CA . GLY A 1 370 ? 18.171 2.816 -16.108 1.00 68.12 370 GLY A CA 1
ATOM 2916 C C . GLY A 1 370 ? 18.331 3.951 -15.091 1.00 68.12 370 GLY A C 1
ATOM 2917 O O . GLY A 1 370 ? 18.415 3.656 -13.897 1.00 68.12 370 GLY A O 1
ATOM 2918 N N . PRO A 1 371 ? 18.320 5.232 -15.511 1.00 58.16 371 PRO A N 1
ATOM 2919 C CA . PRO A 1 371 ? 18.383 6.382 -14.594 1.00 58.16 371 PRO A CA 1
ATOM 2920 C C . PRO A 1 371 ? 17.289 6.328 -13.513 1.00 58.16 371 PRO A C 1
ATOM 2922 O O . PRO A 1 371 ? 17.515 6.707 -12.369 1.00 58.16 371 PRO A O 1
ATOM 2925 N N . TRP A 1 372 ? 16.152 5.711 -13.846 1.00 62.50 372 TRP A N 1
ATOM 2926 C CA . TRP A 1 372 ? 15.004 5.523 -12.953 1.00 62.50 372 TRP A CA 1
ATOM 2927 C C . TRP A 1 372 ? 14.665 4.048 -12.701 1.00 62.50 372 TRP A C 1
ATOM 2929 O O . TRP A 1 372 ? 13.602 3.723 -12.174 1.00 62.50 372 TRP A O 1
ATOM 2939 N N . SER A 1 373 ? 15.554 3.131 -13.109 1.00 63.50 373 SER A N 1
ATOM 2940 C CA . SER A 1 373 ? 15.324 1.675 -13.100 1.00 63.50 373 SER A CA 1
ATOM 2941 C C . SER A 1 373 ? 14.022 1.230 -13.797 1.00 63.50 373 SER A C 1
ATOM 2943 O O . SER A 1 373 ? 13.488 0.161 -13.506 1.00 63.50 373 SER A O 1
ATOM 2945 N N . ILE A 1 374 ? 13.502 2.034 -14.728 1.00 75.00 374 ILE A N 1
ATOM 2946 C CA . ILE A 1 374 ? 12.311 1.710 -15.519 1.00 75.00 374 ILE A CA 1
ATOM 2947 C C . ILE A 1 374 ? 12.717 0.767 -16.634 1.00 75.00 374 ILE A C 1
ATOM 2949 O O . ILE A 1 374 ? 13.643 1.061 -17.389 1.00 75.00 374 ILE A O 1
ATOM 2953 N N . VAL A 1 375 ? 11.986 -0.333 -16.775 1.00 84.81 375 VAL A N 1
ATOM 2954 C CA . VAL A 1 375 ? 12.176 -1.271 -17.878 1.00 84.81 375 VAL A CA 1
ATOM 2955 C C . VAL A 1 375 ? 10.829 -1.554 -18.521 1.00 84.81 375 VAL A C 1
ATOM 2957 O O . VAL A 1 375 ? 9.896 -2.001 -17.844 1.00 84.81 375 VAL A O 1
ATOM 2960 N N . CYS A 1 376 ? 10.735 -1.277 -19.823 1.00 87.31 376 CYS A N 1
ATOM 2961 C CA . CYS A 1 376 ? 9.496 -1.340 -20.584 1.00 87.31 376 CYS A CA 1
ATOM 2962 C C . CYS A 1 376 ? 8.826 -2.717 -20.423 1.00 87.31 376 CYS A C 1
ATOM 2964 O O . CYS A 1 376 ? 9.472 -3.740 -20.673 1.00 87.31 376 CYS A O 1
ATOM 2966 N N . PRO A 1 377 ? 7.537 -2.784 -20.042 1.00 86.50 377 PRO A N 1
ATOM 2967 C CA . PRO A 1 377 ? 6.850 -4.057 -19.852 1.00 86.50 377 PRO A CA 1
ATOM 2968 C C . PRO A 1 377 ? 6.502 -4.766 -21.169 1.00 86.50 377 PRO A C 1
ATOM 2970 O O . PRO A 1 377 ? 6.064 -5.913 -21.112 1.00 86.50 377 PRO A O 1
ATOM 2973 N N . VAL A 1 378 ? 6.689 -4.113 -22.326 1.00 90.19 378 VAL A N 1
ATOM 2974 C CA . VAL A 1 378 ? 6.460 -4.688 -23.663 1.00 90.19 378 VAL A CA 1
ATOM 2975 C C . VAL A 1 378 ? 7.741 -5.267 -24.260 1.00 90.19 378 VAL A C 1
ATOM 2977 O O . VAL A 1 378 ? 7.761 -6.447 -24.586 1.00 90.19 378 VAL A O 1
ATOM 2980 N N . CYS A 1 379 ? 8.810 -4.475 -24.396 1.00 91.00 379 CYS A N 1
ATOM 2981 C CA . CYS A 1 379 ? 10.044 -4.933 -25.053 1.00 91.00 379 CYS A CA 1
ATOM 2982 C C . CYS A 1 379 ? 11.133 -5.421 -24.086 1.00 91.00 379 CYS A C 1
ATOM 2984 O O . CYS A 1 379 ? 12.069 -6.109 -24.490 1.00 91.00 379 CYS A O 1
ATOM 2986 N N . GLY A 1 380 ? 11.030 -5.077 -22.801 1.00 90.50 380 GLY A N 1
ATOM 2987 C CA . GLY A 1 380 ? 11.966 -5.507 -21.766 1.00 90.50 380 GLY A CA 1
ATOM 2988 C C . GLY A 1 380 ? 13.305 -4.772 -21.722 1.00 90.50 380 GLY A C 1
ATOM 2989 O O . GLY A 1 380 ? 14.193 -5.213 -20.999 1.00 90.50 380 GLY A O 1
ATOM 2990 N N . TYR A 1 381 ? 13.451 -3.667 -22.450 1.00 89.75 381 TYR A N 1
ATOM 2991 C CA . TYR A 1 381 ? 14.625 -2.790 -22.406 1.00 89.75 381 TYR A CA 1
ATOM 2992 C C . TYR A 1 381 ? 14.385 -1.567 -21.508 1.00 89.75 381 TYR A C 1
ATOM 2994 O O . TYR A 1 381 ? 13.224 -1.193 -21.285 1.00 89.75 381 TYR A O 1
ATOM 3002 N N . PRO 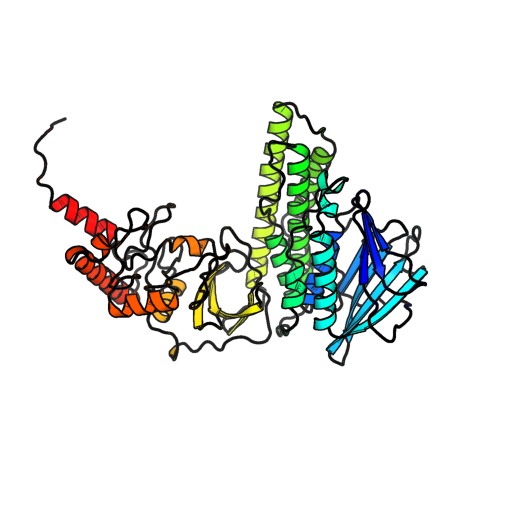A 1 382 ? 15.451 -0.972 -20.939 1.00 83.38 382 PRO A N 1
ATOM 3003 C CA . PRO A 1 382 ? 15.315 0.170 -20.051 1.00 83.38 382 PRO A CA 1
ATOM 3004 C C . PRO A 1 382 ? 14.765 1.387 -20.795 1.00 83.38 382 PRO A C 1
ATOM 3006 O O . PRO A 1 382 ? 14.929 1.515 -22.008 1.00 83.38 382 PRO A O 1
ATOM 3009 N N . GLY A 1 383 ? 14.123 2.288 -20.051 1.00 76.56 383 GLY A N 1
ATOM 3010 C CA . GLY A 1 383 ? 13.919 3.650 -20.539 1.00 76.56 383 GLY A CA 1
ATOM 3011 C C . GLY A 1 383 ? 15.277 4.284 -20.847 1.00 76.56 383 GLY A C 1
ATOM 3012 O O . GLY A 1 383 ? 16.200 4.168 -20.037 1.00 76.56 383 GLY A O 1
ATOM 3013 N N . LEU A 1 384 ? 15.398 4.886 -22.030 1.00 70.62 384 LEU A N 1
ATOM 3014 C CA . LEU A 1 384 ? 16.633 5.503 -22.531 1.00 70.62 384 LEU A CA 1
ATOM 3015 C C . LEU A 1 384 ? 16.586 7.034 -22.454 1.00 70.62 384 LEU A C 1
ATOM 3017 O O . LEU A 1 384 ? 17.531 7.703 -22.868 1.00 70.62 384 LEU A O 1
ATOM 3021 N N . ASP A 1 385 ? 15.476 7.559 -21.945 1.00 65.50 385 ASP A N 1
ATOM 3022 C CA . ASP A 1 385 ? 15.261 8.974 -21.727 1.00 65.50 385 ASP A CA 1
ATOM 3023 C C . ASP A 1 385 ? 15.753 9.375 -20.329 1.00 65.50 385 ASP A C 1
ATOM 3025 O O . ASP A 1 385 ? 15.596 8.636 -19.347 1.00 65.50 385 ASP A O 1
ATOM 3029 N N . GLU A 1 386 ? 16.404 10.528 -20.273 1.00 59.16 386 GLU A N 1
ATOM 3030 C CA . GLU A 1 386 ? 16.923 11.151 -19.057 1.00 59.16 386 GLU A CA 1
ATOM 3031 C C . GLU A 1 386 ? 16.034 12.320 -18.602 1.00 59.16 386 GLU A C 1
ATOM 3033 O O . GLU A 1 386 ? 16.213 12.807 -17.485 1.00 59.16 386 GLU A O 1
ATOM 3038 N N . GLU A 1 387 ? 15.072 12.744 -19.429 1.00 58.28 387 GLU A N 1
ATOM 3039 C CA . GLU A 1 387 ? 14.155 13.843 -19.142 1.00 58.28 387 GLU A CA 1
ATOM 3040 C C . GLU A 1 387 ? 12.990 13.406 -18.234 1.00 58.28 387 GLU A C 1
ATOM 3042 O O . GLU A 1 387 ? 12.571 12.248 -18.212 1.00 58.28 387 GLU A O 1
ATOM 3047 N N . ASP A 1 388 ? 12.463 14.356 -17.453 1.00 53.84 388 ASP A N 1
ATOM 3048 C CA . ASP A 1 388 ? 11.302 14.153 -16.572 1.00 53.84 388 ASP A CA 1
ATOM 3049 C C . ASP A 1 388 ? 9.965 14.100 -17.349 1.00 53.84 388 ASP A C 1
ATOM 3051 O O . ASP A 1 388 ? 8.910 13.849 -16.753 1.00 53.84 388 ASP A O 1
ATOM 3055 N N . GLU A 1 389 ? 9.979 14.346 -18.666 1.00 58.22 389 GLU A N 1
ATOM 3056 C CA . GLU A 1 389 ? 8.784 14.340 -19.509 1.00 58.22 389 GLU A CA 1
ATOM 3057 C C . GLU A 1 389 ? 8.413 12.927 -19.995 1.00 58.22 389 GLU A C 1
ATOM 3059 O O . GLU A 1 389 ? 9.267 12.081 -20.259 1.00 58.22 389 GLU A O 1
ATOM 3064 N N . PRO A 1 390 ? 7.109 12.617 -20.105 1.00 57.16 390 PRO A N 1
ATOM 3065 C CA . PRO A 1 390 ? 6.658 11.261 -20.360 1.00 57.16 390 PRO A CA 1
ATOM 3066 C C . PRO A 1 390 ? 6.828 10.879 -21.839 1.00 57.16 390 PRO A C 1
ATOM 3068 O O . PRO A 1 390 ? 5.869 10.926 -22.610 1.00 57.16 390 PRO A O 1
ATOM 3071 N N . SER A 1 391 ? 8.012 10.403 -22.218 1.00 67.56 391 SER A N 1
ATOM 3072 C CA . SER A 1 391 ? 8.279 9.880 -23.559 1.00 67.56 391 SER A CA 1
ATOM 3073 C C . SER A 1 391 ? 7.793 8.431 -23.748 1.00 67.56 391 SER A C 1
ATOM 3075 O O . SER A 1 391 ? 7.741 7.625 -22.805 1.00 67.56 391 SER A O 1
ATOM 3077 N N . PRO A 1 392 ? 7.374 8.059 -24.967 1.00 78.19 392 PRO A N 1
ATOM 3078 C CA . PRO A 1 392 ? 7.147 6.670 -25.352 1.00 78.19 392 PRO A CA 1
ATOM 3079 C C . PRO A 1 392 ? 8.445 5.856 -25.341 1.00 78.19 392 PRO A C 1
ATOM 3081 O O . PRO A 1 392 ? 9.543 6.392 -25.402 1.00 78.19 392 PRO A O 1
ATOM 3084 N N . CYS A 1 393 ? 8.338 4.530 -25.293 1.00 83.12 393 CYS A N 1
ATOM 3085 C CA . CYS A 1 393 ? 9.514 3.672 -25.396 1.00 83.12 393 CYS A CA 1
ATOM 3086 C C . CYS A 1 393 ? 10.183 3.817 -26.772 1.00 83.12 393 CYS A C 1
ATOM 3088 O O . CYS A 1 393 ? 9.598 3.404 -27.769 1.00 83.12 393 CYS A O 1
ATOM 3090 N N . ASP A 1 394 ? 11.438 4.262 -26.812 1.00 80.31 394 ASP A N 1
ATOM 3091 C CA . ASP A 1 394 ? 12.214 4.438 -28.053 1.00 80.31 394 ASP A CA 1
ATOM 3092 C C . ASP A 1 394 ? 12.408 3.165 -28.894 1.00 80.31 394 ASP A C 1
ATOM 3094 O O . ASP A 1 394 ? 12.785 3.227 -30.062 1.00 80.31 394 ASP A O 1
ATOM 3098 N N . ILE A 1 395 ? 12.194 1.991 -28.294 1.00 87.44 395 ILE A N 1
ATOM 3099 C CA . ILE A 1 395 ? 12.391 0.699 -28.960 1.00 87.44 395 ILE A CA 1
ATOM 3100 C C . ILE A 1 395 ? 11.097 0.198 -29.591 1.00 87.44 395 ILE A C 1
ATOM 3102 O O . ILE A 1 395 ? 11.080 -0.137 -30.767 1.00 87.44 395 ILE A O 1
ATOM 3106 N N . CYS A 1 396 ? 10.013 0.120 -28.817 1.00 88.19 396 CYS A N 1
ATOM 3107 C CA . CYS A 1 396 ? 8.762 -0.482 -29.292 1.00 88.19 396 CYS A CA 1
ATOM 3108 C C . CYS A 1 396 ? 7.625 0.523 -29.494 1.00 88.19 396 CYS A C 1
ATOM 3110 O O . CYS A 1 396 ? 6.547 0.136 -29.934 1.00 88.19 396 CYS A O 1
ATOM 3112 N N . GLY A 1 397 ? 7.824 1.793 -29.138 1.00 83.12 397 GLY A N 1
ATOM 3113 C CA . GLY A 1 397 ? 6.793 2.826 -29.199 1.00 83.12 397 GLY A CA 1
ATOM 3114 C C . GLY A 1 397 ? 5.659 2.645 -28.195 1.00 83.12 397 GLY A C 1
ATOM 3115 O O . GLY A 1 397 ? 4.620 3.287 -28.331 1.00 83.12 397 GLY A O 1
ATOM 3116 N N . PHE A 1 398 ? 5.819 1.757 -27.207 1.00 84.25 398 PHE A N 1
ATOM 3117 C CA . PHE A 1 398 ? 4.839 1.602 -26.139 1.00 84.25 398 PHE A CA 1
ATOM 3118 C C . PHE A 1 398 ? 4.728 2.901 -25.348 1.00 84.25 398 PHE A C 1
ATOM 3120 O O . PHE A 1 398 ? 5.737 3.451 -24.900 1.00 84.25 398 PHE A O 1
ATOM 3127 N N . GLU A 1 399 ? 3.500 3.376 -25.190 1.00 74.75 399 GLU A N 1
ATOM 3128 C CA . GLU A 1 399 ? 3.221 4.640 -24.531 1.00 74.75 399 GLU A CA 1
ATOM 3129 C C . GLU A 1 399 ? 3.680 4.628 -23.069 1.00 74.75 399 GLU A C 1
ATOM 3131 O O . GLU A 1 399 ? 3.429 3.693 -22.306 1.00 74.75 399 GLU A O 1
ATOM 3136 N N . HIS A 1 400 ? 4.375 5.703 -22.705 1.00 66.25 400 HIS A N 1
ATOM 3137 C CA . HIS A 1 400 ? 4.686 6.098 -21.340 1.00 66.25 400 HIS A CA 1
ATOM 3138 C C . HIS A 1 400 ? 5.132 4.965 -20.385 1.00 66.25 400 HIS A C 1
ATOM 3140 O O . HIS A 1 400 ? 4.474 4.736 -19.365 1.00 66.25 400 HIS A O 1
ATOM 3146 N N . PRO A 1 401 ? 6.291 4.306 -20.606 1.00 56.16 401 PRO A N 1
ATOM 3147 C CA . PRO A 1 401 ? 6.905 3.426 -19.603 1.00 56.16 401 PRO A CA 1
ATOM 3148 C C . PRO A 1 401 ? 7.044 4.109 -18.230 1.00 56.16 401 PRO A C 1
ATOM 3150 O O . PRO A 1 401 ? 6.940 3.465 -17.187 1.00 56.16 401 PRO A O 1
ATOM 3153 N N . TRP A 1 402 ? 7.210 5.433 -18.247 1.00 53.38 402 TRP A N 1
ATOM 3154 C CA . TRP A 1 402 ? 7.219 6.337 -17.101 1.00 53.38 402 TRP A CA 1
ATOM 3155 C C . TRP A 1 402 ? 5.938 6.334 -16.268 1.00 53.38 402 TRP A C 1
ATOM 3157 O O . TRP A 1 402 ? 6.023 6.423 -15.047 1.00 53.38 402 TRP A O 1
ATOM 3167 N N . ARG A 1 403 ? 4.755 6.112 -16.865 1.00 54.75 403 ARG A N 1
ATOM 3168 C CA . ARG A 1 403 ? 3.510 5.940 -16.090 1.00 54.75 403 ARG A CA 1
ATOM 3169 C C . ARG A 1 403 ? 3.588 4.736 -15.146 1.00 54.75 403 ARG A C 1
ATOM 3171 O O . ARG A 1 403 ? 2.846 4.705 -14.170 1.00 54.75 403 ARG A O 1
ATOM 3178 N N . PHE A 1 404 ? 4.501 3.785 -15.371 1.00 56.28 404 PHE A N 1
ATOM 3179 C CA . PHE A 1 404 ? 4.735 2.656 -14.460 1.00 56.28 404 PHE A CA 1
ATOM 3180 C C . PHE A 1 404 ? 5.746 2.938 -13.340 1.00 56.28 404 PHE A C 1
ATOM 3182 O O . PHE A 1 404 ? 5.934 2.103 -12.460 1.00 56.28 404 PHE A O 1
ATOM 3189 N N . VAL A 1 405 ? 6.377 4.116 -13.326 1.00 52.97 405 VAL A N 1
ATOM 3190 C CA . VAL A 1 405 ? 7.022 4.660 -12.111 1.00 52.97 405 VAL A CA 1
ATOM 3191 C C . VAL A 1 405 ? 5.958 5.025 -11.075 1.00 52.97 405 VAL A C 1
ATOM 3193 O O . VAL A 1 405 ? 6.164 4.935 -9.860 1.00 52.97 405 VAL A O 1
ATOM 3196 N N . ASP A 1 406 ? 4.804 5.426 -11.596 1.00 50.00 406 ASP A N 1
ATOM 3197 C CA . ASP A 1 406 ? 3.766 6.162 -10.900 1.00 50.00 406 ASP A CA 1
ATOM 3198 C C . ASP A 1 406 ? 2.554 5.294 -10.573 1.00 50.00 406 ASP A C 1
ATOM 3200 O O . ASP A 1 406 ? 1.886 5.533 -9.566 1.00 50.00 406 ASP A O 1
ATOM 3204 N N . ARG A 1 407 ? 2.310 4.267 -11.393 1.00 57.19 407 ARG A N 1
ATOM 3205 C CA . ARG A 1 407 ? 1.224 3.290 -11.290 1.00 57.19 407 ARG A CA 1
ATOM 3206 C C . ARG A 1 407 ? 1.780 1.874 -11.379 1.00 57.19 407 ARG A C 1
ATOM 3208 O O . ARG A 1 407 ? 2.761 1.625 -12.074 1.00 57.19 407 ARG A O 1
ATOM 3215 N N . ALA A 1 408 ? 1.125 0.920 -10.724 1.00 61.66 408 ALA A N 1
ATOM 3216 C CA . ALA A 1 408 ? 1.425 -0.486 -10.973 1.00 61.66 408 ALA A CA 1
ATOM 3217 C C . ALA A 1 408 ? 1.169 -0.803 -12.457 1.00 61.66 408 ALA A C 1
ATOM 3219 O O . ALA A 1 408 ? 0.160 -0.370 -13.020 1.00 61.66 408 ALA A O 1
ATOM 3220 N N . ALA A 1 409 ? 2.057 -1.571 -13.094 1.00 68.44 409 ALA A N 1
ATOM 3221 C CA . ALA A 1 409 ? 1.798 -2.054 -14.447 1.00 68.44 409 ALA A CA 1
ATOM 3222 C C . ALA A 1 409 ? 0.461 -2.822 -14.483 1.00 68.44 409 ALA A C 1
ATOM 3224 O O . ALA A 1 409 ? 0.215 -3.651 -13.589 1.00 68.44 409 ALA A O 1
ATOM 3225 N N . PRO A 1 410 ? -0.417 -2.557 -15.475 1.00 74.75 410 PRO A N 1
ATOM 3226 C CA . PRO A 1 410 ? -1.652 -3.305 -15.623 1.00 74.75 410 PRO A CA 1
ATOM 3227 C C . PRO A 1 410 ? -1.309 -4.783 -15.770 1.00 74.75 410 PRO A C 1
ATOM 3229 O O . PRO A 1 410 ? -0.226 -5.145 -16.236 1.00 74.75 410 PRO A O 1
ATOM 3232 N N . SER A 1 411 ? -2.227 -5.646 -15.346 1.00 79.44 411 SER A N 1
ATOM 3233 C CA . SER A 1 411 ? -2.053 -7.072 -15.600 1.00 79.44 411 SER A CA 1
ATOM 3234 C C . SER A 1 411 ? -1.980 -7.320 -17.103 1.00 79.44 411 SER A C 1
ATOM 3236 O O . SER A 1 411 ? -2.536 -6.559 -17.899 1.00 79.44 411 SER A O 1
ATOM 3238 N N . LEU A 1 412 ? -1.305 -8.404 -17.489 1.00 85.31 412 LEU A N 1
ATOM 3239 C CA . LEU A 1 412 ? -1.101 -8.759 -18.897 1.00 85.31 412 LEU A CA 1
ATOM 3240 C C . LEU A 1 412 ? -2.414 -8.755 -19.699 1.00 85.31 412 LEU A C 1
ATOM 3242 O O . LEU A 1 412 ? -2.441 -8.302 -20.841 1.00 85.31 412 LEU A O 1
ATOM 3246 N N . ASP A 1 413 ? -3.500 -9.198 -19.070 1.00 87.12 413 ASP A N 1
ATOM 3247 C CA . ASP A 1 413 ? -4.815 -9.367 -19.689 1.00 87.12 413 ASP A CA 1
ATOM 3248 C C . ASP A 1 413 ? -5.832 -8.288 -19.288 1.00 87.12 413 ASP A C 1
ATOM 3250 O O . ASP A 1 413 ? -7.025 -8.430 -19.550 1.00 87.12 413 ASP A O 1
ATOM 3254 N N . THR A 1 414 ? -5.394 -7.200 -18.643 1.00 84.25 414 THR A N 1
ATOM 3255 C CA . THR A 1 414 ? -6.293 -6.090 -18.314 1.00 84.25 414 THR A CA 1
ATOM 3256 C C . THR A 1 414 ? -6.842 -5.464 -19.601 1.00 84.25 414 THR A C 1
ATOM 3258 O O . THR A 1 414 ? -6.084 -4.935 -20.410 1.00 84.25 414 THR A O 1
ATOM 3261 N N . ALA A 1 415 ? -8.167 -5.521 -19.762 1.00 84.50 415 ALA A N 1
ATOM 3262 C CA . ALA A 1 415 ? -8.881 -5.023 -20.939 1.00 84.50 415 ALA A CA 1
ATOM 3263 C C . ALA A 1 415 ? -9.518 -3.639 -20.743 1.00 84.50 415 ALA A C 1
ATOM 3265 O O . ALA A 1 415 ? -10.027 -3.074 -21.706 1.00 84.50 415 ALA A O 1
ATOM 3266 N N . VAL A 1 416 ? -9.513 -3.094 -19.521 1.00 79.81 416 VAL A N 1
ATOM 3267 C CA . VAL A 1 416 ? -10.021 -1.750 -19.212 1.00 79.81 416 VAL A CA 1
ATOM 3268 C C . VAL A 1 416 ? -9.098 -1.002 -18.256 1.00 79.81 416 VAL A C 1
ATOM 3270 O O . VAL A 1 416 ? -8.453 -1.621 -17.410 1.00 79.81 416 VAL A O 1
ATOM 3273 N N . ASP A 1 417 ? -9.024 0.318 -18.385 1.00 76.38 417 ASP A N 1
ATOM 3274 C CA . ASP A 1 417 ? -8.265 1.175 -17.478 1.00 76.38 417 ASP A CA 1
ATOM 3275 C C . ASP A 1 417 ? -9.016 1.424 -16.155 1.00 76.38 417 ASP A C 1
ATOM 3277 O O . ASP A 1 417 ? -10.096 0.887 -15.901 1.00 76.38 417 ASP A O 1
ATOM 3281 N N . GLU A 1 418 ? -8.429 2.241 -15.278 1.00 67.25 418 GLU A N 1
ATOM 3282 C CA . GLU A 1 418 ? -9.022 2.606 -13.983 1.00 67.25 418 GLU A CA 1
ATOM 3283 C C . GLU A 1 418 ? -10.327 3.413 -14.111 1.00 67.25 418 GLU A C 1
ATOM 3285 O O . GLU A 1 418 ? -11.121 3.426 -13.174 1.00 67.25 418 GLU A O 1
ATOM 3290 N N . ALA A 1 419 ? -10.562 4.061 -15.256 1.00 70.69 419 ALA A N 1
ATOM 3291 C CA . ALA A 1 419 ? -11.781 4.805 -15.565 1.00 70.69 419 ALA A CA 1
ATOM 3292 C C . ALA A 1 419 ? -12.837 3.942 -16.288 1.00 70.69 419 ALA A C 1
ATOM 3294 O O . ALA A 1 419 ? -13.938 4.419 -16.562 1.00 70.69 419 ALA A O 1
ATOM 3295 N N . GLY A 1 420 ? -12.527 2.673 -16.574 1.00 75.69 420 GLY A N 1
ATOM 3296 C CA . GLY A 1 420 ? -13.405 1.746 -17.284 1.00 75.69 420 GLY A CA 1
ATOM 3297 C C . GLY A 1 420 ? -13.334 1.848 -18.811 1.00 75.69 420 GLY A C 1
ATOM 3298 O O . GLY A 1 420 ? -14.137 1.208 -19.490 1.00 75.69 420 GLY A O 1
ATOM 3299 N N . ASN A 1 421 ? -12.389 2.609 -19.370 1.00 79.81 421 ASN A N 1
ATOM 3300 C CA . ASN A 1 421 ? -12.191 2.689 -20.817 1.00 79.81 421 ASN A CA 1
ATOM 3301 C C . ASN A 1 421 ? -11.481 1.438 -21.325 1.00 79.81 421 ASN A C 1
ATOM 3303 O O . ASN A 1 421 ? -10.596 0.912 -20.655 1.00 79.81 421 ASN A O 1
ATOM 3307 N N . LEU A 1 422 ? -11.817 0.984 -22.532 1.00 79.94 422 LEU A N 1
ATOM 3308 C CA . LEU A 1 422 ? -11.184 -0.185 -23.140 1.00 79.94 422 LEU A CA 1
ATOM 3309 C C . LEU A 1 422 ? -9.688 0.052 -23.398 1.00 79.94 422 LEU A C 1
ATOM 3311 O O . LEU A 1 422 ? -9.306 0.933 -24.164 1.00 79.94 422 LEU A O 1
ATOM 3315 N N . LEU A 1 423 ? -8.850 -0.806 -22.819 1.00 75.56 423 LEU A N 1
ATOM 3316 C CA . LEU A 1 423 ? -7.441 -0.954 -23.160 1.00 75.56 423 LEU A CA 1
ATOM 3317 C C . LEU A 1 423 ? -7.336 -1.937 -24.323 1.00 75.56 423 LEU A C 1
ATOM 3319 O O . LEU A 1 423 ? -7.134 -3.137 -24.131 1.00 75.56 423 LEU A O 1
ATOM 3323 N N . SER A 1 424 ? -7.513 -1.423 -25.540 1.00 77.88 424 SER A N 1
ATOM 3324 C CA . SER A 1 424 ? -7.238 -2.177 -26.757 1.00 77.88 424 SER A CA 1
ATOM 3325 C C . SER A 1 424 ? -6.067 -1.533 -27.497 1.00 77.88 424 SER A C 1
ATOM 3327 O O . SER A 1 424 ? -6.207 -0.418 -27.995 1.00 77.88 424 SER A O 1
ATOM 3329 N N . PRO A 1 425 ? -4.927 -2.220 -27.609 1.00 83.31 425 PRO A N 1
ATOM 3330 C CA . PRO A 1 425 ? -4.736 -3.607 -27.198 1.00 83.31 425 PRO A CA 1
ATOM 3331 C C . PRO A 1 425 ? -4.237 -3.845 -25.759 1.00 83.31 425 PRO A C 1
ATOM 3333 O O . PRO A 1 425 ? -3.597 -2.974 -25.163 1.00 83.31 425 PRO A O 1
ATOM 3336 N N . THR A 1 426 ? -4.435 -5.069 -25.240 1.00 88.38 426 THR A N 1
ATOM 3337 C CA . THR A 1 426 ? -3.924 -5.479 -23.916 1.00 88.38 426 THR A CA 1
ATOM 3338 C C . THR A 1 426 ? -2.400 -5.618 -23.906 1.00 88.38 426 THR A C 1
ATOM 3340 O O . THR A 1 426 ? -1.758 -5.821 -24.942 1.00 88.38 426 THR A O 1
ATOM 3343 N N . LEU A 1 427 ? -1.794 -5.570 -22.715 1.00 87.69 427 LEU A N 1
ATOM 3344 C CA . LEU A 1 427 ? -0.340 -5.670 -22.558 1.00 87.69 427 LEU A CA 1
ATOM 3345 C C . LEU A 1 427 ? 0.219 -7.008 -23.076 1.00 87.69 427 LEU A C 1
ATOM 3347 O O . LEU A 1 427 ? 1.273 -7.021 -23.715 1.00 87.69 427 LEU A O 1
ATOM 3351 N N . ARG A 1 428 ? -0.494 -8.127 -22.869 1.00 90.12 428 ARG A N 1
ATOM 3352 C CA . ARG A 1 428 ? -0.123 -9.438 -23.426 1.00 90.12 428 ARG A CA 1
ATOM 3353 C C . ARG A 1 428 ? -0.043 -9.377 -24.939 1.00 90.12 428 ARG A C 1
ATOM 3355 O O . ARG A 1 428 ? 0.929 -9.849 -25.523 1.00 90.12 428 ARG A O 1
ATOM 3362 N N . GLN A 1 429 ? -1.059 -8.800 -25.569 1.00 90.75 429 GLN A N 1
ATOM 3363 C CA . GLN A 1 429 ? -1.086 -8.727 -27.015 1.00 90.75 429 GLN A CA 1
ATOM 3364 C C . GLN A 1 429 ? 0.035 -7.802 -27.528 1.00 90.75 429 GLN A C 1
ATOM 3366 O O . GLN A 1 429 ? 0.730 -8.169 -28.472 1.00 90.75 429 GLN A O 1
ATOM 3371 N N . ARG A 1 430 ? 0.325 -6.688 -26.830 1.00 89.62 430 ARG A N 1
ATOM 3372 C CA . ARG A 1 430 ? 1.469 -5.802 -27.136 1.00 89.62 430 ARG A CA 1
ATOM 3373 C C . ARG A 1 430 ? 2.811 -6.524 -27.123 1.00 89.62 430 ARG A C 1
ATOM 3375 O O . ARG A 1 430 ? 3.612 -6.328 -28.034 1.00 89.62 430 ARG A O 1
ATOM 3382 N N . ARG A 1 431 ? 3.042 -7.405 -26.146 1.00 91.06 431 ARG A N 1
ATOM 3383 C CA . ARG A 1 431 ? 4.234 -8.274 -26.115 1.00 91.06 431 ARG A CA 1
ATOM 3384 C C . ARG A 1 431 ? 4.298 -9.211 -27.322 1.00 91.06 431 ARG A C 1
ATOM 3386 O O . ARG A 1 431 ? 5.367 -9.379 -27.904 1.00 91.06 431 ARG A O 1
ATOM 3393 N N . VAL A 1 432 ? 3.165 -9.808 -27.702 1.00 91.19 432 VAL A N 1
ATOM 3394 C CA . VAL A 1 432 ? 3.080 -10.699 -28.870 1.00 91.19 432 VAL A CA 1
ATOM 3395 C C . VAL A 1 432 ? 3.417 -9.948 -30.158 1.00 91.19 432 VAL A C 1
ATOM 3397 O O . VAL A 1 432 ? 4.205 -10.459 -30.951 1.00 91.19 432 VAL A O 1
ATOM 3400 N N . TRP A 1 433 ? 2.900 -8.732 -30.359 1.00 89.56 433 TRP A N 1
ATOM 3401 C CA . TRP A 1 433 ? 3.242 -7.961 -31.560 1.00 89.56 433 TRP A CA 1
ATOM 3402 C C . TRP A 1 433 ? 4.688 -7.511 -31.577 1.00 89.56 433 TRP A C 1
ATOM 3404 O O . TRP A 1 433 ? 5.315 -7.637 -32.623 1.00 89.56 433 TRP A O 1
ATOM 3414 N N . PHE A 1 434 ? 5.246 -7.091 -30.440 1.00 91.19 434 PHE A N 1
ATOM 3415 C CA . PHE A 1 434 ? 6.665 -6.752 -30.377 1.00 91.19 434 PHE A CA 1
ATOM 3416 C C . PHE A 1 434 ? 7.539 -7.940 -30.788 1.00 91.19 434 PHE A C 1
ATOM 3418 O O . PHE A 1 434 ? 8.444 -7.785 -31.603 1.00 91.19 434 PHE A O 1
ATOM 3425 N N . ALA A 1 435 ? 7.221 -9.143 -30.303 1.00 89.06 435 ALA A N 1
ATOM 3426 C CA . ALA A 1 435 ? 7.938 -10.356 -30.685 1.00 89.06 435 ALA A CA 1
ATOM 3427 C C . ALA A 1 435 ? 7.827 -10.688 -32.187 1.00 89.06 435 ALA A C 1
ATOM 3429 O O . ALA A 1 435 ? 8.727 -11.315 -32.738 1.00 89.06 435 ALA A O 1
ATOM 3430 N N . GLN A 1 436 ? 6.737 -10.286 -32.847 1.00 87.06 436 GLN A N 1
ATOM 3431 C CA . GLN A 1 436 ? 6.477 -10.579 -34.260 1.00 87.06 436 GLN A CA 1
ATOM 3432 C C . GLN A 1 436 ? 6.982 -9.488 -35.220 1.00 87.06 436 GLN A C 1
ATOM 3434 O O . GLN A 1 436 ? 7.421 -9.811 -36.321 1.00 87.06 436 GLN A O 1
ATOM 3439 N N . HIS A 1 437 ? 6.918 -8.215 -34.821 1.00 84.25 437 HIS A N 1
ATOM 3440 C CA . HIS A 1 437 ? 7.082 -7.064 -35.720 1.00 84.25 437 HIS A CA 1
ATOM 3441 C C . HIS A 1 437 ? 8.122 -6.041 -35.242 1.00 84.25 437 HIS A C 1
ATOM 3443 O O . HIS A 1 437 ? 8.513 -5.176 -36.020 1.00 84.25 437 HIS A O 1
ATOM 3449 N N . GLY A 1 438 ? 8.589 -6.123 -33.992 1.00 84.25 438 GLY A N 1
ATOM 3450 C CA . GLY A 1 438 ? 9.535 -5.160 -33.418 1.00 84.25 438 GLY A CA 1
ATOM 3451 C C . GLY A 1 438 ? 8.905 -3.856 -32.915 1.00 84.25 438 GLY A C 1
ATOM 3452 O O . GLY A 1 438 ? 9.630 -2.982 -32.450 1.00 84.25 438 GLY A O 1
ATOM 3453 N N . ASP A 1 439 ? 7.574 -3.724 -32.945 1.00 87.25 439 ASP A N 1
ATOM 3454 C CA . ASP A 1 439 ? 6.832 -2.591 -32.378 1.00 87.25 439 ASP A CA 1
ATOM 3455 C C . ASP A 1 439 ? 5.627 -3.056 -31.531 1.00 87.25 439 ASP A C 1
ATOM 3457 O O . ASP A 1 439 ? 5.236 -4.223 -31.557 1.00 87.25 439 ASP A O 1
ATOM 3461 N N . ALA A 1 440 ? 5.081 -2.166 -30.700 1.00 86.38 440 ALA A N 1
ATOM 3462 C CA . ALA A 1 440 ? 4.005 -2.473 -29.755 1.00 86.38 440 ALA A CA 1
ATOM 3463 C C . ALA A 1 440 ? 2.588 -2.421 -30.367 1.00 86.38 440 ALA A C 1
ATOM 3465 O O . ALA A 1 440 ? 1.610 -2.463 -29.608 1.00 86.38 440 ALA A O 1
ATOM 3466 N N . TRP A 1 441 ? 2.459 -2.287 -31.691 1.00 84.81 441 TRP A N 1
ATOM 3467 C CA . TRP A 1 441 ? 1.204 -2.019 -32.392 1.00 84.81 441 TRP A CA 1
ATOM 3468 C C . TRP A 1 441 ? 0.879 -3.119 -33.418 1.00 84.81 441 TRP A C 1
ATOM 3470 O O . TRP A 1 441 ? 1.777 -3.720 -34.008 1.00 84.81 441 TRP A O 1
ATOM 3480 N N . PRO A 1 442 ? -0.409 -3.414 -33.669 1.00 80.94 442 PRO A N 1
ATOM 3481 C CA . PRO A 1 442 ? -0.770 -4.405 -34.674 1.00 80.94 442 PRO A CA 1
ATOM 3482 C C . PRO A 1 442 ? -0.425 -3.906 -36.093 1.00 80.94 442 PRO A C 1
ATOM 3484 O O . PRO A 1 442 ? -0.408 -2.692 -36.325 1.00 80.94 442 PRO A O 1
ATOM 3487 N N . PRO A 1 443 ? -0.137 -4.798 -37.061 1.00 74.00 443 PRO A N 1
ATOM 3488 C CA . PRO A 1 443 ? 0.379 -4.419 -38.386 1.00 74.00 443 PRO A CA 1
ATOM 3489 C C . PRO A 1 443 ? -0.515 -3.459 -39.178 1.00 74.00 443 PRO A C 1
ATOM 3491 O O . PRO A 1 443 ? -0.022 -2.652 -39.961 1.00 74.00 443 PRO A O 1
ATOM 3494 N N . ASP A 1 444 ? -1.823 -3.539 -38.960 1.00 76.81 444 ASP A N 1
ATOM 3495 C CA . ASP A 1 444 ? -2.867 -2.730 -39.586 1.00 76.81 444 ASP A CA 1
ATOM 3496 C C . ASP A 1 444 ? -3.196 -1.443 -38.815 1.00 76.81 444 ASP A C 1
ATOM 3498 O O . ASP A 1 444 ? -4.031 -0.662 -39.267 1.00 76.81 444 ASP A O 1
ATOM 3502 N N . HIS A 1 445 ? -2.524 -1.181 -37.686 1.00 76.81 445 HIS A N 1
ATOM 3503 C CA . HIS A 1 445 ? -2.679 0.069 -36.946 1.00 76.81 445 HIS A CA 1
ATOM 3504 C C . HIS A 1 445 ? -2.225 1.251 -37.805 1.00 76.81 445 HIS A C 1
ATOM 3506 O O . HIS A 1 445 ? -1.034 1.413 -38.094 1.00 76.81 445 HIS A O 1
ATOM 3512 N N . VAL A 1 446 ? -3.192 2.063 -38.229 1.00 70.62 446 VAL A N 1
ATOM 3513 C CA . VAL A 1 446 ? -2.959 3.332 -38.915 1.00 70.62 446 VAL A CA 1
ATOM 3514 C C . VAL A 1 446 ? -2.866 4.388 -37.829 1.00 70.62 446 VAL A C 1
ATOM 3516 O O . VAL A 1 446 ? -3.873 4.707 -37.201 1.00 70.62 446 VAL A O 1
ATOM 3519 N N . GLY A 1 447 ? -1.653 4.882 -37.579 1.00 66.38 447 GLY A N 1
ATOM 3520 C CA . GLY A 1 447 ? -1.440 5.829 -36.493 1.00 66.38 447 GLY A CA 1
ATOM 3521 C C . GLY A 1 447 ? -2.325 7.067 -36.629 1.00 66.38 447 GLY A C 1
ATOM 3522 O O . GLY A 1 447 ? -2.513 7.582 -37.735 1.00 66.38 447 GLY A O 1
ATOM 3523 N N . THR A 1 448 ? -2.895 7.520 -35.518 1.00 61.84 448 THR A N 1
ATOM 3524 C CA . THR A 1 448 ? -3.732 8.725 -35.483 1.00 61.84 448 THR A CA 1
ATOM 3525 C C . THR A 1 448 ? -2.896 9.961 -35.131 1.00 61.84 448 THR A C 1
ATOM 3527 O O . THR A 1 448 ? -1.794 9.816 -34.602 1.00 61.84 448 THR A O 1
ATOM 3530 N N . PRO A 1 449 ? -3.367 11.193 -35.411 1.00 59.72 449 PRO A N 1
ATOM 3531 C CA . PRO A 1 449 ? -2.688 12.413 -34.957 1.00 59.72 449 PRO A CA 1
ATOM 3532 C C . PRO A 1 449 ? -2.517 12.495 -33.434 1.00 59.72 449 PRO A C 1
ATOM 3534 O O . PRO A 1 449 ? -1.629 13.200 -32.966 1.00 59.72 449 PRO A O 1
ATOM 3537 N N . ASP A 1 450 ? -3.355 11.768 -32.692 1.00 58.59 450 ASP A N 1
ATOM 3538 C CA . ASP A 1 450 ? -3.330 11.689 -31.233 1.00 58.59 450 ASP A CA 1
ATOM 3539 C C . ASP A 1 450 ? -2.423 10.553 -30.721 1.00 58.59 450 ASP A C 1
ATOM 3541 O O . ASP A 1 450 ? -2.246 10.402 -29.510 1.00 58.59 450 ASP A O 1
ATOM 3545 N N . ASP A 1 451 ? -1.832 9.747 -31.614 1.00 62.41 451 ASP A N 1
ATOM 3546 C CA . ASP A 1 451 ? -0.893 8.707 -31.209 1.00 62.41 451 ASP A CA 1
ATOM 3547 C C . ASP A 1 451 ? 0.390 9.354 -30.660 1.00 62.41 451 ASP A C 1
ATOM 3549 O O . ASP A 1 451 ? 1.008 10.187 -31.329 1.00 62.41 451 ASP A O 1
ATOM 3553 N N . PRO A 1 452 ? 0.872 8.921 -29.482 1.00 59.62 452 PRO A N 1
ATOM 3554 C CA . PRO A 1 452 ? 2.033 9.533 -28.840 1.00 59.62 452 PRO A CA 1
ATOM 3555 C C . PRO A 1 452 ? 3.344 9.301 -29.612 1.00 59.62 452 PRO A C 1
ATOM 3557 O O . PRO A 1 452 ? 4.320 10.014 -29.392 1.00 59.62 452 PRO A O 1
ATOM 3560 N N . VAL A 1 453 ? 3.378 8.325 -30.529 1.00 64.44 453 VAL A N 1
ATOM 3561 C CA . VAL A 1 453 ? 4.446 8.160 -31.526 1.00 64.44 453 VAL A CA 1
ATOM 3562 C C . VAL A 1 453 ? 3.808 7.964 -32.895 1.00 64.44 453 VAL A C 1
ATOM 3564 O O . VAL A 1 453 ? 2.977 7.063 -33.037 1.00 64.44 453 VAL A O 1
ATOM 3567 N N . PRO A 1 454 ? 4.247 8.688 -33.940 1.00 68.50 454 PRO A N 1
ATOM 3568 C CA . PRO A 1 454 ? 3.862 8.366 -35.303 1.00 68.50 454 PRO A CA 1
ATOM 3569 C C . PRO A 1 454 ? 4.300 6.936 -35.641 1.00 68.50 454 PRO A C 1
ATOM 3571 O O . PRO A 1 454 ? 5.486 6.643 -35.790 1.00 68.50 454 PRO A O 1
ATOM 3574 N N . VAL A 1 455 ? 3.339 6.028 -35.791 1.00 70.62 455 VAL A N 1
ATOM 3575 C CA . VAL A 1 455 ? 3.576 4.608 -36.121 1.00 70.62 455 VAL A CA 1
ATOM 3576 C C . VAL A 1 455 ? 4.379 4.463 -37.421 1.00 70.62 455 VAL A C 1
ATOM 3578 O O . VAL A 1 455 ? 5.177 3.540 -37.578 1.00 70.62 455 VAL A O 1
ATOM 3581 N N . SER A 1 456 ? 4.233 5.426 -38.336 1.00 71.75 456 SER A N 1
ATOM 3582 C CA . SER A 1 456 ? 5.030 5.540 -39.559 1.00 71.75 456 SER A CA 1
ATOM 3583 C C . SER A 1 456 ? 6.529 5.732 -39.294 1.00 71.75 456 SER A C 1
ATOM 3585 O O . SER A 1 456 ? 7.343 5.189 -40.038 1.00 71.75 456 SER A O 1
ATOM 3587 N N . ALA A 1 457 ? 6.904 6.458 -38.237 1.00 71.38 457 ALA A N 1
ATOM 3588 C CA . ALA A 1 457 ? 8.295 6.647 -37.834 1.00 71.38 457 ALA A CA 1
ATOM 3589 C C . ALA A 1 457 ? 8.866 5.371 -37.205 1.00 71.38 457 ALA A C 1
ATOM 3591 O O . ALA A 1 457 ? 9.958 4.950 -37.579 1.00 71.38 457 ALA A O 1
ATOM 3592 N N . LEU A 1 458 ? 8.097 4.695 -36.339 1.00 73.38 458 LEU A N 1
ATOM 3593 C CA . LEU A 1 458 ? 8.501 3.404 -35.767 1.00 73.38 458 LEU A CA 1
ATOM 3594 C C . LEU A 1 458 ? 8.767 2.369 -36.855 1.00 73.38 458 LEU A C 1
ATOM 3596 O O . LEU A 1 458 ? 9.731 1.622 -36.754 1.00 73.38 458 LEU A O 1
ATOM 3600 N N . ARG A 1 459 ? 7.946 2.342 -37.908 1.00 80.75 459 ARG A N 1
ATOM 3601 C CA . ARG A 1 459 ? 8.056 1.383 -39.018 1.00 80.75 459 ARG A CA 1
ATOM 3602 C C . ARG A 1 459 ? 8.986 1.836 -40.143 1.00 80.75 459 ARG A C 1
ATOM 3604 O O . ARG A 1 459 ? 9.130 1.118 -41.132 1.00 80.75 459 ARG A O 1
ATOM 3611 N N . ASN A 1 460 ? 9.637 2.992 -40.009 1.00 84.19 460 ASN A N 1
ATOM 3612 C CA . ASN A 1 460 ? 10.642 3.432 -40.968 1.00 84.19 460 ASN A CA 1
ATOM 3613 C C . ASN A 1 460 ? 11.817 2.422 -40.979 1.00 84.19 460 ASN A C 1
ATOM 3615 O O . ASN A 1 460 ? 12.357 2.116 -39.912 1.00 84.19 460 ASN A O 1
ATOM 3619 N N . PRO A 1 461 ? 12.242 1.900 -42.148 1.00 88.12 461 PRO A N 1
ATOM 3620 C CA . PRO A 1 461 ? 13.327 0.920 -42.234 1.00 88.12 461 PRO A CA 1
ATOM 3621 C C . PRO A 1 461 ? 14.655 1.379 -41.619 1.00 88.12 461 PRO A C 1
ATOM 3623 O O . PRO A 1 461 ? 15.350 0.563 -41.012 1.00 88.12 461 PRO A O 1
ATOM 3626 N N . GLU A 1 462 ? 14.998 2.663 -41.752 1.00 87.50 462 GLU A N 1
ATOM 3627 C CA . GLU A 1 462 ? 16.214 3.247 -41.175 1.00 87.50 462 GLU A CA 1
ATOM 3628 C C . GLU A 1 462 ? 16.113 3.291 -39.649 1.00 87.50 462 GLU A C 1
ATOM 3630 O O . GLU A 1 462 ? 17.018 2.828 -38.955 1.00 87.50 462 GLU A O 1
ATOM 3635 N N . HIS A 1 463 ? 14.972 3.746 -39.121 1.00 84.56 463 HIS A N 1
ATOM 3636 C CA . HIS A 1 463 ? 14.703 3.754 -37.683 1.00 84.56 463 HIS A CA 1
ATOM 3637 C C . HIS A 1 463 ? 14.751 2.334 -37.098 1.00 84.56 463 HIS A C 1
ATOM 3639 O O . HIS A 1 463 ? 15.417 2.084 -36.097 1.00 84.56 463 HIS A O 1
ATOM 3645 N N . GLN A 1 464 ? 14.124 1.364 -37.769 1.00 87.06 464 GLN A N 1
ATOM 3646 C CA . GLN A 1 464 ? 14.171 -0.052 -37.393 1.00 87.06 464 GLN A CA 1
ATOM 3647 C C . GLN A 1 464 ? 15.591 -0.635 -37.426 1.00 87.06 464 GLN A C 1
ATOM 3649 O O . GLN A 1 464 ? 15.915 -1.519 -36.632 1.00 87.06 464 GLN A O 1
ATOM 3654 N N . GLY A 1 465 ? 16.451 -0.148 -38.326 1.00 89.94 465 GLY A N 1
ATOM 3655 C CA . GLY A 1 465 ? 17.881 -0.454 -38.320 1.00 89.94 465 GLY A CA 1
ATOM 3656 C C . GLY A 1 465 ? 18.540 -0.043 -37.004 1.00 89.94 465 GLY A C 1
ATOM 3657 O O . GLY A 1 465 ? 19.123 -0.886 -36.324 1.00 89.94 465 GLY A O 1
ATOM 3658 N N . LEU A 1 466 ? 18.346 1.211 -36.594 1.00 90.00 466 LEU A N 1
ATOM 3659 C CA . LEU A 1 466 ? 18.899 1.747 -35.345 1.00 90.00 466 LEU A CA 1
ATOM 3660 C C . LEU A 1 466 ? 18.354 1.057 -34.099 1.00 90.00 466 LEU A C 1
ATOM 3662 O O . LEU A 1 466 ? 19.105 0.814 -33.156 1.00 90.00 466 LEU A O 1
ATOM 3666 N N . VAL A 1 467 ? 17.058 0.735 -34.082 1.00 89.62 467 VAL A N 1
ATOM 3667 C CA . VAL A 1 467 ? 16.438 -0.003 -32.975 1.00 89.62 467 VAL A CA 1
ATOM 3668 C C . VAL A 1 467 ? 17.095 -1.376 -32.828 1.00 89.62 467 VAL A C 1
ATOM 3670 O O . VAL A 1 467 ? 17.466 -1.754 -31.719 1.00 89.62 467 VAL A O 1
ATOM 3673 N N . ARG A 1 468 ? 17.311 -2.111 -33.930 1.00 92.19 468 ARG A N 1
ATOM 3674 C CA . ARG A 1 468 ? 18.000 -3.414 -33.902 1.00 92.19 468 ARG A CA 1
ATOM 3675 C C . ARG A 1 468 ? 19.443 -3.311 -33.422 1.00 92.19 468 ARG A C 1
ATOM 3677 O O . ARG A 1 468 ? 19.856 -4.138 -32.613 1.00 92.19 468 ARG A O 1
ATOM 3684 N N . GLU A 1 469 ? 20.185 -2.306 -33.878 1.00 92.44 469 GLU A N 1
ATOM 3685 C CA . GLU A 1 469 ? 21.548 -2.043 -33.399 1.00 92.44 469 GLU A CA 1
ATOM 3686 C C . GLU A 1 469 ? 21.566 -1.744 -31.895 1.00 92.44 469 GLU A C 1
ATOM 3688 O O . GLU A 1 469 ? 22.338 -2.345 -31.152 1.00 92.44 469 GLU A O 1
ATOM 3693 N N . CYS A 1 470 ? 20.663 -0.879 -31.426 1.00 90.75 470 CYS A N 1
ATOM 3694 C CA . CYS A 1 470 ? 20.544 -0.533 -30.012 1.00 90.75 470 CYS A CA 1
ATOM 3695 C C . CYS A 1 470 ? 20.179 -1.753 -29.151 1.00 90.75 470 CYS A C 1
ATOM 3697 O O . CYS A 1 470 ? 20.790 -1.974 -28.107 1.00 90.75 470 CYS A O 1
ATOM 3699 N N . MET A 1 471 ? 19.223 -2.577 -29.594 1.00 92.81 471 MET A N 1
ATOM 3700 C CA . MET A 1 471 ? 18.855 -3.821 -28.909 1.00 92.81 471 MET A CA 1
ATOM 3701 C C . MET A 1 471 ? 20.037 -4.789 -28.811 1.00 92.81 471 MET A C 1
ATOM 3703 O O . MET A 1 471 ? 20.283 -5.330 -27.735 1.00 92.81 471 MET A O 1
ATOM 3707 N N . ALA A 1 472 ? 20.790 -4.969 -29.900 1.00 94.00 472 ALA A N 1
ATOM 3708 C CA . ALA A 1 472 ? 21.964 -5.836 -29.921 1.00 94.00 472 ALA A CA 1
ATOM 3709 C C . ALA A 1 472 ? 23.071 -5.336 -28.979 1.00 94.00 472 ALA A C 1
ATOM 3711 O O . ALA A 1 472 ? 23.674 -6.133 -28.264 1.00 94.00 472 ALA A O 1
ATOM 3712 N N . GLU A 1 473 ? 23.312 -4.024 -28.928 1.00 92.94 473 GLU A N 1
ATOM 3713 C CA . GLU A 1 473 ? 24.247 -3.428 -27.969 1.00 92.94 473 GLU A CA 1
ATOM 3714 C C . GLU A 1 473 ? 23.801 -3.634 -26.522 1.00 92.94 473 GLU A C 1
ATOM 3716 O O . GLU A 1 473 ? 24.626 -3.950 -25.669 1.00 92.94 473 GLU A O 1
ATOM 3721 N N . TRP A 1 474 ? 22.507 -3.486 -26.233 1.00 92.44 474 TRP A N 1
ATOM 3722 C CA . TRP A 1 474 ? 21.960 -3.755 -24.905 1.00 92.44 474 TRP A CA 1
ATOM 3723 C C . TRP A 1 474 ? 22.072 -5.222 -24.506 1.00 92.44 474 TRP A C 1
ATOM 3725 O O . TRP A 1 474 ? 22.437 -5.508 -23.366 1.00 92.44 474 TRP A O 1
ATOM 3735 N N . ASP A 1 475 ? 21.777 -6.146 -25.418 1.00 93.75 475 ASP A N 1
ATOM 3736 C CA . ASP A 1 475 ? 21.902 -7.576 -25.148 1.00 93.75 475 ASP A CA 1
ATOM 3737 C C . ASP A 1 475 ? 23.381 -7.958 -24.922 1.00 93.75 475 ASP A C 1
ATOM 3739 O O . ASP A 1 475 ? 23.682 -8.650 -23.952 1.00 93.75 475 ASP A O 1
ATOM 3743 N N . ALA A 1 476 ? 24.322 -7.415 -25.707 1.00 93.75 476 ALA A N 1
ATOM 3744 C CA . ALA A 1 476 ? 25.761 -7.590 -25.475 1.00 93.75 476 ALA A CA 1
ATOM 3745 C C . ALA A 1 476 ? 26.225 -6.959 -24.147 1.00 93.75 476 ALA A C 1
ATOM 3747 O O . ALA A 1 476 ? 27.003 -7.549 -23.396 1.00 93.75 476 ALA A O 1
ATOM 3748 N N . TRP A 1 477 ? 25.712 -5.773 -23.811 1.00 93.50 477 TRP A N 1
ATOM 3749 C CA . TRP A 1 477 ? 25.991 -5.109 -22.539 1.00 93.50 477 TRP A CA 1
ATOM 3750 C C . TRP A 1 477 ? 25.467 -5.922 -21.345 1.00 93.50 477 TRP A C 1
ATOM 3752 O O . TRP A 1 477 ? 26.121 -5.987 -20.310 1.00 93.50 477 TRP A O 1
ATOM 3762 N N . LEU A 1 478 ? 24.326 -6.606 -21.471 1.00 91.50 478 LEU A N 1
ATOM 3763 C CA . LEU A 1 478 ? 23.797 -7.489 -20.423 1.00 91.50 478 LEU A CA 1
ATOM 3764 C C . LEU A 1 478 ? 24.678 -8.718 -20.146 1.00 91.50 478 LEU A C 1
ATOM 3766 O O . LEU A 1 478 ? 24.594 -9.295 -19.054 1.00 91.50 478 LEU A O 1
ATOM 3770 N N . GLU A 1 479 ? 25.496 -9.138 -21.111 1.00 91.69 479 GLU A N 1
ATOM 3771 C CA . GLU A 1 479 ? 26.491 -10.197 -20.923 1.00 91.69 479 GLU A CA 1
ATOM 3772 C C . GLU A 1 479 ? 27.718 -9.686 -20.156 1.00 91.69 479 GLU A C 1
ATOM 3774 O O . GLU A 1 479 ? 28.251 -10.403 -19.306 1.00 91.69 479 GLU A O 1
ATOM 3779 N N . GLN A 1 480 ? 28.140 -8.444 -20.420 1.00 92.19 480 GLN A N 1
ATOM 3780 C CA . GLN A 1 480 ? 29.312 -7.802 -19.811 1.00 92.19 480 GLN A CA 1
ATOM 3781 C C . GLN A 1 480 ? 29.001 -6.348 -19.402 1.00 92.19 480 GLN A C 1
ATOM 3783 O O . GLN A 1 480 ? 29.392 -5.409 -20.101 1.00 92.19 480 GLN A O 1
ATOM 3788 N N . PRO A 1 481 ? 28.292 -6.137 -18.277 1.00 90.69 481 PRO A N 1
ATOM 3789 C CA . PRO A 1 481 ? 27.771 -4.818 -17.935 1.00 90.69 481 PRO A CA 1
ATOM 3790 C C . PRO A 1 481 ? 28.868 -3.854 -17.470 1.00 90.69 481 PRO A C 1
ATOM 3792 O O . PRO A 1 481 ? 29.568 -4.115 -16.492 1.00 90.69 481 PRO A O 1
ATOM 3795 N N . ASP A 1 482 ? 28.946 -2.692 -18.123 1.00 88.56 482 ASP A N 1
ATOM 3796 C CA . ASP A 1 482 ? 29.694 -1.513 -17.669 1.00 88.56 482 ASP A CA 1
ATOM 3797 C C . ASP A 1 482 ? 28.707 -0.373 -17.377 1.00 88.56 482 ASP A C 1
ATOM 3799 O O . ASP A 1 482 ? 28.163 0.258 -18.288 1.00 88.56 482 ASP A O 1
ATOM 3803 N N . LEU A 1 483 ? 28.459 -0.102 -16.092 1.00 81.69 483 LEU A N 1
ATOM 3804 C CA . LEU A 1 483 ? 27.497 0.920 -15.659 1.00 81.69 483 LEU A CA 1
ATOM 3805 C C . LEU A 1 483 ? 27.892 2.344 -16.081 1.00 81.69 483 LEU A C 1
ATOM 3807 O O . LEU A 1 483 ? 27.015 3.204 -16.140 1.00 81.69 483 LEU A O 1
ATOM 3811 N N . HIS A 1 484 ? 29.167 2.588 -16.401 1.00 83.44 484 HIS A N 1
ATOM 3812 C CA . HIS A 1 484 ? 29.660 3.884 -16.875 1.00 83.44 484 HIS A CA 1
ATOM 3813 C C . HIS A 1 484 ? 29.555 4.046 -18.395 1.00 83.44 484 HIS A C 1
ATOM 3815 O O . HIS A 1 484 ? 29.712 5.156 -18.903 1.00 83.44 484 HIS A O 1
ATOM 3821 N N . LYS A 1 485 ? 29.297 2.958 -19.127 1.00 84.88 485 LYS A N 1
ATOM 3822 C CA . LYS A 1 485 ? 29.200 2.939 -20.590 1.00 84.88 485 LYS A CA 1
ATOM 3823 C C . LYS A 1 485 ? 27.943 2.201 -21.027 1.00 84.88 485 LYS A C 1
ATOM 3825 O O . LYS A 1 485 ? 27.994 1.078 -21.524 1.00 84.88 485 LYS A O 1
ATOM 3830 N N . ARG A 1 486 ? 26.797 2.847 -20.818 1.00 83.75 486 ARG A N 1
ATOM 3831 C CA . ARG A 1 486 ? 25.504 2.346 -21.298 1.00 83.75 486 ARG A CA 1
ATOM 3832 C C . ARG A 1 486 ? 25.383 2.554 -22.817 1.00 83.75 486 ARG A C 1
ATOM 3834 O O . ARG A 1 486 ? 25.945 3.525 -23.331 1.00 83.75 486 ARG A O 1
ATOM 3841 N N . PRO A 1 487 ? 24.657 1.679 -23.535 1.00 87.06 487 PRO A N 1
ATOM 3842 C CA . PRO A 1 487 ? 24.359 1.875 -24.950 1.00 87.06 487 PRO A CA 1
ATOM 3843 C C . PRO A 1 487 ? 23.693 3.224 -25.235 1.00 87.06 487 PRO A C 1
ATOM 3845 O O . PRO A 1 487 ? 22.883 3.717 -24.450 1.00 87.06 487 PRO A O 1
ATOM 3848 N N . VAL A 1 488 ? 24.019 3.809 -26.389 1.00 84.50 488 VAL A N 1
ATOM 3849 C CA . VAL A 1 488 ? 23.492 5.120 -26.802 1.00 84.50 488 VAL A CA 1
ATOM 3850 C C . VAL A 1 488 ? 21.996 5.005 -27.147 1.00 84.50 488 VAL A C 1
ATOM 3852 O O . VAL A 1 488 ? 21.656 4.113 -27.935 1.00 84.50 488 VAL A O 1
ATOM 3855 N N . PRO A 1 489 ? 21.116 5.897 -26.650 1.00 82.00 489 PRO A N 1
ATOM 3856 C CA . PRO A 1 489 ? 19.686 5.891 -26.970 1.00 82.00 489 PRO A CA 1
ATOM 3857 C C . PRO A 1 489 ? 19.371 5.970 -28.470 1.00 82.00 489 PRO A C 1
ATOM 3859 O O . PRO A 1 489 ? 20.099 6.613 -29.231 1.00 82.00 489 PRO A O 1
ATOM 3862 N N . VAL A 1 490 ? 18.261 5.360 -28.905 1.00 82.69 490 VAL A N 1
ATOM 3863 C CA . VAL A 1 490 ? 17.837 5.367 -30.323 1.00 82.69 490 VAL A CA 1
ATOM 3864 C C . VAL A 1 490 ? 17.571 6.792 -30.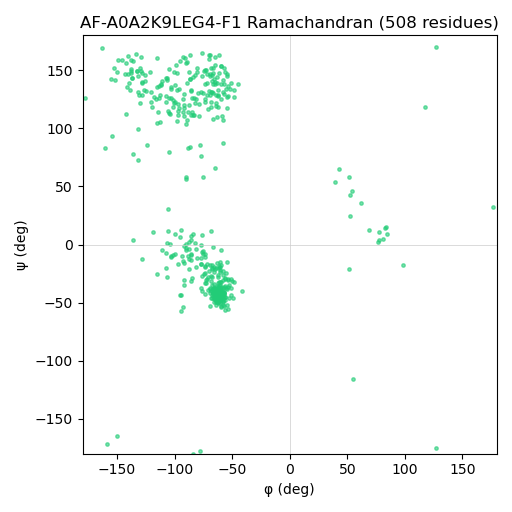812 1.00 82.69 490 VAL A C 1
ATOM 3866 O O . VAL A 1 490 ? 18.037 7.155 -31.892 1.00 82.69 490 VAL A O 1
ATOM 3869 N N . TRP A 1 491 ? 16.910 7.630 -30.006 1.00 78.12 491 TRP A N 1
ATOM 3870 C CA . TRP A 1 491 ? 16.584 9.013 -30.372 1.00 78.12 491 TRP A CA 1
ATOM 3871 C C . TRP A 1 491 ? 17.834 9.856 -30.672 1.00 78.12 491 TRP A C 1
ATOM 3873 O O . TRP A 1 491 ? 17.850 10.609 -31.645 1.00 78.12 491 TRP A O 1
ATOM 3883 N N . GLN A 1 492 ? 18.930 9.669 -29.922 1.00 82.88 492 GLN A N 1
ATOM 3884 C CA . GLN A 1 492 ? 20.201 10.360 -30.184 1.00 82.88 492 GLN A CA 1
ATOM 3885 C C . GLN A 1 492 ? 20.808 9.938 -31.524 1.00 82.88 492 GLN A C 1
ATOM 3887 O O . GLN A 1 492 ? 21.367 10.765 -32.247 1.00 82.88 492 GLN A O 1
ATOM 3892 N N . ARG A 1 493 ? 20.710 8.649 -31.871 1.00 84.69 493 ARG A N 1
ATOM 3893 C CA . ARG A 1 493 ? 21.187 8.127 -33.162 1.00 84.69 493 AR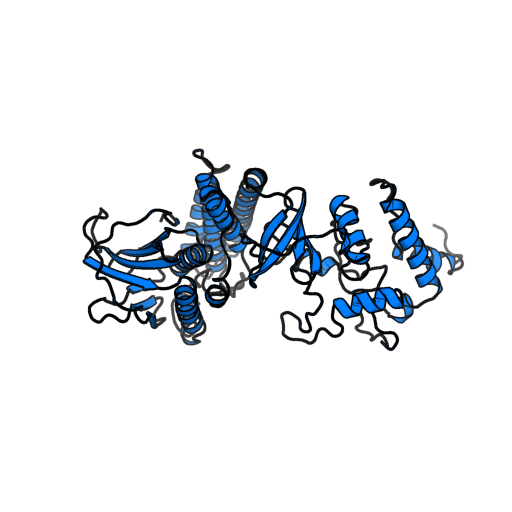G A CA 1
ATOM 3894 C C . ARG A 1 493 ? 20.345 8.676 -34.310 1.00 84.69 493 ARG A C 1
ATOM 3896 O O . ARG A 1 493 ? 20.899 9.116 -35.316 1.00 84.69 493 ARG A O 1
ATOM 3903 N N . TRP A 1 494 ? 19.026 8.694 -34.133 1.00 80.94 494 TRP A N 1
ATOM 3904 C CA . TRP A 1 494 ? 18.079 9.208 -35.116 1.00 80.94 494 TRP A CA 1
ATOM 3905 C C . TRP A 1 494 ? 18.289 10.703 -35.379 1.00 80.94 494 TRP A C 1
ATOM 3907 O O . TRP A 1 494 ? 18.423 11.105 -36.532 1.00 80.94 494 TRP A O 1
ATOM 3917 N N . ALA A 1 495 ? 18.451 11.512 -34.327 1.00 79.88 495 ALA A N 1
ATOM 3918 C CA . ALA A 1 495 ? 18.754 12.937 -34.450 1.00 79.88 495 ALA A CA 1
ATOM 3919 C C . ALA A 1 495 ? 20.060 13.194 -35.224 1.00 79.88 495 ALA A C 1
ATOM 3921 O O . ALA A 1 495 ? 20.112 14.070 -36.087 1.00 79.88 495 ALA A O 1
ATOM 3922 N N . ARG A 1 496 ? 21.116 12.400 -34.980 1.00 82.56 496 ARG A N 1
ATOM 3923 C CA . ARG A 1 496 ? 22.376 12.495 -35.744 1.00 82.56 496 ARG A CA 1
ATOM 3924 C C . ARG A 1 496 ? 22.175 12.184 -37.226 1.00 82.56 496 ARG A C 1
ATOM 3926 O O . ARG A 1 496 ? 22.760 12.863 -38.062 1.00 82.56 496 ARG A O 1
ATOM 3933 N N . LEU A 1 497 ? 21.355 11.191 -37.561 1.00 77.56 497 LEU A N 1
ATOM 3934 C CA . LEU A 1 497 ? 21.064 10.841 -38.954 1.00 77.56 497 LEU A CA 1
ATOM 3935 C C . LEU A 1 497 ? 20.229 11.908 -39.663 1.00 77.56 497 LEU A C 1
ATOM 3937 O O . LEU A 1 497 ? 20.565 12.282 -40.784 1.00 77.56 497 LEU A O 1
ATOM 3941 N N . GLN A 1 498 ? 19.215 12.461 -38.997 1.00 76.19 498 GLN A N 1
ATOM 3942 C CA . GLN A 1 498 ? 18.422 13.566 -39.540 1.00 76.19 498 GLN A CA 1
ATOM 3943 C C . GLN A 1 498 ? 19.272 14.827 -39.761 1.00 76.19 498 GLN A C 1
ATOM 3945 O O . GLN A 1 498 ? 19.159 15.471 -40.803 1.00 76.19 498 GLN A O 1
ATOM 3950 N N . ASN A 1 499 ? 20.190 15.127 -38.837 1.00 68.44 499 ASN A N 1
ATOM 3951 C CA . ASN A 1 499 ? 21.113 16.257 -38.962 1.00 68.44 499 ASN A CA 1
ATOM 3952 C C . ASN A 1 499 ? 22.201 16.032 -40.027 1.00 68.44 499 ASN A C 1
ATOM 3954 O O . ASN A 1 499 ? 22.624 16.988 -40.666 1.00 68.44 499 ASN A O 1
ATOM 3958 N N . ASN A 1 500 ? 22.614 14.784 -40.275 1.00 58.38 500 ASN A N 1
ATOM 3959 C CA . ASN A 1 500 ? 23.534 14.430 -41.364 1.00 58.38 500 ASN A CA 1
ATOM 3960 C C . ASN A 1 500 ? 22.853 14.400 -42.749 1.00 58.38 500 ASN A C 1
ATOM 3962 O O . ASN A 1 500 ? 23.544 14.415 -43.767 1.00 58.38 500 ASN A O 1
ATOM 3966 N N . GLY A 1 501 ? 21.517 14.351 -42.798 1.00 45.12 501 GLY A N 1
ATOM 3967 C CA . GLY A 1 501 ? 20.711 14.454 -44.020 1.00 45.12 501 GLY A CA 1
ATOM 3968 C C . GLY A 1 501 ? 20.404 15.893 -44.451 1.00 45.12 501 GLY A C 1
ATOM 3969 O O . GLY A 1 501 ? 19.911 16.106 -45.559 1.00 45.12 501 GLY A O 1
ATOM 3970 N N . CYS A 1 502 ? 20.714 16.885 -43.612 1.00 31.20 502 CYS A N 1
ATOM 3971 C CA . CYS A 1 502 ? 20.631 18.295 -43.964 1.00 31.20 502 CYS A CA 1
ATOM 3972 C C . CYS A 1 502 ? 22.028 18.758 -44.411 1.00 31.20 502 CYS A C 1
ATOM 3974 O O . CYS A 1 502 ? 22.964 18.697 -43.608 1.00 31.20 502 CYS A O 1
ATOM 3976 N N . PRO A 1 503 ? 22.237 19.198 -45.669 1.00 30.98 503 PRO A N 1
ATOM 3977 C CA . PRO A 1 503 ? 23.500 19.835 -46.011 1.00 30.98 503 PRO A CA 1
ATOM 3978 C C . PRO A 1 503 ? 23.670 21.041 -45.079 1.00 30.98 503 PRO A C 1
ATOM 3980 O O . PRO A 1 503 ? 22.673 21.711 -44.797 1.00 30.98 503 PRO A O 1
ATOM 3983 N N . PRO A 1 504 ? 24.890 21.342 -44.594 1.00 31.19 504 PRO A N 1
ATOM 3984 C CA . PRO A 1 504 ? 25.096 22.539 -43.800 1.00 31.19 504 PRO A CA 1
ATOM 3985 C C . PRO A 1 504 ? 24.572 23.717 -44.616 1.00 31.19 504 PRO A C 1
ATOM 3987 O O . PRO A 1 504 ? 25.056 23.979 -45.724 1.00 31.19 504 PRO A O 1
ATOM 3990 N N . SER A 1 505 ? 23.548 24.395 -44.096 1.00 32.19 505 SER A N 1
ATOM 3991 C CA . SER A 1 505 ? 23.163 25.698 -44.602 1.00 32.19 505 SER A CA 1
ATOM 3992 C C . SER A 1 505 ? 24.400 26.571 -44.448 1.00 32.19 505 SER A C 1
ATOM 3994 O O . SER A 1 505 ? 24.818 26.905 -43.342 1.00 32.19 505 SER A O 1
ATOM 3996 N N . ARG A 1 506 ? 25.046 26.870 -45.573 1.00 38.69 506 ARG A N 1
ATOM 3997 C CA . ARG A 1 506 ? 25.969 27.994 -45.652 1.00 38.69 506 ARG A CA 1
ATOM 3998 C C . ARG A 1 506 ? 25.207 29.240 -45.185 1.00 38.69 506 ARG A C 1
ATOM 4000 O O . ARG A 1 506 ? 24.150 29.520 -45.742 1.00 38.69 506 ARG A O 1
ATOM 4007 N N . GLY A 1 507 ? 25.774 29.954 -44.218 1.00 29.38 507 GLY A N 1
ATOM 4008 C CA . GLY A 1 507 ? 25.267 31.219 -43.670 1.00 29.38 507 GLY A CA 1
ATOM 4009 C C . GLY A 1 507 ? 24.916 31.063 -42.185 1.00 29.38 507 GLY A C 1
ATOM 4010 O O . GLY A 1 507 ? 24.090 30.227 -41.851 1.00 29.38 507 GLY A O 1
ATOM 4011 N N . ASP A 1 508 ? 25.523 31.757 -41.229 1.00 29.56 508 ASP A N 1
ATOM 4012 C CA . ASP A 1 508 ? 26.309 32.981 -41.318 1.00 29.56 508 ASP A CA 1
ATOM 4013 C C . ASP A 1 508 ? 27.326 33.053 -40.179 1.00 29.56 508 ASP A C 1
ATOM 4015 O O . ASP A 1 508 ? 27.152 32.495 -39.095 1.00 29.56 508 ASP A O 1
ATOM 4019 N N . GLU A 1 509 ? 28.403 33.753 -40.506 1.00 34.84 509 GLU A N 1
ATOM 4020 C CA . GLU A 1 509 ? 29.437 34.271 -39.626 1.00 34.84 509 GLU A CA 1
ATOM 4021 C C . GLU A 1 509 ? 28.843 35.093 -38.466 1.00 34.84 509 GLU A C 1
ATOM 4023 O O . GLU A 1 509 ? 28.025 35.987 -38.696 1.00 34.84 509 GLU A O 1
ATOM 4028 N N . ALA A 1 510 ? 29.330 34.839 -37.246 1.00 31.84 510 ALA A N 1
ATOM 4029 C CA . ALA A 1 510 ? 29.600 35.843 -36.208 1.00 31.84 510 ALA A CA 1
ATOM 4030 C C . ALA A 1 510 ? 30.572 35.272 -35.166 1.00 31.84 510 ALA A C 1
ATOM 4032 O O . ALA A 1 510 ? 30.225 34.246 -34.536 1.00 31.84 510 ALA A O 1
#

Sequence (510 aa):
MTFGLCFAPSATAAVTLSSPPAVHLAGPATGSIAMMIGQPEFAPVVLRDAHAPLAGLWLWSMAVAWDLLPVTLRLEAEEGPVELSAQPQADGQILVVVARGHAKAACDEDRVQGIRWQQTRAEFLRHWGSAWTKCLANPAFDAGGHWAIDPEPVRDMPWVTLGETPELEAPSWPMPARIAWFYLQMAHHLRSKNHGCEYTADPARWVARELALARMGVQCANAAWAALHSTPAPNQGEEARIAVVLARAQQLPKELSRELEVSLHHDYIETQSAAFEHVARVAEALLPQFPITPGCHFADEKGRRSTLVYRHGRRWTLWREDGMLVQEDAFRARFHTLWRRPVAYGPHFDPERVDGIDRRRLRFFVLQAGPWSIVCPVCGYPGLDEEDEPSPCDICGFEHPWRFVDRAAPSLDTAVDEAGNLLSPTLRQRRVWFAQHGDAWPPDHVGTPDDPVPVSALRNPEHQGLVRECMAEWDAWLEQPDLHKRPVPVWQRWARLQNNGCPPSRGDEA

Radius of gyration: 27.15 Å; Cα contacts (8 Å, |Δi|>4): 854; chains: 1; bounding box: 63×61×82 Å

Mean predicted aligned error: 10.57 Å

Foldseek 3Di:
DQQDKDQDDDPDDAAEDPDQWQWAWDDDDAQWIWTDTRDPPDDTFIAGNPDLQLVSVVLQLVCLLLVLPFIWTWGQTPQAIWIWTWHADPVQKIKIKIWGAGRDDPDPPHTDHMHIYIDHSLVCLQSQLVNLVVHLPDPNHCDDHCCVVAPRLNSPPNSNLSNQRRPFAAAPWDSLLLLLLSLLLQLLQLQDLPPDDDCVQFVLSVLLSRLVSLLSSLSSLQRSCVSPDPDGQPPPCLNVLSVVLNVVSVPDDRDDDPVVSVVNVVSSVVSSVVSVVSSVVSLQVCQVVTPDDFQWWWAKSNRWIWTFHDDDRQWTWIQTPLRAIAIAGVQDLPNDGIDTRTGHDHDDDDLVPRDPLRVLLVLLLVVVLEPLSQAARQRNHHAQDPDPDQAARLFARHGGSVVCSRDPDDRQCDQADPVRHGPPPGSVVLNVCCVVPRHSDDPPDCDDPPRSDRVCQNNPPVLNVLSVVQVVQSVVCSVPPDSVDHGHGSVVVVVVVVVVVDDPPPDDDD

Secondary structure (DSSP, 8-state):
-----B-S------EEPSSPPPEEEEEEETTEEEEEES-TTS--EEEETTS-HHHHHHHHHHHHHTT--SEEEEE--TTS-EEEEEEE-TTSEEEEEEEEE-TT-SSTT-EEEEEEEEEEHHHHHHHHHHHHHHHHT-GGGTSSSHHHHS--TTTTS-TTHHHHSTTPPPPSS-HHHHHHHHHHHHHHHTS----S--TTT-HHHHHHHHHHHHHHHHHHHHHHHHHH-SS--TTTTHHHHHHHHHHHHHHS-SS--HHHHHHHHHHHHHHHHHHHHHHHHHHHHHGGGS---TT-EEE-TT--EEEEEEEETTEEEEEETTS-EEEEESSEETTEEPP-EEES------GGGS-HHHHHHHHHHHHT-STT--B-TTT-PBP---SSS-PPPTTT--S-TTHHHHSPPPPTT--B-TTS-B-SS-HHHHHHHHHHHSSSS-TT----TT-SS-HHHHT-HHHHHHHHHHHHHHHHHHHS--TTSPPPPHHHHHHHHHHHTSPP------